Protein AF-0000000083210933 (afdb_homodimer)

Organism: NCBI:txid56615

Solvent-accessible surface area (backbone atoms only — not comparable to full-atom values): 30899 Å² total; per-residue (Å²): 128,78,81,66,87,69,84,54,68,65,52,54,78,32,38,37,33,26,36,27,16,44,47,43,47,22,28,32,34,46,30,53,40,20,54,50,38,15,20,36,36,29,27,33,65,50,57,68,48,28,53,55,32,47,55,56,32,58,74,29,59,73,52,90,81,48,50,74,50,65,46,69,34,50,38,58,35,64,65,28,18,42,51,48,49,52,61,67,4,48,90,56,79,61,43,62,62,41,31,38,35,33,45,42,56,77,55,55,82,40,50,30,50,70,72,68,54,47,74,65,32,51,52,46,37,40,37,45,36,36,38,26,43,50,28,42,50,43,46,48,46,39,45,24,53,68,72,64,43,70,30,37,41,34,41,52,45,25,37,41,42,50,45,64,52,50,29,32,31,55,47,18,10,38,20,12,16,44,47,29,32,41,50,13,47,35,62,43,25,57,61,49,53,34,46,44,28,31,36,20,45,70,58,48,67,29,72,59,45,58,54,28,63,74,56,50,40,69,68,36,52,60,71,56,49,87,63,82,55,38,45,23,55,58,48,29,52,50,50,52,51,29,44,42,72,64,30,44,75,33,55,75,46,72,68,30,46,27,36,46,42,30,41,36,41,68,56,76,85,71,41,91,65,60,44,57,52,30,41,65,44,27,77,57,52,40,57,51,52,43,53,53,51,52,48,54,47,55,69,39,32,71,61,42,42,66,68,46,53,70,44,68,86,107,126,76,82,66,86,68,84,54,67,63,52,53,77,31,38,36,34,25,36,26,16,44,47,44,48,22,28,31,33,47,30,55,40,19,54,53,38,15,20,36,36,28,26,32,65,51,56,69,49,27,53,54,32,46,57,57,30,58,74,29,59,73,51,90,83,49,50,74,48,65,45,68,32,50,36,59,35,63,66,29,18,42,50,48,49,51,60,67,4,50,88,57,81,61,44,64,61,40,31,39,34,33,44,44,55,77,55,52,82,38,50,30,49,70,71,68,55,48,72,64,33,52,52,45,36,41,37,46,35,38,38,25,42,50,28,44,48,43,46,47,48,37,46,25,53,67,71,64,44,69,30,36,42,34,41,53,44,26,38,41,40,50,42,64,51,50,30,33,30,53,48,18,11,37,21,11,16,44,47,29,32,40,49,14,47,34,62,43,24,57,60,49,53,35,46,44,29,32,35,20,45,71,59,47,68,30,72,61,46,59,56,27,63,76,56,51,41,66,69,35,53,60,71,56,50,88,64,82,56,38,45,25,55,57,48,28,50,47,51,52,52,30,46,42,71,64,30,43,73,33,55,74,46,69,69,29,46,28,36,47,42,30,42,35,40,70,54,76,85,72,42,91,65,59,43,58,52,30,41,66,45,27,77,57,52,38,59,52,51,44,52,53,50,52,47,54,48,54,70,40,32,70,60,43,42,66,69,47,54,69,45,69,88,106

Foldseek 3Di:
DPPPDPPFDQQAAFEEEEEVLLWFLNLLLLLVSQLSHHAYEYEEADPVSQVVSQVNSVVSHPDPVHHYYYYHFQLLDLVRLLVSQQVSCVVVVRQGGQEYEYPWAACFPQFDAPVPGDPVSLVVRCSGAPSSLVSNCVNRLVRCQVVLRQHEYEHEAALLLQPDAGRCVSNSVRSVVRVVVQVVCCVVCVVRNYHGAYEHEYDEPIPRNVSRVVPHDPLRCVLCDPPDHHYSNLSSVQVSVQSSQSARYGYRDLSSLLRCLVVVPPGDDRDPPVSVVSVVCNVPVVVVSVVVSVVSVVVCVVVCCVPPVVPPVD/DPPPPPPFDQQAAFEEEEEVLLWFLNLLLLLVSQLSHHAYEYEEADVVSQVVSQVNSVVSHPDPVHHYYYYHFQLLDLVRLLVSQQVSCVVVVRQGGQEYEYPWAACFPQFDAPVPGDPVSLVVRCSGAPSSLVSNCVNRLVRCQVVLRQHEYEHEAALLLQPDAGRCVSNSVRSVVRVVVQVVCCVVCVVRNYHGAYEHEYDEPIPRNVSCVVPHDPLRCVLCDPPDHHYSNLSSVQVSVQSSQSARYGYRDLSSLLRCLVVVPPGDDRDPPVSVVSVVCNVPVVVVSVVVSVVSVVVCVVVCCVPPVVPPVD

Nearest PDB structures (foldseek):
  4cqm-assembly1_I  TM=8.565E-01  e=9.123E-19  Homo sapiens
  4cql-assembly4_I  TM=8.644E-01  e=2.838E-18  Homo sapiens
  4cqm-assembly2_A  TM=8.574E-01  e=3.826E-18  Homo sapiens
  4cqm-assembly3_M  TM=8.627E-01  e=1.424E-17  Homo sapiens
  6zzo-assembly1_B  TM=8.832E-01  e=7.543E-15  Psychrobacter arcticus

Secondary structure (DSSP, 8-state):
-----------TT-EEEEET-SSHHHHHHHHHHHHTT-EEEEEES-HHHHHHHHHHHHTT---TT--EEEEE--TTSHHHHHHHHHHHHGGGTTPPPSEEEE-----TT--S-GGG--HHHHHHHIIIIIIHHHHHHHHHHHHHHHHT---EEEEE--GGGT---TT-HHHHHHHHHHHHHHHHHHHHGGGTT-EEEEEE---B-SHHHHHHHTT--HHHHHHHTT---B-HHHHHHHHHHHHHTT-SEEE-SHHHHHHHHHB-TTSPPS-TTHHHHHHHHHHHHHHHHHHHHHHHHHHTHHHHHHHTGGGTT-/-----------TT-EEEEET-SSHHHHHHHHHHHHTT-EEEEEES-HHHHHHHHHHHHTT---TT--EEEEE--TTSHHHHHHHHHHHHGGGTTPPPSEEEE-----TT--S-GGG--HHHHHHHIIIIIIHHHHHHHHHHHHHHHHT---EEEEE--GGGT---TT-HHHHHHHHHHHHHHHHHHHHGGGTT-EEEEEE---B-SHHHHHHHTT--HHHHHHHTT---B-HHHHHHHHHHHHHTT-SEEE-SHHHHHHHHHB-TTSPPS-TTHHHHHHHHHHHHHHHHHHHHHHHHHHTHHHHHHHTGGGTT-

Radius of gyration: 24.07 Å; Cα contacts (8 Å, |Δi|>4): 1339; chains: 2; bounding box: 52×72×56 Å

InterPro domains:
  IPR002347 Short-chain dehydrogenase/reductase SDR [PF00106] (16-213)
  IPR002347 Short-chain dehydrogenase/reductase SDR [PR00081] (15-32)
  IPR002347 Short-chain dehydrogenase/reductase SDR [PR00081] (145-161)
  IPR002347 Short-chain dehydrogenase/reductase SDR [PR00081] (171-190)
  IPR036291 NAD(P)-binding domain superfamily [SSF51735] (7-264)
  IPR045022 3-ketodihydrosphingosine reductase KDSR-like [cd08939] (13-256)

pLDDT: mean 94.54, std 10.4, range [21.06, 98.94]

Structure (mmCIF, N/CA/C/O backbone):
data_AF-0000000083210933-model_v1
#
loop_
_entity.id
_entity.type
_entity.pdbx_description
1 polymer '3-dehydrosphinganine reductase'
#
loop_
_atom_site.group_PDB
_atom_site.id
_atom_site.type_symbol
_atom_site.label_atom_id
_atom_site.label_alt_id
_atom_site.label_comp_id
_atom_site.label_asym_id
_atom_site.label_entity_id
_atom_site.label_seq_id
_atom_site.pdbx_PDB_ins_code
_atom_site.Cartn_x
_atom_site.Cartn_y
_atom_site.Cartn_z
_atom_site.occupancy
_atom_site.B_iso_or_equiv
_atom_site.auth_seq_id
_atom_site.auth_comp_id
_atom_site.auth_asym_id
_atom_site.auth_atom_id
_atom_site.pdbx_PDB_model_num
ATOM 1 N N . MET A 1 1 ? -10.773 -32.812 13.289 1 21.36 1 MET A N 1
ATOM 2 C CA . MET A 1 1 ? -10.359 -33.438 12.031 1 21.36 1 MET A CA 1
ATOM 3 C C . MET A 1 1 ? -9.148 -32.719 11.445 1 21.36 1 MET A C 1
ATOM 5 O O . MET A 1 1 ? -9.141 -31.484 11.336 1 21.36 1 MET A O 1
ATOM 9 N N . LEU A 1 2 ? -7.961 -33.281 11.648 1 27.23 2 LEU A N 1
ATOM 10 C CA . LEU A 1 2 ? -6.652 -32.938 11.102 1 27.23 2 LEU A CA 1
ATOM 11 C C . LEU A 1 2 ? -6.773 -32.469 9.656 1 27.23 2 LEU A C 1
ATOM 13 O O . LEU A 1 2 ? -7.246 -33.219 8.789 1 27.23 2 LEU A O 1
ATOM 17 N N . GLN A 1 3 ? -7.297 -31.297 9.508 1 34.22 3 GLN A N 1
ATOM 18 C CA . GLN A 1 3 ? -7.312 -30.875 8.109 1 34.22 3 GLN A CA 1
ATOM 19 C C . GLN A 1 3 ? -6.195 -31.562 7.32 1 34.22 3 GLN A C 1
ATOM 21 O O . GLN A 1 3 ? -5.016 -31.406 7.652 1 34.22 3 GLN A O 1
ATOM 26 N N . PHE A 1 4 ? -6.324 -32.812 6.914 1 36.03 4 PHE A N 1
ATOM 27 C CA . PHE A 1 4 ? -5.641 -33.625 5.918 1 36.03 4 PHE A CA 1
ATOM 28 C C . PHE A 1 4 ? -4.734 -32.781 5.039 1 36.03 4 PHE A C 1
ATOM 30 O O . PHE A 1 4 ? -4.91 -31.547 4.969 1 36.03 4 PHE A O 1
ATOM 37 N N . ARG A 1 5 ? -3.746 -33.438 4.141 1 42.38 5 ARG A N 1
ATOM 38 C CA . ARG A 1 5 ? -2.625 -33.094 3.277 1 42.38 5 ARG A CA 1
ATOM 39 C C . ARG A 1 5 ? -2.986 -31.922 2.361 1 42.38 5 ARG A C 1
ATOM 41 O O . ARG A 1 5 ? -3.691 -32.125 1.366 1 42.38 5 ARG A O 1
ATOM 48 N N . LYS A 1 6 ? -3.24 -30.781 2.766 1 46.16 6 LYS A N 1
ATOM 49 C CA . LYS A 1 6 ? -3.309 -29.609 1.909 1 46.16 6 LYS A CA 1
ATOM 50 C C . LYS A 1 6 ? -2.359 -29.734 0.721 1 46.16 6 LYS A C 1
ATOM 52 O O . LYS A 1 6 ? -1.208 -30.141 0.88 1 46.16 6 LYS A O 1
ATOM 57 N N . ASN A 1 7 ? -2.943 -30.047 -0.507 1 54.41 7 ASN A N 1
ATOM 58 C CA . ASN A 1 7 ? -2.326 -30.172 -1.823 1 54.41 7 ASN A CA 1
ATOM 59 C C . ASN A 1 7 ? -1.118 -29.25 -1.963 1 54.41 7 ASN A C 1
ATOM 61 O O . ASN A 1 7 ? -1.264 -28.031 -1.968 1 54.41 7 ASN A O 1
ATOM 65 N N . ARG A 1 8 ? 0.081 -29.812 -1.47 1 74.81 8 ARG A N 1
ATOM 66 C CA . ARG A 1 8 ? 1.397 -29.172 -1.548 1 74.81 8 ARG A CA 1
ATOM 67 C C . ARG A 1 8 ? 1.722 -28.766 -2.98 1 74.81 8 ARG A C 1
ATOM 69 O O . ARG A 1 8 ? 1.337 -29.453 -3.932 1 74.81 8 ARG A O 1
ATOM 76 N N . PHE A 1 9 ? 2.051 -27.609 -3.188 1 91.81 9 PHE A N 1
ATOM 77 C CA . PHE A 1 9 ? 2.506 -27.109 -4.48 1 91.81 9 PHE A CA 1
ATOM 78 C C . PHE A 1 9 ? 3.449 -28.109 -5.141 1 91.81 9 PHE A C 1
ATOM 80 O O . PHE A 1 9 ? 4.484 -28.469 -4.574 1 91.81 9 PHE A O 1
ATOM 87 N N . ASN A 1 10 ? 3.031 -28.766 -6.191 1 93.88 10 ASN A N 1
ATOM 88 C CA . ASN A 1 10 ? 3.834 -29.594 -7.082 1 93.88 10 ASN A CA 1
ATOM 89 C C . ASN A 1 10 ? 3.689 -29.141 -8.539 1 93.88 10 ASN A C 1
ATOM 91 O O . ASN A 1 10 ? 2.666 -29.406 -9.172 1 93.88 10 ASN A O 1
ATOM 95 N N . PRO A 1 11 ? 4.746 -28.562 -9.07 1 96.06 11 PRO A N 1
ATOM 96 C CA . PRO A 1 11 ? 4.625 -27.953 -10.398 1 96.06 11 PRO A CA 1
ATOM 97 C C . PRO A 1 11 ? 4.68 -29 -11.523 1 96.06 11 PRO A C 1
ATOM 99 O O . PRO A 1 11 ? 4.395 -28.672 -12.68 1 96.06 11 PRO A O 1
ATOM 102 N N . LYS A 1 12 ? 5.062 -30.234 -11.211 1 97.31 12 LYS A N 1
ATOM 103 C CA . LYS A 1 12 ? 5.18 -31.219 -12.266 1 97.31 12 LYS A CA 1
ATOM 104 C C . LYS A 1 12 ? 3.859 -31.391 -13.016 1 97.31 12 LYS A C 1
ATOM 106 O O . LYS A 1 12 ? 2.826 -31.672 -12.406 1 97.31 12 LYS A O 1
ATOM 111 N N . GLY A 1 13 ? 3.93 -31.156 -14.289 1 97.94 13 GLY A N 1
ATOM 112 C CA . GLY A 1 13 ? 2.768 -31.328 -15.141 1 97.94 13 GLY A CA 1
ATOM 113 C C . GLY A 1 13 ? 1.777 -30.188 -15.031 1 97.94 13 GLY A C 1
ATOM 114 O O . GLY A 1 13 ? 0.743 -30.188 -15.703 1 97.94 13 GLY A O 1
ATOM 115 N N . GLN A 1 14 ? 2.033 -29.234 -14.227 1 98.12 14 GLN A N 1
ATOM 116 C CA . GLN A 1 14 ? 1.153 -28.094 -14.055 1 98.12 14 GLN A CA 1
ATOM 117 C C . GLN A 1 14 ? 1.628 -26.906 -14.891 1 98.12 14 GLN A C 1
ATOM 119 O O . GLN A 1 14 ? 2.812 -26.812 -15.219 1 98.12 14 GLN A O 1
ATOM 124 N N . HIS A 1 15 ? 0.703 -26.062 -15.297 1 98.75 15 HIS A N 1
ATOM 125 C CA . HIS A 1 15 ? 1.005 -24.875 -16.078 1 98.75 15 HIS A CA 1
ATOM 126 C C . HIS A 1 15 ? 1.318 -23.688 -15.188 1 98.75 15 HIS A C 1
ATOM 128 O O . HIS A 1 15 ? 0.454 -23.219 -14.438 1 98.75 15 HIS A O 1
ATOM 134 N N . CYS A 1 16 ? 2.566 -23.203 -15.258 1 98.94 16 CYS A N 1
ATOM 135 C CA . CYS A 1 16 ? 3.037 -22.062 -14.492 1 98.94 16 CYS A CA 1
ATOM 136 C C . CYS A 1 16 ? 3.232 -20.844 -15.391 1 98.94 16 CYS A C 1
ATOM 138 O O . CYS A 1 16 ? 4.004 -20.906 -16.344 1 98.94 16 CYS A O 1
ATOM 140 N N . TYR A 1 17 ? 2.49 -19.797 -15.086 1 98.94 17 TYR A N 1
ATOM 141 C CA . TYR A 1 17 ? 2.547 -18.516 -15.773 1 98.94 17 TYR A CA 1
ATOM 142 C C . TYR A 1 17 ? 3.385 -17.516 -14.992 1 98.94 17 TYR A C 1
ATOM 144 O O . TYR A 1 17 ? 3.16 -17.297 -13.797 1 98.94 17 TYR A O 1
ATOM 152 N N . ILE A 1 18 ? 4.352 -16.875 -15.656 1 98.94 18 ILE A N 1
ATOM 153 C CA . ILE A 1 18 ? 5.246 -15.961 -14.953 1 98.94 18 ILE A CA 1
ATOM 154 C C . ILE A 1 18 ? 5.262 -14.617 -15.664 1 98.94 18 ILE A C 1
ATOM 156 O O . ILE A 1 18 ? 5.938 -14.453 -16.688 1 98.94 18 ILE A O 1
ATOM 160 N N . GLY A 1 19 ? 4.48 -13.648 -15.109 1 98.88 19 GLY A N 1
ATOM 161 C CA . GLY A 1 19 ? 4.711 -12.281 -15.531 1 98.88 19 GLY A CA 1
ATOM 162 C C . GLY A 1 19 ? 6.059 -11.742 -15.102 1 98.88 19 GLY A C 1
ATOM 163 O O . GLY A 1 19 ? 6.457 -11.906 -13.945 1 98.88 19 GLY A O 1
ATOM 164 N N . GLY A 1 20 ? 6.719 -11.055 -15.984 1 98.25 20 GLY A N 1
ATOM 165 C CA . GLY A 1 20 ? 8.078 -10.633 -15.695 1 98.25 20 GLY A CA 1
ATOM 166 C C . GLY A 1 20 ? 9.078 -11.773 -15.742 1 98.25 20 GLY A C 1
ATOM 167 O O . GLY A 1 20 ? 9.953 -11.883 -14.883 1 98.25 20 GLY A O 1
ATOM 168 N N . GLY A 1 21 ? 8.945 -12.641 -16.703 1 98.44 21 GLY A N 1
ATOM 169 C CA . GLY A 1 21 ? 9.727 -13.867 -16.734 1 98.44 21 GLY A CA 1
ATOM 170 C C . GLY A 1 21 ? 10.961 -13.773 -17.594 1 98.44 21 GLY A C 1
ATOM 171 O O . GLY A 1 21 ? 11.688 -14.75 -17.766 1 98.44 21 GLY A O 1
ATOM 172 N N . SER A 1 22 ? 11.305 -12.555 -18.141 1 98.06 22 SER A N 1
ATOM 173 C CA . SER A 1 22 ? 12.359 -12.445 -19.141 1 98.06 22 SER A CA 1
ATOM 174 C C . SER A 1 22 ? 13.727 -12.242 -18.484 1 98.06 22 SER A C 1
ATOM 176 O O . SER A 1 22 ? 14.758 -12.391 -19.141 1 98.06 22 SER A O 1
ATOM 178 N N . GLN A 1 23 ? 13.781 -11.883 -17.203 1 97.12 23 GLN A N 1
ATOM 179 C CA . GLN A 1 23 ? 15.047 -11.664 -16.5 1 97.12 23 GLN A CA 1
ATOM 180 C C . GLN A 1 23 ? 14.867 -11.773 -14.992 1 97.12 23 GLN A C 1
ATOM 182 O O . GLN A 1 23 ? 13.75 -11.93 -14.508 1 97.12 23 GLN A O 1
ATOM 187 N N . GLY A 1 24 ? 15.969 -11.812 -14.305 1 97.69 24 GLY A N 1
ATOM 188 C CA . GLY A 1 24 ? 15.961 -11.727 -12.852 1 97.69 24 GLY A CA 1
ATOM 189 C C . GLY A 1 24 ? 15.234 -12.875 -12.188 1 97.69 24 GLY A C 1
ATOM 190 O O . GLY A 1 24 ? 15.461 -14.039 -12.531 1 97.69 24 GLY A O 1
ATOM 191 N N . LEU A 1 25 ? 14.453 -12.547 -11.18 1 98.44 25 LEU A N 1
ATOM 192 C CA . LEU A 1 25 ? 13.719 -13.523 -10.391 1 98.44 25 LEU A CA 1
ATOM 193 C C . LEU A 1 25 ? 12.797 -14.359 -11.273 1 98.44 25 LEU A C 1
ATOM 195 O O . LEU A 1 25 ? 12.742 -15.586 -11.141 1 98.44 25 LEU A O 1
ATOM 199 N N . GLY A 1 26 ? 12.062 -13.695 -12.195 1 98.81 26 GLY A N 1
ATOM 200 C CA . GLY A 1 26 ? 11.125 -14.406 -13.047 1 98.81 26 GLY A CA 1
ATOM 201 C C . GLY A 1 26 ? 11.789 -15.445 -13.938 1 98.81 26 GLY A C 1
ATOM 202 O O . GLY A 1 26 ? 11.273 -16.547 -14.086 1 98.81 26 GLY A O 1
ATOM 203 N N . LEU A 1 27 ? 12.891 -15.07 -14.5 1 98.88 27 LEU A N 1
ATOM 204 C CA . LEU A 1 27 ? 13.617 -16 -15.352 1 98.88 27 LEU A CA 1
ATOM 205 C C . LEU A 1 27 ? 14.148 -17.188 -14.539 1 98.88 27 LEU A C 1
ATOM 207 O O . LEU A 1 27 ? 14.023 -18.344 -14.953 1 98.88 27 LEU A O 1
ATOM 211 N N . ALA A 1 28 ? 14.742 -16.859 -13.391 1 98.88 28 ALA A N 1
ATOM 212 C CA . ALA A 1 28 ? 15.258 -17.922 -12.523 1 98.88 28 ALA A CA 1
ATOM 213 C C . ALA A 1 28 ? 14.141 -18.875 -12.094 1 98.88 28 ALA A C 1
ATOM 215 O O . ALA A 1 28 ? 14.336 -20.078 -12.023 1 98.88 28 ALA A O 1
ATOM 216 N N . LEU A 1 29 ? 13.016 -18.312 -11.812 1 98.94 29 LEU A N 1
ATOM 217 C CA . LEU A 1 29 ? 11.852 -19.094 -11.43 1 98.94 29 LEU A CA 1
ATOM 218 C C . LEU A 1 29 ? 11.406 -20 -12.578 1 98.94 29 LEU A C 1
ATOM 220 O O . LEU A 1 29 ? 11.086 -21.172 -12.367 1 98.94 29 LEU A O 1
ATOM 224 N N . GLY A 1 30 ? 11.336 -19.406 -13.789 1 98.94 30 GLY A N 1
ATOM 225 C CA . GLY A 1 30 ? 10.992 -20.203 -14.953 1 98.94 30 GLY A CA 1
ATOM 226 C C . GLY A 1 30 ? 11.898 -21.406 -15.141 1 98.94 30 GLY A C 1
ATOM 227 O O . GLY A 1 30 ? 11.43 -22.516 -15.398 1 98.94 30 GLY A O 1
ATOM 228 N N . CYS A 1 31 ? 13.195 -21.172 -15 1 98.94 31 CYS A N 1
ATOM 229 C CA . CYS A 1 31 ? 14.172 -22.25 -15.117 1 98.94 31 CYS A CA 1
ATOM 230 C C . CYS A 1 31 ? 13.938 -23.312 -14.047 1 98.94 31 CYS A C 1
ATOM 232 O O . CYS A 1 31 ? 13.93 -24.516 -14.344 1 98.94 31 CYS A O 1
ATOM 234 N N . LEU A 1 32 ? 13.742 -22.875 -12.844 1 98.88 32 LEU A N 1
ATOM 235 C CA . LEU A 1 32 ? 13.547 -23.797 -11.727 1 98.88 32 LEU A CA 1
ATOM 236 C C . LEU A 1 32 ? 12.289 -24.641 -11.93 1 98.88 32 LEU A C 1
ATOM 238 O O . LEU A 1 32 ? 12.305 -25.844 -11.727 1 98.88 32 LEU A O 1
ATOM 242 N N . LEU A 1 33 ? 11.195 -24.016 -12.359 1 98.88 33 LEU A N 1
ATOM 243 C CA . LEU A 1 33 ? 9.93 -24.719 -12.547 1 98.88 33 LEU A CA 1
ATOM 244 C C . LEU A 1 33 ? 10.008 -25.688 -13.719 1 98.88 33 LEU A C 1
ATOM 246 O O . LEU A 1 33 ? 9.453 -26.781 -13.664 1 98.88 33 LEU A O 1
ATOM 250 N N . ALA A 1 34 ? 10.68 -25.281 -14.789 1 98.88 34 ALA A N 1
ATOM 251 C CA . ALA A 1 34 ? 10.914 -26.188 -15.914 1 98.88 34 ALA A CA 1
ATOM 252 C C . ALA A 1 34 ? 11.656 -27.438 -15.469 1 98.88 34 ALA A C 1
ATOM 254 O O . ALA A 1 34 ? 11.273 -28.562 -15.828 1 98.88 34 ALA A O 1
ATOM 255 N N . ALA A 1 35 ? 12.664 -27.219 -14.688 1 98.81 35 ALA A N 1
ATOM 256 C CA . ALA A 1 35 ? 13.477 -28.328 -14.195 1 98.81 35 ALA A CA 1
ATOM 257 C C . A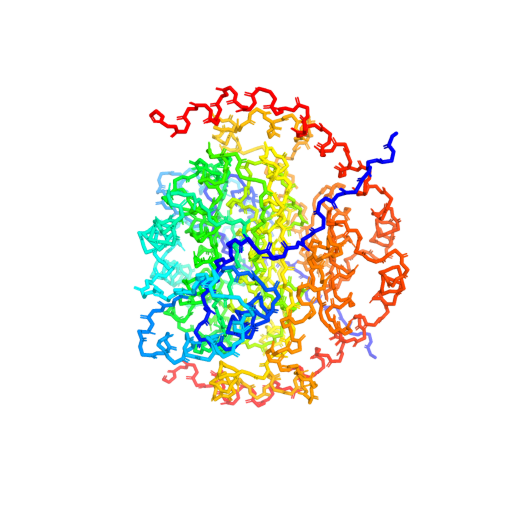LA A 1 35 ? 12.656 -29.266 -13.312 1 98.81 35 ALA A C 1
ATOM 259 O O . ALA A 1 35 ? 13 -30.438 -13.164 1 98.81 35 ALA A O 1
ATOM 260 N N . ARG A 1 36 ? 11.617 -28.75 -12.789 1 98.31 36 ARG A N 1
ATOM 261 C CA . ARG A 1 36 ? 10.766 -29.531 -11.898 1 98.31 36 ARG A CA 1
ATOM 262 C C . ARG A 1 36 ? 9.578 -30.109 -12.656 1 98.31 36 ARG A C 1
ATOM 264 O O . ARG A 1 36 ? 8.641 -30.641 -12.047 1 98.31 36 ARG A O 1
ATOM 271 N N . GLY A 1 37 ? 9.516 -29.938 -13.938 1 98.62 37 GLY A N 1
ATOM 272 C CA . GLY A 1 37 ? 8.578 -30.656 -14.781 1 98.62 37 GLY A CA 1
ATOM 273 C C . GLY A 1 37 ? 7.352 -29.844 -15.141 1 98.62 37 GLY A C 1
ATOM 274 O O . GLY A 1 37 ? 6.402 -30.375 -15.727 1 98.62 37 GLY A O 1
ATOM 275 N N . ALA A 1 38 ? 7.355 -28.594 -14.883 1 98.81 38 ALA A N 1
ATOM 276 C CA . ALA A 1 38 ? 6.199 -27.734 -15.156 1 98.81 38 ALA A CA 1
ATOM 277 C C . ALA A 1 38 ? 6.145 -27.344 -16.641 1 98.81 38 ALA A C 1
ATOM 279 O O . ALA A 1 38 ? 7.168 -27.359 -17.328 1 98.81 38 ALA A O 1
ATOM 280 N N . HIS A 1 39 ? 4.898 -27.094 -17.156 1 98.88 39 HIS A N 1
ATOM 281 C CA . HIS A 1 39 ? 4.746 -26.219 -18.297 1 98.88 39 HIS A CA 1
ATOM 282 C C . HIS A 1 39 ? 4.984 -24.766 -17.922 1 98.88 39 HIS A C 1
ATOM 284 O O . HIS A 1 39 ? 4.52 -24.312 -16.859 1 98.88 39 HIS A O 1
ATOM 290 N N . VAL A 1 40 ? 5.746 -24.016 -18.734 1 98.94 40 VAL A N 1
ATOM 291 C CA . VAL A 1 40 ? 6.129 -22.672 -18.312 1 98.94 40 VAL A CA 1
ATOM 292 C C . VAL A 1 40 ? 5.781 -21.672 -19.422 1 98.94 40 VAL A C 1
ATOM 294 O O . VAL A 1 40 ? 6.164 -21.859 -20.578 1 98.94 40 VAL A O 1
ATOM 297 N N . THR A 1 41 ? 5.008 -20.656 -19.109 1 98.94 41 THR A N 1
ATOM 298 C CA . THR A 1 41 ? 4.805 -19.484 -19.969 1 98.94 41 THR A CA 1
ATOM 299 C C . THR A 1 41 ? 5.355 -18.234 -19.297 1 98.94 41 THR A C 1
ATOM 301 O O . THR A 1 41 ? 4.988 -17.906 -18.172 1 98.94 41 THR A O 1
ATOM 304 N N . ILE A 1 42 ? 6.234 -17.547 -20 1 98.94 42 ILE A N 1
ATOM 305 C CA . ILE A 1 42 ? 6.77 -16.297 -19.484 1 98.94 42 ILE A CA 1
ATOM 306 C C . ILE A 1 42 ? 6.227 -15.125 -20.297 1 98.94 42 ILE A C 1
ATOM 308 O O . ILE A 1 42 ? 6.027 -15.25 -21.516 1 98.94 42 ILE A O 1
ATOM 312 N N . VAL A 1 43 ? 5.973 -14.023 -19.609 1 98.88 43 VAL A N 1
ATOM 313 C CA . VAL A 1 43 ? 5.406 -12.844 -20.25 1 98.88 43 VAL A CA 1
ATOM 314 C C . VAL A 1 43 ? 6.23 -11.609 -19.891 1 98.88 43 VAL A C 1
ATOM 316 O O . VAL A 1 43 ? 6.629 -11.438 -18.734 1 98.88 43 VAL A O 1
ATOM 319 N N . SER A 1 44 ? 6.559 -10.805 -20.766 1 98.19 44 SER A N 1
ATOM 320 C CA . SER A 1 44 ? 7.164 -9.492 -20.625 1 98.19 44 SER A CA 1
ATOM 321 C C . SER A 1 44 ? 6.941 -8.633 -21.859 1 98.19 44 SER A C 1
ATOM 323 O O . SER A 1 44 ? 6.242 -9.039 -22.781 1 98.19 44 SER A O 1
ATOM 325 N N . ARG A 1 45 ?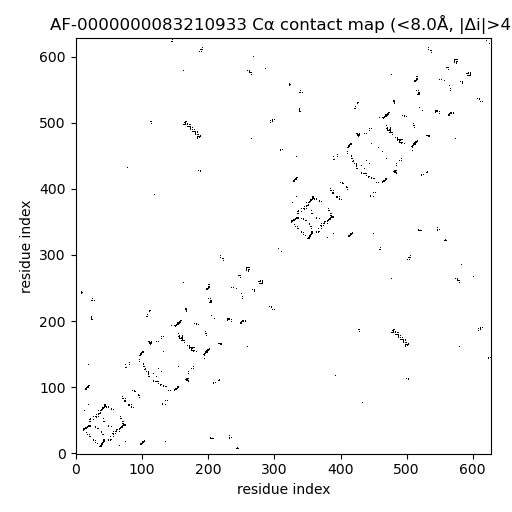 7.523 -7.516 -21.938 1 95.94 45 ARG A N 1
ATOM 326 C CA . ARG A 1 45 ? 7.238 -6.582 -23.016 1 95.94 45 ARG A CA 1
ATOM 327 C C . ARG A 1 45 ? 8.18 -6.812 -24.203 1 95.94 45 ARG A C 1
ATOM 329 O O . ARG A 1 45 ? 7.785 -6.637 -25.359 1 95.94 45 ARG A O 1
ATOM 336 N N . ASN A 1 46 ? 9.398 -7.191 -23.891 1 96.56 46 ASN A N 1
ATOM 337 C CA . ASN A 1 46 ? 10.461 -7.199 -24.891 1 96.56 46 ASN A CA 1
ATOM 338 C C . ASN A 1 46 ? 10.633 -8.578 -25.516 1 96.56 46 ASN A C 1
ATOM 340 O O . ASN A 1 46 ? 11.164 -9.492 -24.875 1 96.56 46 ASN A O 1
ATOM 344 N N . GLN A 1 47 ? 10.367 -8.641 -26.812 1 97.88 47 GLN A N 1
ATOM 345 C CA . GLN A 1 47 ? 10.391 -9.922 -27.5 1 97.88 47 GLN A CA 1
ATOM 346 C C . GLN A 1 47 ? 11.805 -10.508 -27.516 1 97.88 47 GLN A C 1
ATOM 348 O O . GLN A 1 47 ? 11.984 -11.711 -27.312 1 97.88 47 GLN A O 1
ATOM 353 N N . LYS A 1 48 ? 12.758 -9.656 -27.75 1 98.12 48 LYS A N 1
ATOM 354 C CA . LYS A 1 48 ? 14.133 -10.133 -27.812 1 98.12 48 LYS A CA 1
ATOM 355 C C . LYS A 1 48 ? 14.57 -10.766 -26.5 1 98.12 48 LYS A C 1
ATOM 357 O O . LYS A 1 48 ? 15.148 -11.852 -26.469 1 98.12 48 LYS A O 1
ATOM 362 N N . LYS A 1 49 ? 14.328 -10.125 -25.391 1 97.81 49 LYS A N 1
ATOM 363 C CA . LYS A 1 49 ? 14.648 -10.648 -24.078 1 97.81 49 LYS A CA 1
ATOM 364 C C . LYS A 1 49 ? 13.875 -11.938 -23.797 1 97.81 49 LYS A C 1
ATOM 366 O O . LYS A 1 49 ? 14.398 -12.859 -23.156 1 97.81 49 LYS A O 1
ATOM 371 N N . LEU A 1 50 ? 12.695 -11.938 -24.281 1 98.62 50 LEU A N 1
ATOM 372 C CA . LEU A 1 50 ? 11.859 -13.117 -24.109 1 98.62 50 LEU A CA 1
ATOM 373 C C . LEU A 1 50 ? 12.43 -14.312 -24.859 1 98.62 50 LEU A C 1
ATOM 375 O O . LEU A 1 50 ? 12.422 -15.438 -24.344 1 98.62 50 LEU A O 1
ATOM 379 N N . ASP A 1 51 ? 12.852 -14.062 -26.062 1 98.5 51 ASP A N 1
ATOM 380 C CA . ASP A 1 51 ? 13.438 -15.133 -26.859 1 98.5 51 ASP A CA 1
ATOM 381 C C . ASP A 1 51 ? 14.672 -15.719 -26.172 1 98.5 51 ASP A C 1
ATOM 383 O O . ASP A 1 51 ? 14.828 -16.938 -26.094 1 98.5 51 ASP A O 1
ATOM 387 N N . GLU A 1 52 ? 15.492 -14.844 -25.656 1 98.69 52 GLU A N 1
ATOM 388 C CA . GLU A 1 52 ? 16.688 -15.273 -24.938 1 98.69 52 GLU A CA 1
ATOM 389 C C . GLU A 1 52 ? 16.312 -16.047 -23.672 1 98.69 52 GLU A C 1
ATOM 391 O O . GLU A 1 52 ? 16.938 -17.062 -23.359 1 98.69 52 GLU A O 1
ATOM 396 N N . ALA A 1 53 ? 15.367 -15.586 -22.969 1 98.81 53 ALA A N 1
ATOM 397 C CA . ALA A 1 53 ? 14.906 -16.234 -21.75 1 98.81 53 ALA A CA 1
ATOM 398 C C . ALA A 1 53 ? 14.344 -17.625 -22.047 1 98.81 53 ALA A C 1
ATOM 400 O O . ALA A 1 53 ? 14.617 -18.578 -21.312 1 98.81 53 ALA A O 1
ATOM 401 N N . LEU A 1 54 ? 13.531 -17.688 -23.078 1 98.81 54 LEU A N 1
ATOM 402 C CA . LEU A 1 54 ? 12.93 -18.969 -23.438 1 98.81 54 LEU A CA 1
ATOM 403 C C . LEU A 1 54 ? 14 -19.984 -23.812 1 98.81 54 LEU A C 1
ATOM 405 O O . LEU A 1 54 ? 13.875 -21.172 -23.5 1 98.81 54 LEU A O 1
ATOM 409 N N . GLU A 1 55 ? 15 -19.531 -24.562 1 98.81 55 GLU A N 1
ATOM 410 C CA . GLU A 1 55 ? 16.125 -20.406 -24.891 1 98.81 55 GLU A CA 1
ATOM 411 C C . GLU A 1 55 ? 16.781 -20.969 -23.641 1 98.81 55 GLU A C 1
ATOM 413 O O . GLU A 1 55 ? 17.109 -22.156 -23.594 1 98.81 55 GLU A O 1
ATOM 418 N N . LYS A 1 56 ? 16.969 -20.109 -22.688 1 98.81 56 LYS A N 1
ATOM 419 C CA . LYS A 1 56 ? 17.547 -20.562 -21.438 1 98.81 56 LYS A CA 1
ATOM 420 C C . LYS A 1 56 ? 16.641 -21.562 -20.734 1 98.81 56 LYS A C 1
ATOM 422 O O . LYS A 1 56 ? 17.094 -22.609 -20.266 1 98.81 56 LYS A O 1
ATOM 427 N N . ILE A 1 57 ? 15.375 -21.328 -20.641 1 98.94 57 ILE A N 1
ATOM 428 C CA . ILE A 1 57 ? 14.406 -22.203 -19.969 1 98.94 57 ILE A CA 1
ATOM 429 C C . ILE A 1 57 ? 14.375 -23.562 -20.656 1 98.94 57 ILE A C 1
ATOM 431 O O . ILE A 1 57 ? 14.273 -24.594 -20 1 98.94 57 ILE A O 1
ATOM 435 N N . GLU A 1 58 ? 14.531 -23.609 -21.969 1 98.81 58 GLU A N 1
ATOM 436 C CA . GLU A 1 58 ? 14.516 -24.828 -22.766 1 98.81 58 GLU A CA 1
ATOM 437 C C . GLU A 1 58 ? 15.617 -25.781 -22.312 1 98.81 58 GLU A C 1
ATOM 439 O O . GLU A 1 58 ? 15.453 -27 -22.375 1 98.81 58 GLU A O 1
ATOM 444 N N . THR A 1 59 ? 16.688 -25.219 -21.828 1 98.75 59 THR A N 1
ATOM 445 C CA . THR A 1 59 ? 17.812 -26.047 -21.422 1 98.75 59 THR A CA 1
ATOM 446 C C . THR A 1 59 ? 17.469 -26.812 -20.141 1 98.75 59 THR A C 1
ATOM 448 O O . THR A 1 59 ? 18.188 -27.75 -19.781 1 98.75 59 THR A O 1
ATOM 451 N N . PHE A 1 60 ? 16.375 -26.5 -19.484 1 98.81 60 PHE A N 1
ATOM 452 C CA . PHE A 1 60 ? 16 -27.156 -18.234 1 98.81 60 PHE A CA 1
ATOM 453 C C . PHE A 1 60 ? 14.859 -28.141 -18.453 1 98.81 60 PHE A C 1
ATOM 455 O O . PHE A 1 60 ? 14.32 -28.688 -17.484 1 98.81 60 PHE A O 1
ATOM 462 N N . ARG A 1 61 ? 14.43 -28.359 -19.688 1 98.56 61 ARG A N 1
ATOM 463 C CA . ARG A 1 61 ? 13.367 -29.297 -20.016 1 98.56 61 ARG A CA 1
ATOM 464 C C . ARG A 1 61 ? 13.711 -30.703 -19.516 1 98.56 61 ARG A C 1
ATOM 466 O O . ARG A 1 61 ? 14.828 -31.188 -19.719 1 98.56 61 ARG A O 1
ATOM 473 N N . THR A 1 62 ? 12.734 -31.328 -18.906 1 98.38 62 THR A N 1
ATOM 474 C CA . THR A 1 62 ? 12.969 -32.656 -18.375 1 98.38 62 THR A CA 1
ATOM 475 C C . THR A 1 62 ? 12.133 -33.688 -19.125 1 98.38 62 THR A C 1
ATOM 477 O O . THR A 1 62 ? 12.367 -34.906 -19 1 98.38 62 THR A O 1
ATOM 480 N N . SER A 1 63 ? 11.141 -33.188 -19.844 1 97.94 63 SER A N 1
ATOM 481 C CA . SER A 1 63 ? 10.273 -34.062 -20.641 1 97.94 63 SER A CA 1
ATOM 482 C C . SER A 1 63 ? 9.844 -33.375 -21.938 1 97.94 63 SER A C 1
ATOM 484 O O . SER A 1 63 ? 9.578 -32.156 -21.953 1 97.94 63 SER A O 1
ATOM 486 N N . PRO A 1 64 ? 9.695 -34.125 -23.047 1 97.19 64 PRO A N 1
ATOM 487 C CA . PRO A 1 64 ? 9.266 -33.531 -24.312 1 97.19 64 PRO A CA 1
ATOM 488 C C . PRO A 1 64 ? 7.824 -33.031 -24.266 1 97.19 64 PRO A C 1
ATOM 490 O O . PRO A 1 64 ? 7.426 -32.219 -25.109 1 97.19 64 PRO A O 1
ATOM 493 N N . SER A 1 65 ? 7.129 -33.531 -23.312 1 97.44 65 SER A N 1
ATOM 494 C CA . SER A 1 65 ? 5.723 -33.156 -23.219 1 97.44 65 SER A CA 1
ATOM 495 C C . SER A 1 65 ? 5.547 -31.766 -22.609 1 97.44 65 SER A C 1
ATOM 497 O O . SER A 1 65 ? 4.473 -31.172 -22.703 1 97.44 65 SER A O 1
ATOM 499 N N . GLN A 1 66 ? 6.598 -31.266 -21.938 1 98.56 66 GLN A N 1
ATOM 500 C CA . GLN A 1 66 ? 6.516 -29.938 -21.344 1 98.56 66 GLN A CA 1
ATOM 501 C C . GLN A 1 66 ? 6.297 -28.875 -22.422 1 98.56 66 GLN A C 1
ATOM 503 O O . GLN A 1 66 ? 6.898 -28.938 -23.5 1 98.56 66 GLN A O 1
ATOM 508 N N . LYS A 1 67 ? 5.418 -27.922 -22.141 1 98.75 67 LYS A N 1
ATOM 509 C CA . LYS A 1 67 ? 5.168 -26.797 -23.031 1 98.75 67 LYS A CA 1
ATOM 510 C C . LYS A 1 67 ? 5.789 -25.516 -22.469 1 98.75 67 LYS A C 1
ATOM 512 O O . LYS A 1 67 ? 5.535 -25.141 -21.328 1 98.75 67 LYS A O 1
ATOM 517 N N . PHE A 1 68 ? 6.656 -24.922 -23.266 1 98.81 68 PHE A N 1
ATOM 518 C CA . PHE A 1 68 ? 7.254 -23.641 -22.922 1 98.81 68 PHE A CA 1
ATOM 519 C C . PHE A 1 68 ? 6.855 -22.578 -23.938 1 98.81 68 PHE A C 1
ATOM 521 O O . PHE A 1 68 ? 6.801 -22.844 -25.141 1 98.81 68 PHE A O 1
ATOM 528 N N . ALA A 1 69 ? 6.453 -21.422 -23.469 1 98.69 69 ALA A N 1
ATOM 529 C CA . ALA A 1 69 ? 6.07 -20.328 -24.359 1 98.69 69 ALA A CA 1
ATOM 530 C C . ALA A 1 69 ? 6.5 -18.984 -23.781 1 98.69 69 ALA A C 1
ATOM 532 O O . ALA A 1 69 ? 6.625 -18.828 -22.562 1 98.69 69 ALA A O 1
ATOM 533 N N . SER A 1 70 ? 6.828 -18.094 -24.609 1 98.69 70 SER A N 1
ATOM 534 C CA . SER A 1 70 ? 7.043 -16.688 -24.25 1 98.69 70 SER A CA 1
ATOM 535 C C . SER A 1 70 ? 6.059 -15.789 -24.984 1 98.69 70 SER A C 1
ATOM 537 O O . SER A 1 70 ? 5.727 -16.031 -26.141 1 98.69 70 SER A O 1
ATOM 539 N N . LEU A 1 71 ? 5.473 -14.844 -24.281 1 98.81 71 LEU A N 1
ATOM 540 C CA . LEU A 1 71 ? 4.457 -13.938 -24.812 1 98.81 71 LEU A CA 1
ATOM 541 C C . LEU A 1 71 ? 4.844 -12.484 -24.578 1 98.81 71 LEU A C 1
ATOM 543 O O . LEU A 1 71 ? 5.148 -12.102 -23.438 1 98.81 71 LEU A O 1
ATOM 547 N N . ALA A 1 72 ? 4.832 -11.664 -25.641 1 98.81 72 ALA A N 1
ATOM 548 C CA . ALA A 1 72 ? 5.176 -10.25 -25.531 1 98.81 72 ALA A CA 1
ATOM 549 C C . ALA A 1 72 ? 3.924 -9.391 -25.344 1 98.81 72 ALA A C 1
ATOM 551 O O . ALA A 1 72 ? 3.256 -9.031 -26.312 1 98.81 72 ALA A O 1
ATOM 552 N N . TYR A 1 73 ? 3.57 -9.047 -24.094 1 98.75 73 TYR A N 1
ATOM 553 C CA . TYR A 1 73 ? 2.439 -8.203 -23.734 1 98.75 73 TYR A CA 1
ATOM 554 C C . TYR A 1 73 ? 2.832 -7.195 -22.656 1 98.75 73 TYR A C 1
ATOM 556 O O . TYR A 1 73 ? 3.705 -7.473 -21.828 1 98.75 73 TYR A O 1
ATOM 564 N N . ASP A 1 74 ? 2.256 -6.035 -22.688 1 98.5 74 ASP A N 1
ATOM 565 C CA . ASP A 1 74 ? 2.389 -5.055 -21.609 1 98.5 74 ASP A CA 1
ATOM 566 C C . ASP A 1 74 ? 1.408 -5.344 -20.484 1 98.5 74 ASP A C 1
ATOM 568 O O . ASP A 1 74 ? 0.21 -5.078 -20.609 1 98.5 74 ASP A O 1
ATOM 572 N N . LEU A 1 75 ? 1.932 -5.789 -19.391 1 98.62 75 LEU A N 1
ATOM 573 C CA . LEU A 1 75 ? 1.079 -6.223 -18.297 1 98.62 75 LEU A CA 1
ATOM 574 C C . LEU A 1 75 ? 0.646 -5.031 -17.438 1 98.62 75 LEU A C 1
ATOM 576 O O . LEU A 1 75 ? -0.121 -5.191 -16.484 1 98.62 75 LEU A O 1
ATOM 580 N N . SER A 1 76 ? 1.115 -3.787 -17.719 1 98.25 76 SER A N 1
ATOM 581 C CA . SER A 1 76 ? 0.675 -2.604 -16.984 1 98.25 76 SER A CA 1
ATOM 582 C C . SER A 1 76 ? -0.671 -2.105 -17.5 1 98.25 76 SER A C 1
ATOM 584 O O . SER A 1 76 ? -1.209 -1.118 -16.984 1 98.25 76 SER A O 1
ATOM 586 N N . SER A 1 77 ? -1.202 -2.768 -18.5 1 98.19 77 SER A N 1
ATOM 587 C CA . SER A 1 77 ? -2.531 -2.445 -19 1 98.19 77 SER A CA 1
ATOM 588 C C . SER A 1 77 ? -3.496 -3.609 -18.797 1 98.19 77 SER A C 1
ATOM 590 O O . SER A 1 77 ? -3.092 -4.773 -18.844 1 98.19 77 SER A O 1
ATOM 592 N N . VAL A 1 78 ? -4.758 -3.271 -18.656 1 97.88 78 VAL A N 1
ATOM 593 C CA . VAL A 1 78 ? -5.801 -4.273 -18.469 1 97.88 78 VAL A CA 1
ATOM 594 C C . VAL A 1 78 ? -5.852 -5.195 -19.688 1 97.88 78 VAL A C 1
ATOM 596 O O . VAL A 1 78 ? -5.852 -6.418 -19.547 1 97.88 78 VAL A O 1
ATOM 599 N N . ASP A 1 79 ? -5.852 -4.609 -20.828 1 98.38 79 ASP A N 1
ATOM 600 C CA . ASP A 1 79 ? -5.941 -5.355 -22.078 1 98.38 79 ASP A CA 1
ATOM 601 C C . ASP A 1 79 ? -4.742 -6.289 -22.25 1 98.38 79 ASP A C 1
ATOM 603 O O . ASP A 1 79 ? -4.902 -7.449 -22.641 1 98.38 79 ASP A O 1
ATOM 607 N N . GLY A 1 80 ? -3.564 -5.762 -21.984 1 98.75 80 GLY A N 1
ATOM 608 C CA . GLY A 1 80 ? -2.367 -6.578 -22.078 1 98.75 80 GLY A CA 1
ATOM 609 C C . GLY A 1 80 ? -2.393 -7.797 -21.172 1 98.75 80 GLY A C 1
ATOM 610 O O . GLY A 1 80 ? -2.041 -8.898 -21.609 1 98.75 80 GLY A O 1
ATOM 611 N N . ALA A 1 81 ? -2.824 -7.676 -19.969 1 98.81 81 ALA A N 1
ATOM 612 C CA . ALA A 1 81 ? -2.869 -8.773 -19.016 1 98.81 81 ALA A CA 1
ATOM 613 C C . ALA A 1 81 ? -3.916 -9.812 -19.406 1 98.81 81 ALA A C 1
ATOM 615 O O . ALA A 1 81 ? -3.684 -11.016 -19.297 1 98.81 81 ALA A O 1
ATOM 616 N N . GLU A 1 82 ? -5.078 -9.336 -19.875 1 98.56 82 GLU A N 1
ATOM 617 C CA . GLU A 1 82 ? -6.145 -10.234 -20.312 1 98.56 82 GLU A CA 1
ATOM 618 C C . GLU A 1 82 ? -5.715 -11.047 -21.531 1 98.56 82 GLU A C 1
ATOM 620 O O . GLU A 1 82 ? -5.902 -12.266 -21.562 1 98.56 82 GLU A O 1
ATOM 625 N N . LYS A 1 83 ? -5.168 -10.383 -22.484 1 98.81 83 LYS A N 1
ATOM 626 C CA . LYS A 1 83 ? -4.746 -11.047 -23.703 1 98.81 83 LYS A CA 1
ATOM 627 C C . LYS A 1 83 ? -3.609 -12.031 -23.438 1 98.81 83 LYS A C 1
ATOM 629 O O . LYS A 1 83 ? -3.547 -13.102 -24.047 1 98.81 83 LYS A O 1
ATOM 634 N N . ALA A 1 84 ? -2.703 -11.633 -22.562 1 98.88 84 ALA A N 1
ATOM 635 C CA . ALA A 1 84 ? -1.61 -12.531 -22.188 1 98.88 84 ALA A CA 1
ATOM 636 C C . ALA A 1 84 ? -2.143 -13.82 -21.578 1 98.88 84 ALA A C 1
ATOM 638 O O . ALA A 1 84 ? -1.662 -14.914 -21.891 1 98.88 84 ALA A O 1
ATOM 639 N N . MET A 1 85 ? -3.119 -13.711 -20.719 1 98.88 85 MET A N 1
ATOM 640 C CA . MET A 1 85 ? -3.695 -14.867 -20.031 1 98.88 85 MET A CA 1
ATOM 641 C C . MET A 1 85 ? -4.426 -15.773 -21.016 1 98.88 85 MET A C 1
ATOM 643 O O . MET A 1 85 ? -4.301 -17 -20.953 1 98.88 85 MET A O 1
ATOM 647 N N . ASP A 1 86 ? -5.152 -15.148 -21.922 1 98.69 86 ASP A N 1
ATOM 648 C CA . ASP A 1 86 ? -5.844 -15.906 -22.953 1 98.69 86 ASP A CA 1
ATOM 649 C C . ASP A 1 86 ? -4.852 -16.656 -23.844 1 98.69 86 ASP A C 1
ATOM 651 O O . ASP A 1 86 ? -5.043 -17.844 -24.125 1 98.69 86 ASP A O 1
ATOM 655 N N . ALA A 1 87 ? -3.857 -15.953 -24.25 1 98.88 87 ALA A N 1
ATOM 656 C CA . ALA A 1 87 ? -2.84 -16.562 -25.109 1 98.88 87 ALA A CA 1
ATOM 657 C C . ALA A 1 87 ? -2.15 -17.719 -24.391 1 98.88 87 ALA A C 1
ATOM 659 O O . ALA A 1 87 ? -1.846 -18.75 -25 1 98.88 87 ALA A O 1
ATOM 660 N N . ALA A 1 88 ? -1.867 -17.547 -23.109 1 98.88 88 ALA A N 1
ATOM 661 C CA . ALA A 1 88 ? -1.215 -18.594 -22.312 1 98.88 88 ALA A CA 1
ATOM 662 C C . ALA A 1 88 ? -2.104 -19.828 -22.203 1 98.88 88 ALA A C 1
ATOM 664 O O . ALA A 1 88 ? -1.605 -20.953 -22.109 1 98.88 88 ALA A O 1
ATOM 665 N N . ALA A 1 89 ? -3.389 -19.641 -22.219 1 98.69 89 ALA A N 1
ATOM 666 C CA . ALA A 1 89 ? -4.355 -20.719 -22 1 98.69 89 ALA A CA 1
ATOM 667 C C . ALA A 1 89 ? -4.609 -21.5 -23.281 1 98.69 89 ALA A C 1
ATOM 669 O O . ALA A 1 89 ? -5.078 -22.641 -23.25 1 98.69 89 ALA A O 1
ATOM 670 N N . GLU A 1 90 ? -4.352 -20.906 -24.391 1 98.38 90 GLU A N 1
ATOM 671 C CA . GLU A 1 90 ? -4.723 -21.438 -25.703 1 98.38 90 GLU A CA 1
ATOM 672 C C . GLU A 1 90 ? -4.152 -22.828 -25.906 1 98.38 90 GLU A C 1
ATOM 674 O O . GLU A 1 90 ? -4.879 -23.766 -26.266 1 98.38 90 GLU A O 1
ATOM 679 N N . PRO A 1 91 ? -2.846 -23.062 -25.625 1 97.94 91 PRO A N 1
ATOM 680 C CA . PRO A 1 91 ? -2.287 -24.391 -25.844 1 97.94 91 PRO A CA 1
ATOM 681 C C . PRO A 1 91 ? -2.861 -25.438 -24.891 1 97.94 91 PRO A C 1
ATOM 683 O O . PRO A 1 91 ? -2.625 -26.641 -25.078 1 97.94 91 PRO A O 1
ATOM 686 N N . PHE A 1 92 ? -3.576 -25.031 -23.938 1 98.19 92 PHE A N 1
ATOM 687 C CA . PHE A 1 92 ? -4.121 -25.922 -22.938 1 98.19 92 PHE A CA 1
ATOM 688 C C . PHE A 1 92 ? -5.641 -25.984 -23.031 1 98.19 92 PHE A C 1
ATOM 690 O O . PHE A 1 92 ? -6.324 -26.156 -22.016 1 98.19 92 PHE A O 1
ATOM 697 N N . GLY A 1 93 ? -6.168 -25.703 -24.219 1 98 93 GLY A N 1
ATOM 698 C CA . GLY A 1 93 ? -7.598 -25.797 -24.469 1 98 93 GLY A CA 1
ATOM 699 C C . GLY A 1 93 ? -8.391 -24.703 -23.781 1 98 93 GLY A C 1
ATOM 700 O O . GLY A 1 93 ? -9.531 -24.906 -23.359 1 98 93 GLY A O 1
ATOM 701 N N . GLY A 1 94 ? -7.762 -23.609 -23.484 1 98.12 94 GLY A N 1
ATOM 702 C CA . GLY A 1 94 ? -8.438 -22.469 -22.875 1 98.12 94 GLY A CA 1
ATOM 703 C C . GLY A 1 94 ? -8.383 -22.5 -21.359 1 98.12 94 GLY A C 1
ATOM 704 O O . GLY A 1 94 ? -8.867 -21.578 -20.703 1 98.12 94 GLY A O 1
ATOM 705 N N . LYS A 1 95 ? -7.734 -23.531 -20.828 1 98.44 95 LYS A N 1
ATOM 706 C CA . LYS A 1 95 ? -7.633 -23.609 -19.375 1 98.44 95 LYS A CA 1
ATOM 707 C C . LYS A 1 95 ? -6.609 -22.609 -18.828 1 98.44 95 LYS A C 1
ATO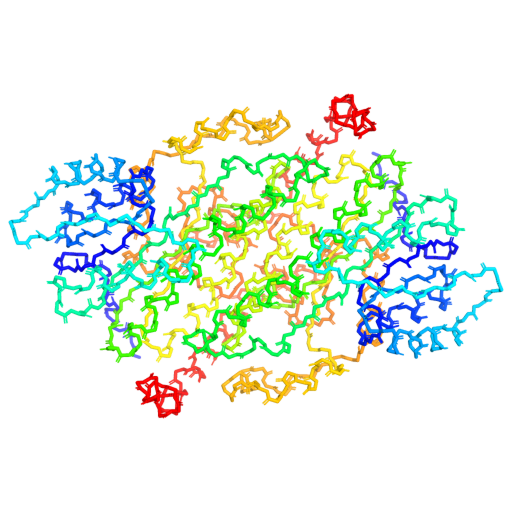M 709 O O . LYS A 1 95 ? -5.48 -22.547 -19.312 1 98.44 95 LYS A O 1
ATOM 714 N N . VAL A 1 96 ? -7.016 -21.875 -17.859 1 98.56 96 VAL A N 1
ATOM 715 C CA . VAL A 1 96 ? -6.137 -20.891 -17.234 1 98.56 96 VAL A CA 1
ATOM 716 C C . VAL A 1 96 ? -4.988 -21.609 -16.531 1 98.56 96 VAL A C 1
ATOM 718 O O . VAL A 1 96 ? -5.141 -22.75 -16.094 1 98.56 96 VAL A O 1
ATOM 721 N N . PRO A 1 97 ? -3.838 -20.938 -16.406 1 98.88 97 PRO A N 1
ATOM 722 C CA . PRO A 1 97 ? -2.699 -21.547 -15.711 1 98.88 97 PRO A CA 1
ATOM 723 C C . PRO A 1 97 ? -3.035 -21.969 -14.281 1 98.88 97 PRO A C 1
ATOM 725 O O . PRO A 1 97 ? -3.832 -21.297 -13.609 1 98.88 97 PRO A O 1
ATOM 728 N N . ASP A 1 98 ? -2.367 -23.062 -13.82 1 98.62 98 ASP A N 1
ATOM 729 C CA . ASP A 1 98 ? -2.572 -23.562 -12.469 1 98.62 98 ASP A CA 1
ATOM 730 C C . ASP A 1 98 ? -1.959 -22.625 -11.43 1 98.62 98 ASP A C 1
ATOM 732 O O . ASP A 1 98 ? -2.518 -22.453 -10.352 1 98.62 98 ASP A O 1
ATOM 736 N N . HIS A 1 99 ? -0.801 -22.125 -11.711 1 98.81 99 HIS A N 1
ATOM 737 C CA . HIS A 1 99 ? -0.065 -21.219 -10.836 1 98.81 99 HIS A CA 1
ATOM 738 C C . HIS A 1 99 ? 0.4 -19.969 -11.586 1 98.81 99 HIS A C 1
ATOM 740 O O . HIS A 1 99 ? 1.015 -20.078 -12.648 1 98.81 99 HIS A O 1
ATOM 746 N N . VAL A 1 100 ? 0.054 -18.828 -11.078 1 98.94 100 VAL A N 1
ATOM 747 C CA . VAL A 1 100 ? 0.368 -17.547 -11.719 1 98.94 100 VAL A CA 1
ATOM 748 C C . VAL A 1 100 ? 1.287 -16.734 -10.82 1 98.94 100 VAL A C 1
ATOM 750 O O . VAL A 1 100 ? 0.945 -16.438 -9.672 1 98.94 100 VAL A O 1
ATOM 753 N N . PHE A 1 101 ? 2.467 -16.422 -11.375 1 98.94 101 PHE A N 1
ATOM 754 C CA . PHE A 1 101 ? 3.467 -15.641 -10.664 1 98.94 101 PHE A CA 1
ATOM 755 C C . PHE A 1 101 ? 3.576 -14.234 -11.25 1 98.94 101 PHE A C 1
ATOM 757 O O . PHE A 1 101 ? 3.805 -14.078 -12.453 1 98.94 101 PHE A O 1
ATOM 764 N N . SER A 1 102 ? 3.346 -13.242 -10.445 1 98.81 102 SER A N 1
ATOM 765 C CA . SER A 1 102 ? 3.619 -11.859 -10.836 1 98.81 102 SER A CA 1
ATOM 766 C C . SER A 1 102 ? 4.996 -11.414 -10.359 1 98.81 102 SER A C 1
ATOM 768 O O . SER A 1 102 ? 5.148 -10.953 -9.219 1 98.81 102 SER A O 1
ATOM 770 N N . CYS A 1 103 ? 5.973 -11.477 -11.234 1 98.62 103 CYS A N 1
ATOM 771 C CA . CYS A 1 103 ? 7.352 -11.125 -10.906 1 98.62 103 CYS A CA 1
ATOM 772 C C . CYS A 1 103 ? 7.77 -9.836 -11.609 1 98.62 103 CYS A C 1
ATOM 774 O O . CYS A 1 103 ? 8.961 -9.57 -11.766 1 98.62 103 CYS A O 1
ATOM 776 N N . THR A 1 104 ? 6.754 -9.117 -12.086 1 96.31 104 THR A N 1
ATOM 777 C CA . THR A 1 104 ? 7.016 -7.824 -12.703 1 96.31 104 THR A CA 1
ATOM 778 C C . THR A 1 104 ? 7.391 -6.789 -11.648 1 96.31 104 THR A C 1
ATOM 780 O O . THR A 1 104 ? 7.043 -6.938 -10.469 1 96.31 104 THR A O 1
ATOM 783 N N . GLY A 1 105 ? 8.109 -5.809 -12.125 1 94.81 105 GLY A N 1
ATOM 784 C CA . GLY A 1 105 ? 8.359 -4.676 -11.242 1 94.81 105 GLY A CA 1
ATOM 785 C C . GLY A 1 105 ? 9.828 -4.441 -10.977 1 94.81 105 GLY A C 1
ATOM 786 O O . GLY A 1 105 ? 10.688 -5.129 -11.539 1 94.81 105 GLY A O 1
ATOM 787 N N . GLY A 1 106 ? 10.141 -3.438 -10.133 1 95.25 106 GLY A N 1
ATOM 788 C CA . GLY A 1 106 ? 11.469 -2.992 -9.758 1 95.25 106 GLY A CA 1
ATOM 789 C C . GLY A 1 106 ? 11.523 -1.524 -9.383 1 95.25 106 GLY A C 1
ATOM 790 O O . GLY A 1 106 ? 10.516 -0.823 -9.445 1 95.25 106 GLY A O 1
ATOM 791 N N . ALA A 1 107 ? 12.68 -1.166 -8.984 1 96.56 107 ALA A N 1
ATOM 792 C CA . ALA A 1 107 ? 12.828 0.191 -8.461 1 96.56 107 ALA A CA 1
ATOM 793 C C . ALA A 1 107 ? 13.609 1.07 -9.43 1 96.56 107 ALA A C 1
ATOM 795 O O . ALA A 1 107 ? 13.758 2.273 -9.211 1 96.56 107 ALA A O 1
ATOM 796 N N . ALA A 1 108 ? 14.07 0.483 -10.508 1 94.25 108 ALA A N 1
ATOM 797 C CA . ALA A 1 108 ? 14.875 1.243 -11.461 1 94.25 108 ALA A CA 1
ATOM 798 C C . ALA A 1 108 ? 14.086 2.422 -12.031 1 94.25 108 ALA A C 1
ATOM 800 O O . ALA A 1 108 ? 12.938 2.264 -12.453 1 94.25 108 ALA A O 1
ATOM 801 N N . GLY A 1 109 ? 14.719 3.551 -11.977 1 94.06 109 GLY A N 1
ATOM 802 C CA . GLY A 1 109 ? 14.141 4.738 -12.586 1 94.06 109 GLY A CA 1
ATOM 803 C C . GLY A 1 109 ? 13.188 5.48 -11.664 1 94.06 109 GLY A C 1
ATOM 804 O O . GLY A 1 109 ? 12.656 6.535 -12.023 1 94.06 109 GLY A O 1
ATOM 805 N N . ILE A 1 110 ? 12.945 4.973 -10.445 1 96 110 ILE A N 1
ATOM 806 C CA . ILE A 1 110 ? 11.961 5.637 -9.594 1 96 110 ILE A CA 1
ATOM 807 C C . ILE A 1 110 ? 12.578 5.91 -8.219 1 96 110 ILE A C 1
ATOM 809 O O . ILE A 1 110 ? 11.852 6.113 -7.242 1 96 110 ILE A O 1
ATOM 813 N N . LEU A 1 111 ? 13.852 5.832 -8.086 1 96.62 111 LEU A N 1
ATOM 814 C CA . LEU A 1 111 ? 14.555 6.094 -6.828 1 96.62 111 LEU A CA 1
ATOM 815 C C . LEU A 1 111 ? 14.898 7.57 -6.699 1 96.62 111 LEU A C 1
ATOM 817 O O . LEU A 1 111 ? 15.125 8.25 -7.703 1 96.62 111 LEU A O 1
ATOM 821 N N . GLY A 1 112 ? 14.961 8.078 -5.496 1 96.31 112 GLY A N 1
ATOM 822 C CA . GLY A 1 112 ? 15.258 9.461 -5.168 1 96.31 112 GLY A CA 1
ATOM 823 C C . GLY A 1 112 ? 14.523 9.953 -3.938 1 96.31 112 GLY A C 1
ATOM 824 O O . GLY A 1 112 ? 13.625 9.281 -3.428 1 96.31 112 GLY A O 1
ATOM 825 N N . TYR A 1 113 ? 14.953 11.117 -3.434 1 97.06 113 TYR A N 1
ATOM 826 C CA . TYR A 1 113 ? 14.203 11.734 -2.342 1 97.06 113 TYR A CA 1
ATOM 827 C C . TYR A 1 113 ? 12.812 12.148 -2.805 1 97.06 113 TYR A C 1
ATOM 829 O O . TYR A 1 113 ? 12.641 12.609 -3.936 1 97.06 113 TYR A O 1
ATOM 837 N N . PHE A 1 114 ? 11.859 12.07 -1.934 1 98.06 114 PHE A N 1
ATOM 838 C CA . PHE A 1 114 ? 10.461 12.289 -2.279 1 98.06 114 PHE A CA 1
ATOM 839 C C . PHE A 1 114 ? 10.266 13.672 -2.893 1 98.06 114 PHE A C 1
ATOM 841 O O . PHE A 1 114 ? 9.555 13.812 -3.891 1 98.06 114 PHE A O 1
ATOM 848 N N . ILE A 1 115 ? 10.898 14.664 -2.393 1 96.88 115 ILE A N 1
ATOM 849 C CA . ILE A 1 115 ? 10.68 16.047 -2.812 1 96.88 115 ILE A CA 1
ATOM 850 C C . ILE A 1 115 ? 11.305 16.266 -4.188 1 96.88 115 ILE A C 1
ATOM 852 O O . ILE A 1 115 ? 11.062 17.297 -4.828 1 96.88 115 ILE A O 1
ATOM 856 N N . GLU A 1 116 ? 12.078 15.266 -4.707 1 95.19 116 GLU A N 1
ATOM 857 C CA . GLU A 1 116 ? 12.734 15.398 -6.004 1 95.19 116 GLU A CA 1
ATOM 858 C C . GLU A 1 116 ? 12.07 14.516 -7.051 1 95.19 116 GLU A C 1
ATOM 860 O O . GLU A 1 116 ? 12.312 14.672 -8.25 1 95.19 116 GLU A O 1
ATOM 865 N N . LEU A 1 117 ? 11.336 13.57 -6.613 1 96.56 117 LEU A N 1
ATOM 866 C CA . LEU A 1 117 ? 10.695 12.672 -7.574 1 96.56 117 LEU A CA 1
ATOM 867 C C . LEU A 1 117 ? 9.734 13.445 -8.469 1 96.56 117 LEU A C 1
ATOM 869 O O . LEU A 1 117 ? 8.945 14.266 -7.988 1 96.56 117 LEU A O 1
ATOM 873 N N . THR A 1 118 ? 9.844 13.227 -9.773 1 97.06 118 THR A N 1
ATOM 874 C CA . THR A 1 118 ? 8.914 13.836 -10.719 1 97.06 118 THR A CA 1
ATOM 875 C C . THR A 1 118 ? 7.566 13.109 -10.695 1 97.06 118 THR A C 1
ATOM 877 O O . THR A 1 118 ? 7.488 11.945 -10.305 1 97.06 118 THR A O 1
ATOM 880 N N . PRO A 1 119 ? 6.504 13.805 -11.109 1 98.25 119 PRO A N 1
ATOM 881 C CA . PRO A 1 119 ? 5.215 13.117 -11.227 1 98.25 119 PRO A CA 1
ATOM 882 C C . PRO A 1 119 ? 5.297 11.859 -12.094 1 98.25 119 PRO A C 1
ATOM 884 O O . PRO A 1 119 ? 4.66 10.852 -11.789 1 98.25 119 PRO A O 1
ATOM 887 N N . ASP A 1 120 ? 6.062 11.914 -13.117 1 98.06 120 ASP A N 1
ATOM 888 C CA . ASP A 1 120 ? 6.195 10.766 -14.016 1 98.06 120 ASP A CA 1
ATOM 889 C C . ASP A 1 120 ? 6.844 9.586 -13.297 1 98.06 120 ASP A C 1
ATOM 891 O O . ASP A 1 120 ? 6.438 8.438 -13.484 1 98.06 120 ASP A O 1
ATOM 895 N N . GLN A 1 121 ? 7.859 9.789 -12.516 1 97.88 121 GLN A N 1
ATOM 896 C CA . GLN A 1 121 ? 8.5 8.734 -11.742 1 97.88 121 GLN A CA 1
ATOM 897 C C . GLN A 1 121 ? 7.527 8.102 -10.75 1 97.88 121 GLN A C 1
ATOM 899 O O . GLN A 1 121 ? 7.5 6.883 -10.586 1 97.88 121 GLN A O 1
ATOM 904 N N . LEU A 1 122 ? 6.789 8.969 -10.102 1 98.62 122 LEU A N 1
ATOM 905 C CA . LEU A 1 122 ? 5.797 8.477 -9.148 1 98.62 122 LEU A CA 1
ATOM 906 C C . LEU A 1 122 ? 4.742 7.625 -9.852 1 98.62 122 LEU A C 1
ATOM 908 O O . LEU A 1 122 ? 4.383 6.555 -9.359 1 98.62 122 LEU A O 1
ATOM 912 N N . LYS A 1 123 ? 4.27 8.07 -10.961 1 98.5 123 LYS A N 1
ATOM 913 C CA . LYS A 1 123 ? 3.283 7.316 -11.727 1 98.5 123 LYS A CA 1
ATOM 914 C C . LYS A 1 123 ? 3.877 6.012 -12.258 1 98.5 123 LYS A C 1
ATOM 916 O O . LYS A 1 123 ? 3.205 4.977 -12.273 1 98.5 123 LYS A O 1
ATOM 921 N N . GLN A 1 124 ? 5.082 6.078 -12.688 1 97.94 124 GLN A N 1
ATOM 922 C CA . GLN A 1 124 ? 5.766 4.895 -13.195 1 97.94 124 GLN A CA 1
ATOM 923 C C . GLN A 1 124 ? 5.863 3.814 -12.117 1 97.94 124 GLN A C 1
ATOM 925 O O . GLN A 1 124 ? 5.738 2.625 -12.414 1 97.94 124 GLN A O 1
ATOM 930 N N . SER A 1 125 ? 6.125 4.203 -10.938 1 98.38 125 SER A N 1
ATOM 931 C CA . SER A 1 125 ? 6.211 3.248 -9.844 1 98.38 125 SER A CA 1
ATOM 932 C C . SER A 1 125 ? 4.93 2.432 -9.711 1 98.38 125 SER A C 1
ATOM 934 O O . SER A 1 125 ? 4.98 1.217 -9.508 1 98.38 125 SER A O 1
ATOM 936 N N . VAL A 1 126 ? 3.795 3.094 -9.828 1 98.75 126 VAL A N 1
ATOM 937 C CA . VAL A 1 126 ? 2.5 2.434 -9.719 1 98.75 126 VAL A CA 1
ATOM 938 C C . VAL A 1 126 ? 2.264 1.548 -10.938 1 98.75 126 VAL A C 1
ATOM 940 O O . VAL A 1 126 ? 1.816 0.406 -10.805 1 98.75 126 VAL A O 1
ATOM 943 N N . ASP A 1 127 ? 2.6 2.029 -12.086 1 98.19 127 ASP A N 1
ATOM 944 C CA . ASP A 1 127 ? 2.35 1.322 -13.336 1 98.19 127 ASP A CA 1
ATOM 945 C C . ASP A 1 127 ? 3.141 0.018 -13.398 1 98.19 127 ASP A C 1
ATOM 947 O O . ASP A 1 127 ? 2.582 -1.04 -13.695 1 98.19 127 ASP A O 1
ATOM 951 N N . VAL A 1 128 ? 4.371 0.06 -13.039 1 97.12 128 VAL A N 1
ATOM 952 C CA . VAL A 1 128 ? 5.258 -1.065 -13.32 1 97.12 128 VAL A CA 1
ATOM 953 C C . VAL A 1 128 ? 5.184 -2.072 -12.172 1 97.12 128 VAL A C 1
ATOM 955 O O . VAL A 1 128 ? 5.473 -3.256 -12.359 1 97.12 128 VAL A O 1
ATOM 958 N N . ASN A 1 129 ? 4.828 -1.582 -11.031 1 98.56 129 ASN A N 1
ATOM 959 C CA . ASN A 1 129 ? 4.832 -2.484 -9.883 1 98.56 129 ASN A CA 1
ATOM 960 C C . ASN A 1 129 ? 3.416 -2.881 -9.477 1 98.56 129 ASN A C 1
ATOM 962 O O . ASN A 1 129 ? 3.105 -4.07 -9.375 1 98.56 129 ASN A O 1
ATOM 966 N N . TYR A 1 130 ? 2.555 -1.94 -9.273 1 98.88 130 TYR A N 1
ATOM 967 C CA . TYR A 1 130 ? 1.241 -2.207 -8.695 1 98.88 130 TYR A CA 1
ATOM 968 C C . TYR A 1 130 ? 0.271 -2.707 -9.758 1 98.88 130 TYR A C 1
ATOM 970 O O . TYR A 1 130 ? -0.342 -3.766 -9.602 1 98.88 130 TYR A O 1
ATOM 978 N N . TRP A 1 131 ? 0.106 -1.938 -10.844 1 98.88 131 TRP A N 1
ATOM 979 C CA . TRP A 1 131 ? -0.891 -2.291 -11.852 1 98.88 131 TRP A CA 1
ATOM 980 C C . TRP A 1 131 ? -0.542 -3.617 -12.523 1 98.88 131 TRP A C 1
ATOM 982 O O . TRP A 1 131 ? -1.429 -4.414 -12.828 1 98.88 131 TRP A O 1
ATOM 992 N N . THR A 1 132 ? 0.72 -3.885 -12.734 1 98.81 132 THR A N 1
ATOM 993 C CA . THR A 1 132 ? 1.089 -5.176 -13.305 1 98.81 132 THR A CA 1
ATOM 994 C C . THR A 1 132 ? 0.637 -6.316 -12.398 1 98.81 132 THR A C 1
ATOM 996 O O . THR A 1 132 ? 0.144 -7.34 -12.875 1 98.81 132 THR A O 1
ATOM 999 N N . ALA A 1 133 ? 0.779 -6.152 -11.109 1 98.88 133 ALA A N 1
ATOM 1000 C CA . ALA A 1 133 ? 0.34 -7.164 -10.156 1 98.88 133 ALA A CA 1
ATOM 1001 C C . ALA A 1 133 ? -1.182 -7.289 -10.148 1 98.88 133 ALA A C 1
ATOM 1003 O O . ALA A 1 133 ? -1.72 -8.398 -10.195 1 98.88 133 ALA A O 1
ATOM 1004 N N . VAL A 1 134 ? -1.862 -6.164 -10.133 1 98.94 134 VAL A N 1
ATOM 1005 C CA . VAL A 1 134 ? -3.318 -6.141 -10.039 1 98.94 134 VAL A CA 1
ATOM 1006 C C . VAL A 1 134 ? -3.93 -6.785 -11.281 1 98.94 134 VAL A C 1
ATOM 1008 O O . VAL A 1 134 ? -4.809 -7.645 -11.172 1 98.94 134 VAL A O 1
ATOM 1011 N N . TRP A 1 135 ? -3.488 -6.363 -12.43 1 98.88 135 TRP A N 1
ATOM 1012 C CA . TRP A 1 135 ? -4.086 -6.836 -13.68 1 98.88 135 TRP A CA 1
ATOM 1013 C C . TRP A 1 135 ? -3.795 -8.312 -13.898 1 98.88 135 TRP A C 1
ATOM 1015 O O . TRP A 1 135 ? -4.66 -9.062 -14.359 1 98.88 135 TRP A O 1
ATOM 1025 N N . THR A 1 136 ? -2.578 -8.742 -13.547 1 98.88 136 THR A N 1
ATOM 1026 C CA . THR A 1 136 ? -2.252 -10.156 -13.656 1 98.88 136 THR A CA 1
ATOM 1027 C C . THR A 1 136 ? -3.119 -10.984 -12.711 1 98.88 136 THR A C 1
ATOM 1029 O O . THR A 1 136 ? -3.688 -12 -13.109 1 98.88 136 THR A O 1
ATOM 1032 N N . ALA A 1 137 ? -3.223 -10.547 -11.5 1 98.88 137 ALA A N 1
ATOM 1033 C CA . ALA A 1 137 ? -4.035 -11.25 -10.516 1 98.88 137 ALA A CA 1
ATOM 1034 C C . ALA A 1 137 ? -5.5 -11.297 -10.945 1 98.88 137 ALA A C 1
ATOM 1036 O O . ALA A 1 137 ? -6.16 -12.336 -10.805 1 98.88 137 ALA A O 1
ATOM 1037 N N . ARG A 1 138 ? -6.008 -10.195 -11.422 1 98.44 138 ARG A N 1
ATOM 1038 C CA . ARG A 1 138 ? -7.406 -10.117 -11.828 1 98.44 138 ARG A CA 1
ATOM 1039 C C . ARG A 1 138 ? -7.691 -11.055 -13 1 98.44 138 ARG A C 1
ATOM 1041 O O . ARG A 1 138 ? -8.688 -11.781 -12.984 1 98.44 138 ARG A O 1
ATOM 1048 N N . ALA A 1 139 ? -6.836 -10.992 -14.016 1 98.56 139 ALA A N 1
ATOM 1049 C CA . ALA A 1 139 ? -7 -11.852 -15.188 1 98.56 139 ALA A CA 1
ATOM 1050 C C . ALA A 1 139 ? -6.992 -13.328 -14.789 1 98.56 139 ALA A C 1
ATOM 1052 O O . ALA A 1 139 ? -7.816 -14.109 -15.266 1 98.56 139 ALA A O 1
ATOM 1053 N N . ALA A 1 140 ? -6.105 -13.68 -13.922 1 98.75 140 ALA A N 1
ATOM 1054 C CA . ALA A 1 140 ? -5.973 -15.062 -13.477 1 98.75 140 ALA A CA 1
ATOM 1055 C C . ALA A 1 140 ? -7.16 -15.469 -12.602 1 98.75 140 ALA A C 1
ATOM 1057 O O . ALA A 1 140 ? -7.805 -16.484 -12.859 1 98.75 140 ALA A O 1
ATOM 1058 N N . ALA A 1 141 ? -7.488 -14.664 -11.625 1 98.25 141 ALA A N 1
ATOM 1059 C CA . ALA A 1 141 ? -8.469 -15.008 -10.602 1 98.25 141 ALA A CA 1
ATOM 1060 C C . ALA A 1 141 ? -9.859 -15.164 -11.203 1 98.25 141 ALA A C 1
ATOM 1062 O O . ALA A 1 141 ? -10.609 -16.062 -10.828 1 98.25 141 ALA A O 1
ATOM 1063 N N . ARG A 1 142 ? -10.203 -14.273 -12.086 1 96.56 142 ARG A N 1
ATOM 1064 C CA . ARG A 1 142 ? -11.508 -14.352 -12.727 1 96.56 142 ARG A CA 1
ATOM 1065 C C . ARG A 1 142 ? -11.672 -15.672 -13.469 1 96.56 142 ARG A C 1
ATOM 1067 O O . ARG A 1 142 ? -12.711 -16.328 -13.352 1 96.56 142 ARG A O 1
ATOM 1074 N N . ARG A 1 143 ? -10.711 -16.078 -14.172 1 97 143 ARG A N 1
ATOM 1075 C CA . ARG A 1 143 ? -10.75 -17.297 -14.953 1 97 143 ARG A CA 1
ATOM 1076 C C . ARG A 1 143 ? -10.688 -18.531 -14.047 1 97 143 ARG A C 1
ATOM 1078 O O . ARG A 1 143 ? -11.398 -19.516 -14.273 1 97 143 ARG A O 1
ATOM 1085 N N . MET A 1 144 ? -9.789 -18.469 -13.023 1 97.75 144 MET A N 1
ATOM 1086 C CA . MET A 1 144 ? -9.695 -19.578 -12.078 1 97.75 144 MET A CA 1
ATOM 1087 C C . MET A 1 144 ? -11.039 -19.828 -11.391 1 97.75 144 MET A C 1
ATOM 1089 O O . MET A 1 144 ? -11.477 -20.969 -11.258 1 97.75 144 MET A O 1
ATOM 1093 N N . ALA A 1 145 ? -11.602 -18.719 -10.938 1 96.38 145 ALA A N 1
ATOM 1094 C CA . ALA A 1 145 ? -12.891 -18.812 -10.25 1 96.38 145 ALA A CA 1
ATOM 1095 C C . ALA A 1 145 ? -13.961 -19.375 -11.18 1 96.38 145 ALA A C 1
ATOM 1097 O O . ALA A 1 145 ? -14.742 -20.25 -10.781 1 96.38 145 ALA A O 1
ATOM 1098 N N . LYS A 1 146 ? -14 -18.906 -12.383 1 94.38 146 LYS A N 1
ATOM 1099 C CA . LYS A 1 146 ? -15 -19.328 -13.367 1 94.38 146 LYS A CA 1
ATOM 1100 C C . LYS A 1 146 ? -14.82 -20.797 -13.742 1 94.38 146 LYS A C 1
ATOM 1102 O O . LYS A 1 146 ? -15.797 -21.531 -13.867 1 94.38 146 LYS A O 1
ATOM 1107 N N . GLN A 1 147 ? -13.578 -21.203 -13.914 1 95.69 147 GLN A N 1
ATOM 1108 C CA . GLN A 1 147 ? -13.273 -22.531 -14.414 1 95.69 147 GLN A CA 1
ATOM 1109 C C . GLN A 1 147 ? -13.164 -23.531 -13.266 1 95.69 147 GLN A C 1
ATOM 1111 O O . GLN A 1 147 ? -13.109 -24.75 -13.492 1 95.69 147 GLN A O 1
ATOM 1116 N N . GLY A 1 148 ? -13.141 -23.016 -12.023 1 95.25 148 GLY A N 1
ATOM 1117 C CA . GLY A 1 148 ? -13.008 -23.891 -10.867 1 95.25 148 GLY A CA 1
ATOM 1118 C C . GLY A 1 148 ? -11.602 -24.422 -10.688 1 95.25 148 GLY A C 1
ATOM 1119 O O . GLY A 1 148 ? -11.414 -25.547 -10.219 1 95.25 148 GLY A O 1
ATOM 1120 N N . VAL A 1 149 ? -10.633 -23.703 -11.172 1 95.75 149 VAL A N 1
ATOM 1121 C CA . VAL A 1 149 ? -9.234 -24.094 -11.008 1 95.75 149 VAL A CA 1
ATOM 1122 C C . VAL A 1 149 ? -8.766 -23.75 -9.594 1 95.75 149 VAL A C 1
ATOM 1124 O O . VAL A 1 149 ? -8.836 -22.594 -9.18 1 95.75 149 VAL A O 1
ATOM 1127 N N . ARG A 1 150 ? -8.297 -24.766 -8.906 1 94.19 150 ARG A N 1
ATOM 1128 C CA . ARG A 1 150 ? -7.785 -24.609 -7.547 1 94.19 150 ARG A CA 1
ATOM 1129 C C . ARG A 1 150 ? -6.27 -24.438 -7.547 1 94.19 150 ARG A C 1
ATOM 1131 O O . ARG A 1 150 ? -5.547 -25.297 -7.047 1 94.19 150 ARG A O 1
ATOM 1138 N N . GLY A 1 151 ? -5.77 -23.312 -7.988 1 96.06 151 GLY A N 1
ATOM 1139 C CA . GLY A 1 151 ? -4.348 -23.031 -8.094 1 96.06 151 GLY A CA 1
ATOM 1140 C C . GLY A 1 151 ? -3.883 -21.938 -7.164 1 96.06 151 GLY A C 1
ATOM 1141 O O . GLY A 1 151 ? -4.34 -21.844 -6.023 1 96.06 151 GLY A O 1
ATOM 1142 N N . SER A 1 152 ? -2.812 -21.25 -7.625 1 98.38 152 SER A N 1
ATOM 1143 C CA . SER A 1 152 ? -2.271 -20.203 -6.754 1 98.38 152 SER A CA 1
ATOM 1144 C C . SER A 1 152 ? -1.876 -18.969 -7.555 1 98.38 152 SER A C 1
ATOM 1146 O O . SER A 1 152 ? -1.603 -19.062 -8.75 1 98.38 152 SER A O 1
ATOM 1148 N N . ILE A 1 153 ? -2.027 -17.906 -6.953 1 98.81 153 ILE A N 1
ATOM 1149 C CA . ILE A 1 153 ? -1.521 -16.625 -7.414 1 98.81 153 ILE A CA 1
ATOM 1150 C C . ILE A 1 153 ? -0.429 -16.125 -6.469 1 98.81 153 ILE A C 1
ATOM 1152 O O . ILE A 1 153 ? -0.644 -16.031 -5.258 1 98.81 153 ILE A O 1
ATOM 1156 N N . VAL A 1 154 ? 0.753 -15.891 -6.977 1 98.88 154 VAL A N 1
ATOM 1157 C CA . VAL A 1 154 ? 1.916 -15.461 -6.203 1 98.88 154 VAL A CA 1
ATOM 1158 C C . VAL A 1 154 ? 2.312 -14.047 -6.609 1 98.88 154 VAL A C 1
ATOM 1160 O O . VAL A 1 154 ? 2.678 -13.805 -7.762 1 98.88 154 VAL A O 1
ATOM 1163 N N . LEU A 1 155 ? 2.188 -13.117 -5.711 1 98.94 155 LEU A N 1
ATOM 1164 C CA . LEU A 1 155 ? 2.605 -11.734 -5.945 1 98.94 155 LEU A CA 1
ATOM 1165 C C . LEU A 1 155 ? 4.008 -11.492 -5.395 1 98.94 155 LEU A C 1
ATOM 1167 O O . LEU A 1 155 ? 4.488 -12.25 -4.551 1 98.94 155 LEU A O 1
ATOM 1171 N N . THR A 1 156 ? 4.645 -10.477 -5.918 1 98.81 156 THR A N 1
ATOM 1172 C CA . THR A 1 156 ? 5.992 -10.148 -5.465 1 98.81 156 THR A CA 1
ATOM 1173 C C . THR A 1 156 ? 6.043 -8.719 -4.93 1 98.81 156 THR A C 1
ATOM 1175 O O . THR A 1 156 ? 5.891 -7.758 -5.688 1 98.81 156 THR A O 1
ATOM 1178 N N . SER A 1 157 ? 6.18 -8.617 -3.684 1 98.69 157 SER A N 1
ATOM 1179 C CA . SER A 1 157 ? 6.445 -7.34 -3.025 1 98.69 157 SER A CA 1
ATOM 1180 C C . SER A 1 157 ? 7.941 -7.133 -2.805 1 98.69 157 SER A C 1
ATOM 1182 O O . SER A 1 157 ? 8.742 -7.293 -3.73 1 98.69 157 SER A O 1
ATOM 1184 N N . SER A 1 158 ? 8.375 -6.738 -1.679 1 98.06 158 SER A N 1
ATOM 1185 C CA . SER A 1 158 ? 9.734 -6.477 -1.208 1 98.06 158 SER A CA 1
ATOM 1186 C C . SER A 1 158 ? 9.789 -6.449 0.316 1 98.06 158 SER A C 1
ATOM 1188 O O . SER A 1 158 ? 8.766 -6.293 0.979 1 98.06 158 SER A O 1
ATOM 1190 N N . VAL A 1 159 ? 10.961 -6.672 0.836 1 97.12 159 VAL A N 1
ATOM 1191 C CA . VAL A 1 159 ? 11.094 -6.426 2.268 1 97.12 159 VAL A CA 1
ATOM 1192 C C . VAL A 1 159 ? 10.656 -4.996 2.588 1 97.12 159 VAL A C 1
ATOM 1194 O O . VAL A 1 159 ? 10.227 -4.707 3.705 1 97.12 159 VAL A O 1
ATOM 1197 N N . LEU A 1 160 ? 10.703 -4.125 1.598 1 97.62 160 LEU A N 1
ATOM 1198 C CA . LEU A 1 160 ? 10.266 -2.744 1.785 1 97.62 160 LEU A CA 1
ATOM 1199 C C . LEU A 1 160 ? 8.742 -2.658 1.852 1 97.62 160 LEU A C 1
ATOM 1201 O O . LEU A 1 160 ? 8.188 -1.576 2.045 1 97.62 160 LEU A O 1
ATOM 1205 N N . GLY A 1 161 ? 8.109 -3.756 1.729 1 98.31 161 GLY A N 1
ATOM 1206 C CA . GLY A 1 161 ? 6.703 -3.855 2.086 1 98.31 161 GLY A CA 1
ATOM 1207 C C . GLY A 1 161 ? 6.469 -3.893 3.586 1 98.31 161 GLY A C 1
ATOM 1208 O O . GLY A 1 161 ? 5.324 -3.873 4.043 1 98.31 161 GLY A O 1
ATOM 1209 N N . PHE A 1 162 ? 7.637 -3.891 4.375 1 97.75 162 PHE A N 1
ATOM 1210 C CA . PHE A 1 162 ? 7.539 -3.969 5.828 1 97.75 162 PHE A CA 1
ATOM 1211 C C . PHE A 1 162 ? 8.125 -2.721 6.48 1 97.75 162 PHE A C 1
ATOM 1213 O O . PHE A 1 162 ? 7.777 -2.385 7.613 1 97.75 162 PHE A O 1
ATOM 1220 N N . PHE A 1 163 ? 9.062 -2.074 5.812 1 96.62 163 PHE A N 1
ATOM 1221 C CA . PHE A 1 163 ? 9.719 -0.908 6.391 1 96.62 163 PHE A CA 1
ATOM 1222 C C . PHE A 1 163 ? 10.203 0.038 5.297 1 96.62 163 PHE A C 1
ATOM 1224 O O . PHE A 1 163 ? 10.094 -0.272 4.105 1 96.62 163 PHE A O 1
ATOM 1231 N N . ALA A 1 164 ? 10.703 1.169 5.742 1 96.94 164 ALA A N 1
ATOM 1232 C CA . ALA A 1 164 ? 11.062 2.215 4.789 1 96.94 164 ALA A CA 1
ATOM 1233 C C . ALA A 1 164 ? 12.562 2.523 4.859 1 96.94 164 ALA A C 1
ATOM 1235 O O . ALA A 1 164 ? 13.188 2.346 5.906 1 96.94 164 ALA A O 1
ATOM 1236 N N . VAL A 1 165 ? 13.086 2.916 3.777 1 96.31 165 VAL A N 1
ATOM 1237 C CA . VAL A 1 165 ? 14.438 3.439 3.609 1 96.31 165 VAL A CA 1
ATOM 1238 C C . VAL A 1 165 ? 14.391 4.727 2.791 1 96.31 165 VAL A C 1
ATOM 1240 O O . VAL A 1 165 ? 13.68 4.809 1.788 1 96.31 165 VAL A O 1
ATOM 1243 N N . PRO A 1 166 ? 15.148 5.781 3.24 1 97.25 166 PRO A N 1
ATOM 1244 C CA . PRO A 1 166 ? 15.164 6.996 2.42 1 97.25 166 PRO A CA 1
ATOM 1245 C C . PRO A 1 166 ? 15.555 6.727 0.97 1 97.25 166 PRO A C 1
ATOM 1247 O O . PRO A 1 166 ? 16.453 5.922 0.711 1 97.25 166 PRO A O 1
ATOM 1250 N N . GLY A 1 167 ? 14.898 7.383 0.068 1 97.19 167 GLY A N 1
ATOM 1251 C CA . GLY A 1 167 ? 15.188 7.207 -1.346 1 97.19 167 GLY A CA 1
ATOM 1252 C C . GLY A 1 167 ? 14.273 6.207 -2.025 1 97.19 167 GLY A C 1
ATOM 1253 O O . GLY A 1 167 ? 14.242 6.121 -3.254 1 97.19 167 GLY A O 1
ATOM 1254 N N . TYR A 1 168 ? 13.414 5.508 -1.246 1 97.94 168 TYR A N 1
ATOM 1255 C CA . TYR A 1 168 ? 12.562 4.453 -1.78 1 97.94 168 TYR A CA 1
ATOM 1256 C C . TYR A 1 168 ? 11.094 4.77 -1.543 1 97.94 168 TYR A C 1
ATOM 1258 O O . TYR A 1 168 ? 10.242 3.871 -1.566 1 97.94 168 TYR A O 1
ATOM 1266 N N . SER A 1 169 ? 10.766 6.023 -1.326 1 98.31 169 SER A N 1
ATOM 1267 C CA . SER A 1 169 ? 9.422 6.371 -0.868 1 98.31 169 SER A CA 1
ATOM 1268 C C . SER A 1 169 ? 8.359 5.871 -1.84 1 98.31 169 SER A C 1
ATOM 1270 O O . SER A 1 169 ? 7.387 5.234 -1.43 1 98.31 169 SER A O 1
ATOM 1272 N N . ALA A 1 170 ? 8.531 6.125 -3.191 1 98.19 170 ALA A N 1
ATOM 1273 C CA . ALA A 1 170 ? 7.57 5.684 -4.195 1 98.19 170 ALA A CA 1
ATOM 1274 C C . ALA A 1 170 ? 7.48 4.16 -4.238 1 98.19 170 ALA A C 1
ATOM 1276 O O . ALA A 1 170 ? 6.383 3.598 -4.27 1 98.19 170 ALA A O 1
ATOM 1277 N N . TYR A 1 171 ? 8.625 3.508 -4.195 1 98.38 171 TYR A N 1
ATOM 1278 C CA . TYR A 1 171 ? 8.727 2.053 -4.258 1 98.38 171 TYR A CA 1
ATOM 1279 C C . TYR A 1 171 ? 8.125 1.415 -3.008 1 98.38 171 TYR A C 1
ATOM 1281 O O . TYR A 1 171 ? 7.348 0.463 -3.104 1 98.38 171 TYR A O 1
ATOM 1289 N N . THR A 1 172 ? 8.461 1.937 -1.836 1 98.75 172 THR A N 1
ATOM 1290 C CA . THR A 1 172 ? 7.965 1.427 -0.563 1 98.75 172 THR A CA 1
ATOM 1291 C C . THR A 1 172 ? 6.441 1.501 -0.507 1 98.75 172 THR A C 1
ATOM 1293 O O . THR A 1 172 ? 5.785 0.546 -0.09 1 98.75 172 THR A O 1
ATOM 1296 N N . ALA A 1 173 ? 5.863 2.604 -0.942 1 98.88 173 ALA A N 1
ATOM 1297 C CA . ALA A 1 173 ? 4.41 2.764 -0.93 1 98.88 173 ALA A CA 1
ATOM 1298 C C . ALA A 1 173 ? 3.732 1.679 -1.763 1 98.88 173 ALA A C 1
ATOM 1300 O O . ALA A 1 173 ? 2.805 1.016 -1.293 1 98.88 173 ALA A O 1
ATOM 1301 N N . VAL A 1 174 ? 4.195 1.42 -2.928 1 98.75 174 VAL A N 1
ATOM 1302 C CA . VAL A 1 174 ? 3.529 0.497 -3.84 1 98.75 174 VAL A CA 1
ATOM 1303 C C . VAL A 1 174 ? 3.768 -0.941 -3.385 1 98.75 174 VAL A C 1
ATOM 1305 O O . VAL A 1 174 ? 2.9 -1.803 -3.555 1 98.75 174 VAL A O 1
ATOM 1308 N N . LYS A 1 175 ? 4.938 -1.222 -2.824 1 98.88 175 LYS A N 1
ATOM 1309 C CA . LYS A 1 175 ? 5.195 -2.572 -2.336 1 98.88 175 LYS A CA 1
ATOM 1310 C C . LYS A 1 175 ? 4.379 -2.869 -1.079 1 98.88 175 LYS A C 1
ATOM 1312 O O . LYS A 1 175 ? 4.008 -4.016 -0.831 1 98.88 175 LYS A O 1
ATOM 1317 N N . HIS A 1 176 ? 4.051 -1.834 -0.302 1 98.88 176 HIS A N 1
ATOM 1318 C CA . HIS A 1 176 ? 3.045 -1.996 0.741 1 98.88 176 HIS A CA 1
ATOM 1319 C C . HIS A 1 176 ? 1.673 -2.283 0.141 1 98.88 176 HIS A C 1
ATOM 1321 O O . HIS A 1 176 ? 0.907 -3.08 0.687 1 98.88 176 HIS A O 1
ATOM 1327 N N . ALA A 1 177 ? 1.384 -1.592 -0.918 1 98.94 177 ALA A N 1
ATOM 1328 C CA . ALA A 1 177 ? 0.104 -1.828 -1.581 1 98.94 177 ALA A CA 1
ATOM 1329 C C . ALA A 1 177 ? -0.034 -3.287 -2.004 1 98.94 177 ALA A C 1
ATOM 1331 O O . ALA A 1 177 ? -1.094 -3.893 -1.832 1 98.94 177 ALA A O 1
ATOM 1332 N N . ILE A 1 178 ? 1.015 -3.842 -2.559 1 98.94 178 ILE A N 1
ATOM 1333 C CA . ILE A 1 178 ? 1 -5.227 -3.016 1 98.94 178 ILE A CA 1
ATOM 1334 C C . ILE A 1 178 ? 0.808 -6.16 -1.823 1 98.94 178 ILE A C 1
ATOM 1336 O O . ILE A 1 178 ? 0.096 -7.164 -1.921 1 98.94 178 ILE A O 1
ATOM 1340 N N . ARG A 1 179 ? 1.44 -5.867 -0.745 1 98.69 179 ARG A N 1
ATOM 1341 C CA . ARG A 1 179 ? 1.229 -6.652 0.466 1 98.69 179 ARG A CA 1
ATOM 1342 C C . ARG A 1 179 ? -0.237 -6.637 0.882 1 98.69 179 ARG A C 1
ATOM 1344 O O . ARG A 1 179 ? -0.809 -7.68 1.204 1 98.69 179 ARG A O 1
ATOM 1351 N N . GLY A 1 180 ? -0.813 -5.406 0.951 1 98.69 180 GLY A N 1
ATOM 1352 C CA . GLY A 1 180 ? -2.223 -5.293 1.286 1 98.69 180 GLY A CA 1
ATOM 1353 C C . GLY A 1 180 ? -3.129 -6.035 0.322 1 98.69 180 GLY A C 1
ATOM 1354 O O . GLY A 1 180 ? -4.113 -6.652 0.735 1 98.69 180 GLY A O 1
ATOM 1355 N N . LEU A 1 181 ? -2.787 -5.941 -0.938 1 98.88 181 LEU A N 1
ATOM 1356 C CA . LEU A 1 181 ? -3.533 -6.672 -1.955 1 98.88 181 LEU A CA 1
ATOM 1357 C C . LEU A 1 181 ? -3.467 -8.18 -1.702 1 98.88 181 LEU A C 1
ATOM 1359 O O . LEU A 1 181 ? -4.492 -8.859 -1.748 1 98.88 181 LEU A O 1
ATOM 1363 N N . ALA A 1 182 ? -2.262 -8.672 -1.451 1 98.81 182 ALA A N 1
ATOM 1364 C CA . ALA A 1 182 ? -2.068 -10.102 -1.211 1 98.81 182 ALA A CA 1
ATOM 1365 C C . ALA A 1 182 ? -2.896 -10.57 -0.021 1 98.81 182 ALA A C 1
ATOM 1367 O O . ALA A 1 182 ? -3.533 -11.633 -0.081 1 98.81 182 ALA A O 1
ATOM 1368 N N . GLU A 1 183 ? -2.879 -9.82 1.005 1 98 183 GLU A N 1
ATOM 1369 C CA . GLU A 1 183 ? -3.652 -10.172 2.189 1 98 183 GLU A CA 1
ATOM 1370 C C . GLU A 1 183 ? -5.148 -10.195 1.886 1 98 183 GLU A C 1
ATOM 1372 O O . GLU A 1 183 ? -5.867 -11.078 2.352 1 98 183 GLU A O 1
ATOM 1377 N N . SER A 1 184 ? -5.586 -9.219 1.165 1 98.44 184 SER A N 1
ATOM 1378 C CA . SER A 1 184 ? -6.992 -9.133 0.796 1 98.44 184 SER A CA 1
ATOM 1379 C C . SER A 1 184 ? -7.414 -10.312 -0.072 1 98.44 184 SER A C 1
ATOM 1381 O O . SER A 1 184 ? -8.469 -10.914 0.155 1 98.44 184 SER A O 1
ATOM 1383 N N . LEU A 1 185 ? -6.578 -10.586 -1.036 1 98.75 185 LEU A N 1
ATOM 1384 C CA . LEU A 1 185 ? -6.906 -11.68 -1.942 1 98.75 185 LEU A CA 1
ATOM 1385 C C . LEU A 1 185 ? -6.867 -13.023 -1.216 1 98.75 185 LEU A C 1
ATOM 1387 O O . LEU A 1 185 ? -7.699 -13.891 -1.468 1 98.75 185 LEU A O 1
ATOM 1391 N N . ARG A 1 186 ? -5.875 -13.203 -0.334 1 97.88 186 ARG A N 1
ATOM 1392 C CA . ARG A 1 186 ? -5.746 -14.445 0.422 1 97.88 186 ARG A CA 1
ATOM 1393 C C . ARG A 1 186 ? -7.035 -14.766 1.167 1 97.88 186 ARG A C 1
ATOM 1395 O O . ARG A 1 186 ? -7.523 -15.898 1.113 1 97.88 186 ARG A O 1
ATOM 1402 N N . ILE A 1 187 ? -7.57 -13.734 1.813 1 97.31 187 ILE A N 1
ATOM 1403 C CA . ILE A 1 187 ? -8.742 -13.969 2.648 1 97.31 187 ILE A CA 1
ATOM 1404 C C . ILE A 1 187 ? -9.992 -14.078 1.771 1 97.31 187 ILE A C 1
ATOM 1406 O O . ILE A 1 187 ? -10.828 -14.961 1.98 1 97.31 187 ILE A O 1
ATOM 1410 N N . GLU A 1 188 ? -10.156 -13.273 0.818 1 97.88 188 GLU A N 1
ATOM 1411 C CA . GLU A 1 188 ? -11.32 -13.266 -0.06 1 97.88 188 GLU A CA 1
ATOM 1412 C C . GLU A 1 188 ? -11.367 -14.523 -0.925 1 97.88 188 GLU A C 1
ATOM 1414 O O . GLU A 1 188 ? -12.445 -15.07 -1.179 1 97.88 188 GLU A O 1
ATOM 1419 N N . PHE A 1 189 ? -10.234 -15.078 -1.344 1 98.12 189 PHE A N 1
ATOM 1420 C CA . PHE A 1 189 ? -10.172 -16.172 -2.305 1 98.12 189 PHE A CA 1
ATOM 1421 C C . PHE A 1 189 ? -10.422 -17.516 -1.616 1 98.12 189 PHE A C 1
ATOM 1423 O O . PHE A 1 189 ? -10.492 -18.547 -2.275 1 98.12 189 PHE A O 1
ATOM 1430 N N . LEU A 1 190 ? -10.547 -17.469 -0.301 1 97.44 190 LEU A N 1
ATOM 1431 C CA . LEU A 1 190 ? -11.117 -18.641 0.354 1 97.44 190 LEU A CA 1
ATOM 1432 C C . LEU A 1 190 ? -12.438 -19.047 -0.292 1 97.44 190 LEU A C 1
ATOM 1434 O O . LEU A 1 190 ? -12.82 -20.219 -0.271 1 97.44 190 LEU A O 1
ATOM 1438 N N . LEU A 1 191 ? -13.055 -18.062 -0.922 1 97.38 191 LEU A N 1
ATOM 1439 C CA . LEU A 1 191 ? -14.336 -18.281 -1.596 1 97.38 191 LEU A CA 1
ATOM 1440 C C . LEU A 1 191 ? -14.156 -19.156 -2.832 1 97.38 191 LEU A C 1
ATOM 1442 O O . LEU A 1 191 ? -15.125 -19.734 -3.334 1 97.38 191 LEU A O 1
ATOM 1446 N N . TYR A 1 192 ? -12.945 -19.203 -3.373 1 96.19 192 TYR A N 1
ATOM 1447 C CA . TYR A 1 192 ? -12.711 -19.828 -4.664 1 96.19 192 TYR A CA 1
ATOM 1448 C C . TYR A 1 192 ? -11.711 -20.984 -4.539 1 96.19 192 TYR A C 1
ATOM 1450 O O . TYR A 1 192 ? -11.391 -21.641 -5.527 1 96.19 192 TYR A O 1
ATOM 1458 N N . ASN A 1 193 ? -11.188 -21.203 -3.381 1 95.25 193 ASN A N 1
ATOM 1459 C CA . ASN A 1 193 ? -10.133 -22.188 -3.152 1 95.25 193 ASN A CA 1
ATOM 1460 C C . ASN A 1 193 ? -8.898 -21.891 -3.994 1 95.25 193 ASN A C 1
ATOM 1462 O O . ASN A 1 193 ? -8.336 -22.781 -4.625 1 95.25 193 ASN A O 1
ATOM 1466 N N . ILE A 1 194 ? -8.594 -20.672 -4.199 1 97.5 194 ILE A N 1
ATOM 1467 C CA . ILE A 1 194 ? -7.367 -20.188 -4.82 1 97.5 194 ILE A CA 1
ATOM 1468 C C . ILE A 1 194 ? -6.375 -19.766 -3.744 1 97.5 194 ILE A C 1
ATOM 1470 O O . ILE A 1 194 ? -6.703 -18.953 -2.881 1 97.5 194 ILE A O 1
ATOM 1474 N N . ASN A 1 195 ? -5.188 -20.359 -3.727 1 97.81 195 ASN A N 1
ATOM 1475 C CA . ASN A 1 195 ? -4.152 -19.969 -2.777 1 97.81 195 ASN A CA 1
ATOM 1476 C C . ASN A 1 195 ? -3.449 -18.688 -3.215 1 97.81 195 ASN A C 1
ATOM 1478 O O . ASN A 1 195 ? -3.209 -18.469 -4.406 1 97.81 195 ASN A O 1
ATOM 1482 N N . VAL A 1 196 ? -3.162 -17.812 -2.242 1 98.56 196 VAL A N 1
ATOM 1483 C CA . VAL A 1 196 ? -2.434 -16.578 -2.52 1 98.56 196 VAL A CA 1
ATOM 1484 C C . VAL A 1 196 ? -1.162 -16.516 -1.674 1 98.56 196 VAL A C 1
ATOM 1486 O O . VAL A 1 196 ? -1.201 -16.781 -0.468 1 98.56 196 VAL A O 1
ATOM 1489 N N . HIS A 1 197 ? -0.038 -16.297 -2.322 1 98.5 197 HIS A N 1
ATOM 1490 C CA . HIS A 1 197 ? 1.248 -16.078 -1.672 1 98.5 197 HIS A CA 1
ATOM 1491 C C . HIS A 1 197 ? 1.835 -14.719 -2.057 1 98.5 197 HIS A C 1
ATOM 1493 O O . HIS A 1 197 ? 1.489 -14.164 -3.102 1 98.5 197 HIS A O 1
ATOM 1499 N N . CYS A 1 198 ? 2.631 -14.234 -1.223 1 98.75 198 CYS A N 1
ATOM 1500 C CA . CYS A 1 198 ? 3.363 -13.008 -1.514 1 98.75 198 CYS A CA 1
ATOM 1501 C C . CYS A 1 198 ? 4.828 -13.141 -1.123 1 98.75 198 CYS A C 1
ATOM 1503 O O . CYS A 1 198 ? 5.145 -13.539 0 1 98.75 198 CYS A O 1
ATOM 1505 N N . TYR A 1 199 ? 5.676 -12.906 -2.053 1 98.81 199 TYR A N 1
ATOM 1506 C CA . TYR A 1 199 ? 7.113 -12.992 -1.828 1 98.81 199 TYR A CA 1
ATOM 1507 C C . TYR A 1 199 ? 7.695 -11.625 -1.489 1 98.81 199 TYR A C 1
ATOM 1509 O O . TYR A 1 199 ? 7.371 -10.625 -2.139 1 98.81 199 TYR A O 1
ATOM 1517 N N . PHE A 1 200 ? 8.539 -11.547 -0.427 1 98.44 200 PHE A N 1
ATOM 1518 C CA . PHE A 1 200 ? 9.164 -10.312 0.034 1 98.44 200 PHE A CA 1
ATOM 1519 C C . PHE A 1 200 ? 10.68 -10.43 0.002 1 98.44 200 PHE A C 1
ATOM 1521 O O . PHE A 1 200 ? 11.328 -10.492 1.051 1 98.44 200 PHE A O 1
ATOM 1528 N N . PRO A 1 201 ? 11.219 -10.359 -1.171 1 97.38 201 PRO A N 1
ATOM 1529 C CA . PRO A 1 201 ? 12.68 -10.461 -1.257 1 97.38 201 PRO A CA 1
ATOM 1530 C C . PRO A 1 201 ? 13.383 -9.188 -0.785 1 97.38 201 PRO A C 1
ATOM 1532 O O . PRO A 1 201 ? 12.797 -8.102 -0.81 1 97.38 201 PRO A O 1
ATOM 1535 N N . ALA A 1 202 ? 14.594 -9.43 -0.337 1 94.94 202 ALA A N 1
ATOM 1536 C CA . ALA A 1 202 ? 15.516 -8.312 -0.151 1 94.94 202 ALA A CA 1
ATOM 1537 C C . ALA A 1 202 ? 16.297 -8.031 -1.431 1 94.94 202 ALA A C 1
ATOM 1539 O O . ALA A 1 202 ? 15.734 -8.039 -2.527 1 94.94 202 ALA A O 1
ATOM 1540 N N . THR A 1 203 ? 17.547 -7.684 -1.314 1 94.06 203 THR A N 1
ATOM 1541 C CA . THR A 1 203 ? 18.359 -7.363 -2.49 1 94.06 203 THR A CA 1
ATOM 1542 C C . THR A 1 203 ? 18.547 -8.602 -3.365 1 94.06 203 THR A C 1
ATOM 1544 O O . THR A 1 203 ? 18.938 -9.656 -2.875 1 94.06 203 THR A O 1
ATOM 1547 N N . ILE A 1 204 ? 18.109 -8.508 -4.578 1 95.62 204 ILE A N 1
ATOM 1548 C CA . ILE A 1 204 ? 18.391 -9.523 -5.586 1 95.62 204 ILE A CA 1
ATOM 1549 C C . ILE A 1 204 ? 19.453 -9.008 -6.559 1 95.62 204 ILE A C 1
ATOM 1551 O O . ILE A 1 204 ? 19.297 -7.934 -7.148 1 95.62 204 ILE A O 1
ATOM 1555 N N . TYR A 1 205 ? 20.562 -9.742 -6.734 1 94.81 205 TYR A N 1
ATOM 1556 C CA . TYR A 1 205 ? 21.594 -9.367 -7.707 1 94.81 205 TYR A CA 1
ATOM 1557 C C . TYR A 1 205 ? 21.125 -9.664 -9.125 1 94.81 205 TYR A C 1
ATOM 1559 O O . TYR A 1 205 ? 21.469 -10.703 -9.695 1 94.81 205 TYR A O 1
ATOM 1567 N N . SER A 1 206 ? 20.391 -8.734 -9.703 1 94.69 206 SER A N 1
ATOM 1568 C CA . SER A 1 206 ? 19.75 -8.836 -11.008 1 94.69 206 SER A CA 1
ATOM 1569 C C . SER A 1 206 ? 20.094 -7.637 -11.883 1 94.69 206 SER A C 1
ATOM 1571 O O . SER A 1 206 ? 20.656 -6.652 -11.406 1 94.69 206 SER A O 1
ATOM 1573 N N . PRO A 1 207 ? 19.812 -7.758 -13.203 1 91.44 207 PRO A N 1
ATOM 1574 C CA . PRO A 1 207 ? 20 -6.582 -14.062 1 91.44 207 PRO A CA 1
ATOM 1575 C C . PRO A 1 207 ? 19.266 -5.355 -13.547 1 91.44 207 PRO A C 1
ATOM 1577 O O . PRO A 1 207 ? 19.75 -4.23 -13.672 1 91.44 207 PRO A O 1
ATOM 1580 N N . GLY A 1 208 ? 18.125 -5.59 -12.953 1 90.81 208 GLY A N 1
ATOM 1581 C CA . GLY A 1 208 ? 17.391 -4.488 -12.352 1 90.81 208 GLY A CA 1
ATOM 1582 C C . GLY A 1 208 ? 18.156 -3.809 -11.227 1 90.81 208 GLY A C 1
ATOM 1583 O O . GLY A 1 208 ? 18.156 -2.58 -11.133 1 90.81 208 GLY A O 1
ATOM 1584 N N . PHE A 1 209 ? 18.812 -4.574 -10.461 1 92.38 209 PHE A N 1
ATOM 1585 C CA . PHE A 1 209 ? 19.609 -4.062 -9.359 1 92.38 209 PHE A CA 1
ATOM 1586 C C . PHE A 1 209 ? 20.75 -3.189 -9.883 1 92.38 209 PHE A C 1
ATOM 1588 O O . PHE A 1 209 ? 21.031 -2.127 -9.32 1 92.38 209 PHE A O 1
ATOM 1595 N N . GLU A 1 210 ? 21.328 -3.633 -10.93 1 92.69 210 GLU A N 1
ATOM 1596 C CA . GLU A 1 210 ? 22.422 -2.865 -11.531 1 92.69 210 GLU A CA 1
ATOM 1597 C C . GLU A 1 210 ? 21.938 -1.499 -12.008 1 92.69 210 GLU A C 1
ATOM 1599 O O . GLU A 1 210 ? 22.609 -0.491 -11.82 1 92.69 210 GLU A O 1
ATOM 1604 N N . GLU A 1 211 ? 20.812 -1.502 -12.625 1 93.25 211 GLU A N 1
ATOM 1605 C CA . GLU A 1 211 ? 20.234 -0.249 -13.109 1 93.25 211 GLU A CA 1
ATOM 1606 C C . GLU A 1 211 ? 19.906 0.684 -11.945 1 93.25 211 GLU A C 1
ATOM 1608 O O . GLU A 1 211 ? 20.094 1.898 -12.047 1 93.25 211 GLU A O 1
ATOM 1613 N N . GLU A 1 212 ? 19.391 0.148 -10.852 1 92.31 212 GLU A N 1
ATOM 1614 C CA . GLU A 1 212 ? 19.016 0.905 -9.656 1 92.31 212 GLU A CA 1
ATOM 1615 C C . GLU A 1 212 ? 20.234 1.616 -9.062 1 92.31 212 GLU A C 1
ATOM 1617 O O . GLU A 1 212 ? 20.125 2.754 -8.602 1 92.31 212 GLU A O 1
ATOM 1622 N N . GLN A 1 213 ? 21.359 0.945 -9.094 1 91.25 213 GLN A N 1
ATOM 1623 C CA . GLN A 1 213 ? 22.562 1.468 -8.461 1 91.25 213 GLN A CA 1
ATOM 1624 C C . GLN A 1 213 ? 23 2.775 -9.117 1 91.25 213 GLN A C 1
ATOM 1626 O O . GLN A 1 213 ? 23.656 3.602 -8.477 1 91.25 213 GLN A O 1
ATOM 1631 N N . LYS A 1 214 ? 22.578 2.982 -10.312 1 90.81 214 LYS A N 1
ATOM 1632 C CA . LYS A 1 214 ? 23 4.152 -11.062 1 90.81 214 LYS A CA 1
ATOM 1633 C C . LYS A 1 214 ? 22.344 5.422 -10.539 1 90.81 214 LYS A C 1
ATOM 1635 O O . LYS A 1 214 ? 22.906 6.516 -10.664 1 90.81 214 LYS A O 1
ATOM 1640 N N . SER A 1 215 ? 21.219 5.316 -9.953 1 89.88 215 SER A N 1
ATOM 1641 C CA . SER A 1 215 ? 20.453 6.5 -9.57 1 89.88 215 SER A CA 1
ATOM 1642 C C . SER A 1 215 ? 20.188 6.527 -8.062 1 89.88 215 SER A C 1
ATOM 1644 O O . SER A 1 215 ? 19.625 7.484 -7.543 1 89.88 215 SER A O 1
ATOM 1646 N N . LYS A 1 216 ? 20.703 5.582 -7.375 1 93.25 216 LYS A N 1
ATOM 1647 C CA . LYS A 1 216 ? 20.438 5.48 -5.941 1 93.25 216 LYS A CA 1
ATOM 1648 C C . LYS A 1 216 ? 21.141 6.602 -5.176 1 93.25 216 LYS A C 1
ATOM 1650 O O . LYS A 1 216 ? 22.344 6.82 -5.34 1 93.25 216 LYS A O 1
ATOM 1655 N N . PRO A 1 217 ? 20.344 7.336 -4.297 1 93.94 217 PRO A N 1
ATOM 1656 C CA . PRO A 1 217 ? 20.984 8.383 -3.496 1 93.94 217 PRO A CA 1
ATOM 1657 C C . PRO A 1 217 ? 22.078 7.836 -2.584 1 93.94 217 PRO A C 1
ATOM 1659 O O . PRO A 1 217 ? 21.984 6.699 -2.115 1 93.94 217 PRO A O 1
ATOM 1662 N N . GLU A 1 218 ? 23.047 8.633 -2.299 1 93.38 218 GLU A N 1
ATOM 1663 C CA . GLU A 1 218 ? 24.172 8.234 -1.455 1 93.38 218 GLU A CA 1
ATOM 1664 C C . GLU A 1 218 ? 23.688 7.793 -0.076 1 93.38 218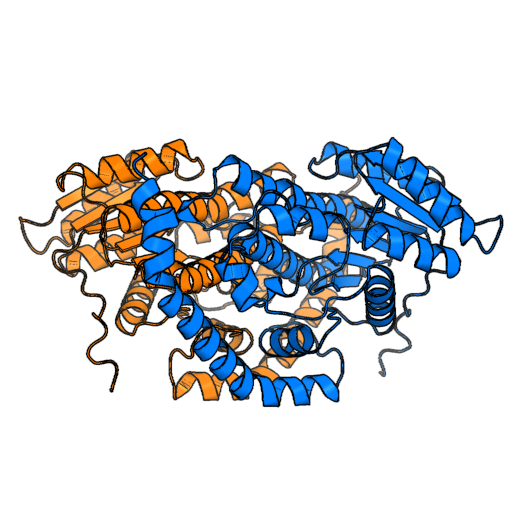 GLU A C 1
ATOM 1666 O O . GLU A 1 218 ? 24.172 6.785 0.457 1 93.38 218 GLU A O 1
ATOM 1671 N N . LEU A 1 219 ? 22.797 8.547 0.502 1 95.5 219 LEU A N 1
ATOM 1672 C CA . LEU A 1 219 ? 22.266 8.219 1.818 1 95.5 219 LEU A CA 1
ATOM 1673 C C . LEU A 1 219 ? 21.625 6.828 1.813 1 95.5 219 LEU A C 1
ATOM 1675 O O . LEU A 1 219 ? 21.766 6.078 2.783 1 95.5 219 LEU A O 1
ATOM 1679 N N . THR A 1 220 ? 20.906 6.484 0.763 1 95.12 220 THR A N 1
ATOM 1680 C CA . THR A 1 220 ? 20.281 5.172 0.621 1 95.12 220 THR A CA 1
ATOM 1681 C C . THR A 1 220 ? 21.344 4.07 0.648 1 95.12 220 THR A C 1
ATOM 1683 O O . THR A 1 220 ? 21.172 3.053 1.322 1 95.12 220 THR A O 1
ATOM 1686 N N . LYS A 1 221 ? 22.422 4.285 -0.108 1 93 221 LYS A N 1
ATOM 1687 C CA . LYS A 1 221 ? 23.5 3.316 -0.15 1 93 221 LYS A CA 1
ATOM 1688 C C . LYS A 1 221 ? 24.125 3.121 1.232 1 93 221 LYS A C 1
ATOM 1690 O O . LYS A 1 221 ? 24.469 2.002 1.608 1 93 221 LYS A O 1
ATOM 1695 N N . ILE A 1 222 ? 24.234 4.188 1.973 1 92.25 222 ILE A N 1
ATOM 1696 C CA . ILE A 1 222 ? 24.812 4.145 3.312 1 92.25 222 ILE A CA 1
ATOM 1697 C C . ILE A 1 222 ? 23.922 3.312 4.23 1 92.25 222 ILE A C 1
ATOM 1699 O O . ILE A 1 222 ? 24.406 2.445 4.961 1 92.25 222 ILE A O 1
ATOM 1703 N N . ILE A 1 223 ? 22.672 3.52 4.199 1 92.38 223 ILE A N 1
ATOM 1704 C CA . ILE A 1 223 ? 21.719 2.863 5.094 1 92.38 223 ILE A CA 1
ATOM 1705 C C . ILE A 1 223 ? 21.594 1.387 4.723 1 92.38 223 ILE A C 1
ATOM 1707 O O . ILE A 1 223 ? 21.516 0.523 5.598 1 92.38 223 ILE A O 1
ATOM 1711 N N . GLU A 1 224 ? 21.5 1.089 3.428 1 87.5 224 GLU A N 1
ATOM 1712 C CA . GLU A 1 224 ? 21.438 -0.298 2.979 1 87.5 224 GLU A CA 1
ATOM 1713 C C . GLU A 1 224 ? 22.719 -1.053 3.314 1 87.5 224 GLU A C 1
ATOM 1715 O O . GLU A 1 224 ? 22.688 -2.262 3.559 1 87.5 224 GLU A O 1
ATOM 1720 N N . GLY A 1 225 ? 23.75 -0.284 3.473 1 78.56 225 GLY A N 1
ATOM 1721 C CA . GLY A 1 225 ? 25.047 -0.899 3.762 1 78.56 225 GLY A CA 1
ATOM 1722 C C . GLY A 1 225 ? 25.453 -1.935 2.734 1 78.56 225 GLY A C 1
ATOM 1723 O O . GLY A 1 225 ? 24.969 -1.919 1.601 1 78.56 225 GLY A O 1
ATOM 1724 N N . ALA A 1 226 ? 26.516 -2.771 3.205 1 60.28 226 ALA A N 1
ATOM 1725 C CA . ALA A 1 226 ? 27.031 -3.875 2.398 1 60.28 226 ALA A CA 1
ATOM 1726 C C . ALA A 1 226 ? 26.109 -5.09 2.479 1 60.28 226 ALA A C 1
ATOM 1728 O O . ALA A 1 226 ? 26.531 -6.164 2.92 1 60.28 226 ALA A O 1
ATOM 1729 N N . ASP A 1 227 ? 24.812 -4.812 2.66 1 62.75 227 ASP A N 1
ATOM 1730 C CA . ASP A 1 227 ? 23.906 -5.949 2.783 1 62.75 227 ASP A CA 1
ATOM 1731 C C . ASP A 1 227 ? 24.125 -6.957 1.657 1 62.75 227 ASP A C 1
ATOM 1733 O O . ASP A 1 227 ? 24.266 -6.574 0.492 1 62.75 227 ASP A O 1
ATOM 1737 N N . GLU A 1 228 ? 24.469 -8.133 2.018 1 77.38 228 GLU A N 1
ATOM 1738 C CA . GLU A 1 228 ? 24.672 -9.219 1.066 1 77.38 228 GLU A CA 1
ATOM 1739 C C . GLU A 1 228 ? 23.359 -9.664 0.432 1 77.38 228 GLU A C 1
ATOM 1741 O O . GLU A 1 228 ? 22.438 -10.062 1.135 1 77.38 228 GLU A O 1
ATOM 1746 N N . GLY A 1 229 ? 23.078 -9.359 -0.822 1 90.56 229 GLY A N 1
ATOM 1747 C CA . GLY A 1 229 ? 21.938 -9.773 -1.627 1 90.56 229 GLY A CA 1
ATOM 1748 C C . GLY A 1 229 ? 22 -11.234 -2.037 1 90.56 229 GLY A C 1
ATOM 1749 O O . GLY A 1 229 ? 22.859 -11.984 -1.561 1 90.56 229 GLY A O 1
ATOM 1750 N N . LEU A 1 230 ? 20.953 -11.727 -2.588 1 96.19 230 LEU A N 1
ATOM 1751 C CA . LEU A 1 230 ? 20.828 -13.078 -3.131 1 96.19 230 LEU A CA 1
ATOM 1752 C C . LEU A 1 230 ? 20.781 -13.047 -4.656 1 96.19 230 LEU A C 1
ATOM 1754 O O . LEU A 1 230 ? 20.344 -12.055 -5.246 1 96.19 230 LEU A O 1
ATOM 1758 N N . THR A 1 231 ? 21.281 -14.148 -5.246 1 97.25 231 THR A N 1
ATOM 1759 C CA . THR A 1 231 ? 21.094 -14.281 -6.688 1 97.25 231 THR A CA 1
ATOM 1760 C C . THR A 1 231 ? 19.641 -14.586 -7.02 1 97.25 231 THR A C 1
ATOM 1762 O O . THR A 1 231 ? 18.891 -15.062 -6.168 1 97.25 231 THR A O 1
ATOM 1765 N N . PRO A 1 232 ? 19.25 -14.336 -8.258 1 98.19 232 PRO A N 1
ATOM 1766 C CA . PRO A 1 232 ? 17.891 -14.695 -8.68 1 98.19 232 PRO A CA 1
ATOM 1767 C C . PRO A 1 232 ? 17.578 -16.172 -8.445 1 98.19 232 PRO A C 1
ATOM 1769 O O . PRO A 1 232 ? 16.469 -16.5 -8.016 1 98.19 232 PRO A O 1
ATOM 1772 N N . GLU A 1 233 ? 18.5 -17.047 -8.656 1 98.5 233 GLU A N 1
ATOM 1773 C CA . GLU A 1 233 ? 18.312 -18.484 -8.484 1 98.5 233 GLU A CA 1
ATOM 1774 C C . GLU A 1 233 ? 18.062 -18.844 -7.023 1 98.5 233 GLU A C 1
ATOM 1776 O O . GLU A 1 233 ? 17.203 -19.656 -6.715 1 98.5 233 GLU A O 1
ATOM 1781 N N . GLN A 1 234 ? 18.828 -18.219 -6.148 1 98.06 234 GLN A N 1
ATOM 1782 C CA . GLN A 1 234 ? 18.625 -18.438 -4.723 1 98.06 234 GLN A CA 1
ATOM 1783 C C . GLN A 1 234 ? 17.25 -17.969 -4.277 1 98.06 234 GLN A C 1
ATOM 1785 O O . GLN A 1 234 ? 16.578 -18.625 -3.482 1 98.06 234 GLN A O 1
ATOM 1790 N N . CYS A 1 235 ? 16.828 -16.844 -4.781 1 98.31 235 CYS A N 1
ATOM 1791 C CA . CYS A 1 235 ? 15.516 -16.297 -4.457 1 98.31 235 CYS A CA 1
ATOM 1792 C C . CYS A 1 235 ? 14.406 -17.203 -4.973 1 98.31 235 CYS A C 1
ATOM 1794 O O . CYS A 1 235 ? 13.438 -17.469 -4.266 1 98.31 235 CYS A O 1
ATOM 1796 N N . ALA A 1 236 ? 14.562 -17.672 -6.227 1 98.69 236 ALA A N 1
ATOM 1797 C CA . ALA A 1 236 ? 13.562 -18.547 -6.812 1 98.69 236 ALA A CA 1
ATOM 1798 C C . ALA A 1 236 ? 13.398 -19.828 -5.98 1 98.69 236 ALA A C 1
ATOM 1800 O O . ALA A 1 236 ? 12.273 -20.281 -5.75 1 98.69 236 ALA A O 1
ATOM 1801 N N . LEU A 1 237 ? 14.5 -20.359 -5.551 1 98.44 237 LEU A N 1
ATOM 1802 C CA . LEU A 1 237 ? 14.469 -21.578 -4.738 1 98.44 237 LEU A CA 1
ATOM 1803 C C . LEU A 1 237 ? 13.727 -21.328 -3.428 1 98.44 237 LEU A C 1
ATOM 1805 O O . LEU A 1 237 ? 12.898 -22.141 -3.02 1 98.44 237 LEU A O 1
ATOM 1809 N N . ARG A 1 238 ? 14.031 -20.266 -2.785 1 97.62 238 ARG A N 1
ATOM 1810 C CA . ARG A 1 238 ? 13.391 -19.938 -1.514 1 97.62 238 ARG A CA 1
ATOM 1811 C C . ARG A 1 238 ? 11.898 -19.672 -1.701 1 97.62 238 ARG A C 1
ATOM 1813 O O . ARG A 1 238 ? 11.086 -20.047 -0.849 1 97.62 238 ARG A O 1
ATOM 1820 N N . LEU A 1 239 ? 11.602 -19 -2.768 1 98.44 239 LEU A N 1
ATOM 1821 C CA . LEU A 1 239 ? 10.203 -18.75 -3.094 1 98.44 239 LEU A CA 1
ATOM 1822 C C . LEU A 1 239 ? 9.438 -20.062 -3.246 1 98.44 239 LEU A C 1
ATOM 1824 O O . LEU A 1 239 ? 8.398 -20.25 -2.607 1 98.44 239 LEU A O 1
ATOM 1828 N N . VAL A 1 240 ? 9.93 -20.969 -4.066 1 98.38 240 VAL A N 1
ATOM 1829 C CA . VAL A 1 240 ? 9.25 -22.234 -4.352 1 98.38 240 VAL A CA 1
ATOM 1830 C C . VAL A 1 240 ? 9.148 -23.062 -3.072 1 98.38 240 VAL A C 1
ATOM 1832 O O . VAL A 1 240 ? 8.109 -23.672 -2.795 1 98.38 240 VAL A O 1
ATOM 1835 N N . ARG A 1 241 ? 10.203 -23.078 -2.256 1 97.19 241 ARG A N 1
ATOM 1836 C CA . ARG A 1 241 ? 10.164 -23.797 -0.987 1 97.19 241 ARG A CA 1
ATOM 1837 C C . ARG A 1 241 ? 9.086 -23.234 -0.072 1 97.19 241 ARG A C 1
ATOM 1839 O O . ARG A 1 241 ? 8.391 -24 0.608 1 97.19 241 ARG A O 1
ATOM 1846 N N . GLY A 1 242 ? 8.992 -21.891 -0.026 1 97 242 GLY A N 1
ATOM 1847 C CA . GLY A 1 242 ? 7.938 -21.281 0.759 1 97 242 GLY A CA 1
ATOM 1848 C C . GLY A 1 242 ? 6.547 -21.688 0.314 1 97 242 GLY A C 1
ATOM 1849 O O . GLY A 1 242 ? 5.68 -21.969 1.146 1 97 242 GLY A O 1
ATOM 1850 N N . ILE A 1 243 ? 6.359 -21.703 -0.99 1 97.75 243 ILE A N 1
ATOM 1851 C CA . ILE A 1 243 ? 5.07 -22.094 -1.543 1 97.75 243 ILE A CA 1
ATOM 1852 C C . ILE A 1 243 ? 4.77 -23.547 -1.17 1 97.75 243 ILE A C 1
ATOM 1854 O O . ILE A 1 243 ? 3.654 -23.875 -0.76 1 97.75 243 ILE A O 1
ATOM 1858 N N . GLU A 1 244 ? 5.758 -24.391 -1.295 1 96.62 244 GLU A N 1
ATOM 1859 C CA . GLU A 1 244 ? 5.613 -25.812 -0.988 1 96.62 244 GLU A CA 1
ATOM 1860 C C . GLU A 1 244 ? 5.227 -26.016 0.473 1 96.62 244 GLU A C 1
ATOM 1862 O O . GLU A 1 244 ? 4.5 -26.969 0.798 1 96.62 244 GLU A O 1
ATOM 1867 N N . LYS A 1 245 ? 5.656 -25.156 1.302 1 94.94 245 LYS A N 1
ATOM 1868 C CA . LYS A 1 245 ? 5.363 -25.25 2.729 1 94.94 245 LYS A CA 1
ATOM 1869 C C . LYS A 1 245 ? 4.047 -24.562 3.07 1 94.94 245 LYS A C 1
ATOM 1871 O O . LYS A 1 245 ? 3.627 -24.547 4.23 1 94.94 245 LYS A O 1
ATOM 1876 N N . GLY A 1 246 ? 3.451 -23.906 2.117 1 94.69 246 GLY A N 1
ATOM 1877 C CA . GLY A 1 246 ? 2.158 -23.281 2.307 1 94.69 246 GLY A CA 1
ATOM 1878 C C . GLY A 1 246 ? 2.258 -21.906 2.939 1 94.69 246 GLY A C 1
ATOM 1879 O O . GLY A 1 246 ? 1.268 -21.375 3.447 1 94.69 246 GLY A O 1
ATOM 1880 N N . HIS A 1 247 ? 3.432 -21.297 2.922 1 96.19 247 HIS A N 1
ATOM 1881 C CA . HIS A 1 247 ? 3.607 -19.969 3.512 1 96.19 247 HIS A CA 1
ATOM 1882 C C . HIS A 1 247 ? 2.867 -18.906 2.711 1 96.19 247 HIS A C 1
ATOM 1884 O O . HIS A 1 247 ? 2.879 -18.938 1.478 1 96.19 247 HIS A O 1
ATOM 1890 N N . VAL A 1 248 ? 2.197 -18.016 3.441 1 96.25 248 VAL A N 1
ATOM 1891 C CA . VAL A 1 248 ? 1.474 -16.938 2.795 1 96.25 248 VAL A CA 1
ATOM 1892 C C . VAL A 1 248 ? 2.432 -15.781 2.496 1 96.25 248 VAL A C 1
ATOM 1894 O O . VAL A 1 248 ? 2.492 -15.297 1.365 1 96.25 248 VAL A O 1
ATOM 1897 N N . MET A 1 249 ? 3.117 -15.328 3.496 1 97.81 249 MET A N 1
ATOM 1898 C CA . MET A 1 249 ? 4.176 -14.336 3.324 1 97.81 249 MET A CA 1
ATOM 1899 C C . MET A 1 249 ? 5.547 -15 3.338 1 97.81 249 MET A C 1
ATOM 1901 O O . MET A 1 249 ? 5.969 -15.547 4.359 1 97.81 249 MET A O 1
ATOM 1905 N N . ILE A 1 250 ? 6.277 -14.867 2.246 1 98.12 250 ILE A N 1
ATOM 1906 C CA . ILE A 1 250 ? 7.539 -15.57 2.074 1 98.12 250 ILE A CA 1
ATOM 1907 C C . ILE A 1 250 ? 8.695 -14.57 2.088 1 98.12 250 ILE A C 1
ATOM 1909 O O . ILE A 1 250 ? 8.695 -13.602 1.327 1 98.12 250 ILE A O 1
ATOM 1913 N N . THR A 1 251 ? 9.586 -14.734 2.955 1 96.81 251 THR A N 1
ATOM 1914 C CA . THR A 1 251 ? 10.82 -13.953 3.012 1 96.81 251 THR A CA 1
ATOM 1915 C C . THR A 1 251 ? 12.039 -14.852 2.848 1 96.81 251 THR A C 1
ATOM 1917 O O . THR A 1 251 ? 11.945 -16.078 2.992 1 96.81 251 THR A O 1
ATOM 1920 N N . SER A 1 252 ? 13.234 -14.219 2.547 1 92.62 252 SER A N 1
ATOM 1921 C CA . SER A 1 252 ? 14.383 -15.039 2.172 1 92.62 252 SER A CA 1
ATOM 1922 C C . SER A 1 252 ? 15.578 -14.766 3.078 1 92.62 252 SER A C 1
ATOM 1924 O O . SER A 1 252 ? 16.609 -15.445 2.992 1 92.62 252 SER A O 1
ATOM 1926 N N . ASP A 1 253 ? 15.508 -13.758 3.902 1 90.75 253 ASP A N 1
ATOM 1927 C CA . ASP A 1 253 ? 16.672 -13.367 4.688 1 90.75 253 ASP A CA 1
ATOM 1928 C C . ASP A 1 253 ? 16.281 -12.969 6.105 1 90.75 253 ASP A C 1
ATOM 1930 O O . ASP A 1 253 ? 15.094 -12.742 6.383 1 90.75 253 ASP A O 1
ATOM 1934 N N . PRO A 1 254 ? 17.281 -12.836 6.98 1 91.12 254 PRO A N 1
ATOM 1935 C CA . PRO A 1 254 ? 16.984 -12.562 8.391 1 91.12 254 PRO A CA 1
ATOM 1936 C C . PRO A 1 254 ? 16.266 -11.234 8.594 1 91.12 254 PRO A C 1
ATOM 1938 O O . PRO A 1 254 ? 15.391 -11.133 9.461 1 91.12 254 PRO A O 1
ATOM 1941 N N . ILE A 1 255 ? 16.641 -10.266 7.836 1 91.44 255 ILE A N 1
ATOM 1942 C CA . ILE A 1 255 ? 15.992 -8.977 7.957 1 91.44 255 ILE A CA 1
ATOM 1943 C C . ILE A 1 255 ? 14.516 -9.109 7.586 1 91.44 255 ILE A C 1
ATOM 1945 O O . ILE A 1 255 ? 13.648 -8.539 8.258 1 91.44 255 ILE A O 1
ATOM 1949 N N . GLY A 1 256 ? 14.266 -9.805 6.473 1 94.69 256 GLY A N 1
ATOM 1950 C CA . GLY A 1 256 ? 12.891 -10.078 6.078 1 94.69 256 GLY A CA 1
ATOM 1951 C C . GLY A 1 256 ? 12.109 -10.844 7.125 1 94.69 256 GLY A C 1
ATOM 1952 O O . GLY A 1 256 ? 10.945 -10.539 7.395 1 94.69 256 GLY A O 1
ATOM 1953 N N . HIS A 1 257 ? 12.758 -11.859 7.742 1 95.5 257 HIS A N 1
ATOM 1954 C CA . HIS A 1 257 ? 12.094 -12.633 8.789 1 95.5 257 HIS A CA 1
ATOM 1955 C C . HIS A 1 257 ? 11.758 -11.75 9.984 1 95.5 257 HIS A C 1
ATOM 1957 O O . HIS A 1 257 ? 10.672 -11.875 10.562 1 95.5 257 HIS A O 1
ATOM 1963 N N . LEU A 1 258 ? 12.695 -10.914 10.305 1 95 258 LEU A N 1
ATOM 1964 C CA . LEU A 1 258 ? 12.523 -10.039 11.461 1 95 258 LEU A CA 1
ATOM 1965 C C . LEU A 1 258 ? 11.344 -9.086 11.258 1 95 258 LEU A C 1
ATOM 1967 O O . LEU A 1 258 ? 10.461 -9 12.109 1 95 258 LEU A O 1
ATOM 1971 N N . PHE A 1 259 ? 11.336 -8.422 10.164 1 96.12 259 PHE A N 1
ATOM 1972 C CA . PHE A 1 259 ? 10.312 -7.414 9.945 1 96.12 259 PHE A CA 1
ATOM 1973 C C . PHE A 1 259 ? 8.969 -8.062 9.617 1 96.12 259 PHE A C 1
ATOM 1975 O O . PHE A 1 259 ? 7.918 -7.535 9.977 1 96.12 259 PHE A O 1
ATOM 1982 N N . ARG A 1 260 ? 9.008 -9.18 8.852 1 96.62 260 ARG A N 1
ATOM 1983 C CA . ARG A 1 260 ? 7.762 -9.906 8.625 1 96.62 260 ARG A CA 1
ATOM 1984 C C . ARG A 1 260 ? 7.066 -10.234 9.938 1 96.62 260 ARG A C 1
ATOM 1986 O O . ARG A 1 260 ? 5.844 -10.117 10.047 1 96.62 260 ARG A O 1
ATOM 1993 N N . ASN A 1 261 ? 7.844 -10.617 10.969 1 95.44 261 ASN A N 1
ATOM 1994 C CA . ASN A 1 261 ? 7.258 -11.031 12.242 1 95.44 261 ASN A CA 1
ATOM 1995 C C . ASN A 1 261 ? 6.855 -9.828 13.086 1 95.44 261 ASN A C 1
ATOM 1997 O O . ASN A 1 261 ? 6.066 -9.961 14.023 1 95.44 261 ASN A O 1
ATOM 2001 N N . SER A 1 262 ? 7.402 -8.672 12.828 1 95.19 262 SER A N 1
ATOM 2002 C CA . SER A 1 262 ? 6.98 -7.453 13.508 1 95.19 262 SER A CA 1
ATOM 2003 C C . SER A 1 262 ? 5.777 -6.824 12.812 1 95.19 262 SER A C 1
ATOM 2005 O O . SER A 1 262 ? 5.184 -5.875 13.328 1 95.19 262 SER A O 1
ATOM 2007 N N . MET A 1 263 ? 5.422 -7.371 11.633 1 96.69 263 MET A N 1
ATOM 2008 C CA . MET A 1 263 ? 4.32 -6.852 10.82 1 96.69 263 MET A CA 1
ATOM 2009 C C . MET A 1 263 ? 3.398 -7.98 10.375 1 96.69 263 MET A C 1
ATOM 2011 O O . MET A 1 263 ? 2.934 -7.992 9.234 1 96.69 263 MET A O 1
ATOM 2015 N N . ARG A 1 264 ? 3.172 -8.898 11.133 1 94.12 264 ARG A N 1
ATOM 2016 C CA . ARG A 1 264 ? 2.441 -10.094 10.75 1 94.12 264 ARG A CA 1
ATOM 2017 C C . ARG A 1 264 ? 0.964 -9.789 10.523 1 94.12 264 ARG A C 1
ATOM 2019 O O . ARG A 1 264 ? 0.355 -10.297 9.578 1 94.12 264 ARG A O 1
ATOM 2026 N N . GLY A 1 265 ? 0.392 -8.953 11.43 1 93.31 265 GLY A N 1
ATOM 2027 C CA . GLY A 1 265 ? -1.032 -8.68 11.328 1 93.31 265 GLY A CA 1
ATOM 2028 C C . GLY A 1 265 ? -1.881 -9.938 11.32 1 93.31 265 GLY A C 1
ATOM 2029 O O . GLY A 1 265 ? -1.712 -10.812 12.172 1 93.31 265 GLY A O 1
ATOM 2030 N N . MET A 1 266 ? -2.729 -10.07 10.352 1 93.31 266 MET A N 1
ATOM 2031 C CA . MET A 1 266 ? -3.676 -11.18 10.32 1 93.31 266 MET A CA 1
ATOM 2032 C C . MET A 1 266 ? -3.082 -12.383 9.602 1 93.31 266 MET A C 1
ATOM 2034 O O . MET A 1 266 ? -3.705 -13.445 9.539 1 93.31 266 MET A O 1
ATOM 2038 N N . SER A 1 267 ? -1.907 -12.188 9.039 1 93 267 SER A N 1
ATOM 2039 C CA . SER A 1 267 ? -1.299 -13.281 8.297 1 93 267 SER A CA 1
ATOM 2040 C C . SER A 1 267 ? -0.927 -14.438 9.227 1 93 267 SER A C 1
ATOM 2042 O O . SER A 1 267 ? -0.467 -14.211 10.352 1 93 267 SER A O 1
ATOM 2044 N N . PRO A 1 268 ? -1.058 -15.672 8.734 1 92.12 268 PRO A N 1
ATOM 2045 C CA . PRO A 1 268 ? -0.694 -16.812 9.57 1 92.12 268 PRO A CA 1
ATOM 2046 C C . PRO A 1 268 ? 0.811 -16.922 9.797 1 92.12 268 PRO A C 1
ATOM 2048 O O . PRO A 1 268 ? 1.601 -16.406 9.008 1 92.12 268 PRO A O 1
ATOM 2051 N N . VAL A 1 269 ? 1.116 -17.641 10.883 1 89.62 269 VAL A N 1
ATOM 2052 C CA . VAL A 1 269 ? 2.512 -17.969 11.156 1 89.62 269 VAL A CA 1
ATOM 2053 C C . VAL A 1 269 ? 3.027 -18.953 10.109 1 89.62 269 VAL A C 1
ATOM 2055 O O . VAL A 1 269 ? 2.311 -19.875 9.711 1 89.62 269 VAL A O 1
ATOM 2058 N N . SER A 1 270 ? 4.227 -18.688 9.672 1 88.69 270 SER A N 1
ATOM 2059 C CA . SER A 1 270 ? 4.824 -19.562 8.664 1 88.69 270 SER A CA 1
ATOM 2060 C C . SER A 1 270 ? 5.566 -20.719 9.312 1 88.69 270 SER A C 1
ATOM 2062 O O . SER A 1 270 ? 5.387 -21.875 8.922 1 88.69 270 SER A O 1
ATOM 2064 N N . ASN A 1 271 ? 6.434 -20.406 10.18 1 90 271 ASN A N 1
ATOM 2065 C CA . ASN A 1 271 ? 7.23 -21.391 10.922 1 90 271 ASN A CA 1
ATOM 2066 C C . ASN A 1 271 ? 6.98 -21.281 12.422 1 90 271 ASN A C 1
ATOM 2068 O O . ASN A 1 271 ? 7.379 -20.312 13.062 1 90 271 ASN A O 1
ATOM 2072 N N . TYR A 1 272 ? 6.48 -22.344 13.055 1 90.56 272 TYR A N 1
ATOM 2073 C CA . TYR A 1 272 ? 6.012 -22.312 14.438 1 90.56 272 TYR A CA 1
ATOM 2074 C C . TYR A 1 272 ? 7.184 -22.281 15.406 1 90.56 272 TYR A C 1
ATOM 2076 O O . TYR A 1 272 ? 7.008 -22 16.594 1 90.56 272 TYR A O 1
ATOM 2084 N N . ILE A 1 273 ? 8.336 -22.453 14.945 1 90.56 273 ILE A N 1
ATOM 2085 C CA . ILE A 1 273 ? 9.508 -22.406 15.805 1 90.56 273 ILE A CA 1
ATOM 2086 C C . ILE A 1 273 ? 10.266 -21.094 15.586 1 90.56 273 ILE A C 1
ATOM 2088 O O . ILE A 1 273 ? 10.484 -20.328 16.531 1 90.56 273 ILE A O 1
ATOM 2092 N N . LEU A 1 274 ? 10.555 -20.766 14.328 1 91.06 274 LEU A N 1
ATOM 2093 C CA . LEU A 1 274 ? 11.414 -19.625 14.023 1 91.06 274 LEU A CA 1
ATOM 2094 C C . LEU A 1 274 ? 10.648 -18.312 14.18 1 91.06 274 LEU A C 1
ATOM 2096 O O . LEU A 1 274 ? 11.211 -17.312 14.617 1 91.06 274 LEU A O 1
ATOM 2100 N N . ASP A 1 275 ? 9.398 -18.328 13.781 1 93 275 ASP A N 1
ATOM 2101 C CA . ASP A 1 275 ? 8.641 -17.078 13.781 1 93 275 ASP A CA 1
ATOM 2102 C C . ASP A 1 275 ? 8.508 -16.516 15.203 1 93 275 ASP A C 1
ATOM 2104 O O . ASP A 1 275 ? 8.711 -15.328 15.43 1 93 275 ASP A O 1
ATOM 2108 N N . PRO A 1 276 ? 8.25 -17.422 16.219 1 90.19 276 PRO A N 1
ATOM 2109 C CA . PRO A 1 276 ? 8.211 -16.891 17.594 1 90.19 276 PRO A CA 1
ATOM 2110 C C . PRO A 1 276 ? 9.547 -16.328 18.047 1 90.19 276 PRO A C 1
ATOM 2112 O O . PRO A 1 276 ? 9.586 -15.352 18.797 1 90.19 276 PRO A O 1
ATOM 2115 N N . ILE A 1 277 ? 10.609 -16.859 17.641 1 93.69 277 ILE A N 1
ATOM 2116 C CA . ILE A 1 277 ? 11.93 -16.359 18 1 93.69 277 ILE A CA 1
ATOM 2117 C C . ILE A 1 277 ? 12.133 -14.969 17.406 1 93.69 277 ILE A C 1
ATOM 2119 O O . ILE A 1 277 ? 12.539 -14.039 18.109 1 93.69 277 ILE A O 1
ATOM 2123 N N . PHE A 1 278 ? 11.836 -14.852 16.125 1 94.06 278 PHE A N 1
ATOM 2124 C CA . PHE A 1 278 ? 11.961 -13.547 15.484 1 94.06 278 PHE A CA 1
ATOM 2125 C C . PHE A 1 278 ? 11.016 -12.539 16.109 1 94.06 278 PHE A C 1
ATOM 2127 O O . PHE A 1 278 ? 11.352 -11.359 16.25 1 94.06 278 PHE A O 1
ATOM 2134 N N . ALA A 1 279 ? 9.844 -13.016 16.438 1 91.44 279 ALA A N 1
ATOM 2135 C CA . ALA A 1 279 ? 8.852 -12.141 17.078 1 91.44 279 ALA A CA 1
ATOM 2136 C C . ALA A 1 279 ? 9.352 -11.633 18.422 1 91.44 279 ALA A C 1
ATOM 2138 O O . ALA A 1 279 ? 9.055 -10.5 18.812 1 91.44 279 ALA A O 1
ATOM 2139 N N . ALA A 1 280 ? 10.094 -12.414 19.125 1 92.06 280 ALA A N 1
ATOM 2140 C CA . ALA A 1 280 ? 10.625 -12.047 20.438 1 92.06 280 ALA A CA 1
ATOM 2141 C C . ALA A 1 280 ? 11.805 -11.078 20.297 1 92.06 280 ALA A C 1
ATOM 2143 O O . ALA A 1 280 ? 11.992 -10.195 21.125 1 92.06 280 ALA A O 1
ATOM 2144 N N . VAL A 1 281 ? 12.547 -11.188 19.234 1 95.12 281 VAL A N 1
ATOM 2145 C CA . VAL A 1 281 ? 13.766 -10.406 19.031 1 95.12 281 VAL A CA 1
ATOM 2146 C C . VAL A 1 281 ? 13.406 -9.047 18.422 1 95.12 281 VAL A C 1
ATOM 2148 O O . VAL A 1 281 ? 14.07 -8.047 18.703 1 95.12 281 VAL A O 1
ATOM 2151 N N . ALA A 1 282 ? 12.328 -9.008 17.672 1 93.94 282 ALA A N 1
ATOM 2152 C CA . ALA A 1 282 ? 11.977 -7.852 16.844 1 93.94 282 ALA A CA 1
ATOM 2153 C C . ALA A 1 282 ? 11.789 -6.605 17.703 1 93.94 282 ALA A C 1
ATOM 2155 O O . ALA A 1 282 ? 12.32 -5.539 17.391 1 93.94 282 ALA A O 1
ATOM 2156 N N . PRO A 1 283 ? 11.133 -6.703 18.875 1 91.12 283 PRO A N 1
ATOM 2157 C CA . PRO A 1 283 ? 10.898 -5.5 19.672 1 91.12 283 PRO A CA 1
ATOM 2158 C C . PRO A 1 283 ? 12.18 -4.891 20.219 1 91.12 283 PRO A C 1
ATOM 2160 O O . PRO A 1 283 ? 12.195 -3.725 20.625 1 91.12 283 PRO A O 1
ATOM 2163 N N . ILE A 1 284 ? 13.242 -5.574 20.234 1 94 284 ILE A N 1
ATOM 2164 C CA . ILE A 1 284 ? 14.523 -5.082 20.719 1 94 284 ILE A CA 1
ATOM 2165 C C . ILE A 1 284 ? 15.375 -4.617 19.531 1 94 284 ILE A C 1
ATOM 2167 O O . ILE A 1 284 ? 15.906 -3.502 19.547 1 94 284 ILE A O 1
ATOM 2171 N N . ALA A 1 285 ? 15.453 -5.434 18.516 1 95.88 285 ALA A N 1
ATOM 2172 C CA . ALA A 1 285 ? 16.344 -5.195 17.391 1 95.88 285 ALA A CA 1
ATOM 2173 C C . ALA A 1 285 ? 15.867 -4.023 16.531 1 95.88 285 ALA A C 1
ATOM 2175 O O . ALA A 1 285 ? 16.672 -3.217 16.062 1 95.88 285 ALA A O 1
ATOM 2176 N N . ILE A 1 286 ? 14.586 -3.922 16.344 1 95.25 286 ILE A N 1
ATOM 2177 C CA . ILE A 1 286 ? 14.047 -2.961 15.383 1 95.25 286 ILE A CA 1
ATOM 2178 C C . ILE A 1 286 ? 14.203 -1.545 15.93 1 95.25 286 ILE A C 1
ATOM 2180 O O . ILE A 1 286 ? 14.633 -0.638 15.219 1 95.25 286 ILE A O 1
ATOM 2184 N N . PRO A 1 287 ? 13.945 -1.313 17.25 1 94.25 287 PRO A N 1
ATOM 2185 C CA . PRO A 1 287 ? 14.211 0.029 17.766 1 94.25 287 PRO A CA 1
ATOM 2186 C C . PRO A 1 287 ? 15.68 0.418 17.672 1 94.25 287 PRO A C 1
ATOM 2188 O O . PRO A 1 287 ? 16 1.583 17.422 1 94.25 287 PRO A O 1
ATOM 2191 N N . ILE A 1 288 ? 16.562 -0.459 17.859 1 95.62 288 ILE A N 1
ATOM 2192 C CA . ILE A 1 288 ? 17.984 -0.19 17.719 1 95.62 288 ILE A CA 1
ATOM 2193 C C . ILE A 1 288 ? 18.297 0.172 16.281 1 95.62 288 ILE A C 1
ATOM 2195 O O . ILE A 1 288 ? 18.984 1.167 16.016 1 95.62 288 ILE A O 1
ATOM 2199 N N . TRP A 1 289 ? 17.781 -0.654 15.375 1 93.69 289 TRP A N 1
ATOM 2200 C CA . TRP A 1 289 ? 17.969 -0.38 13.961 1 93.69 289 TRP A CA 1
ATOM 2201 C C . TRP A 1 289 ? 17.422 0.996 13.594 1 93.69 289 TRP A C 1
ATOM 2203 O O . TRP A 1 289 ? 18.031 1.735 12.828 1 93.69 289 TRP A O 1
ATOM 2213 N N . ARG A 1 290 ? 16.281 1.334 14.062 1 94.44 290 ARG A N 1
ATOM 2214 C CA . ARG A 1 290 ? 15.648 2.621 13.797 1 94.44 290 ARG A CA 1
ATOM 2215 C C . ARG A 1 290 ? 16.531 3.773 14.281 1 94.44 290 ARG A C 1
ATOM 2217 O O . ARG A 1 290 ? 16.734 4.75 13.555 1 94.44 290 ARG A O 1
ATOM 2224 N N . LYS A 1 291 ? 17.062 3.666 15.5 1 95.69 291 LYS A N 1
ATOM 2225 C CA . LYS A 1 291 ? 17.906 4.715 16.062 1 95.69 291 LYS A CA 1
ATOM 2226 C C . LYS A 1 291 ? 19.172 4.918 15.219 1 95.69 291 LYS A C 1
ATOM 2228 O O . LYS A 1 291 ? 19.578 6.055 14.984 1 95.69 291 LYS A O 1
ATOM 2233 N N . ILE A 1 292 ? 19.734 3.814 14.836 1 95.06 292 ILE A N 1
ATOM 2234 C CA . ILE A 1 292 ? 20.938 3.875 14.016 1 95.06 292 ILE A CA 1
ATOM 2235 C C . ILE A 1 292 ? 20.609 4.551 12.68 1 95.06 292 ILE A C 1
ATOM 2237 O O . ILE A 1 292 ? 21.359 5.43 12.227 1 95.06 292 ILE A O 1
ATOM 2241 N N . THR A 1 293 ? 19.531 4.113 12.07 1 95.12 293 THR A N 1
ATOM 2242 C CA . THR A 1 293 ? 19.125 4.664 10.789 1 95.12 293 THR A CA 1
ATOM 2243 C C . THR A 1 293 ? 18.812 6.152 10.906 1 95.12 293 THR A C 1
ATOM 2245 O O . THR A 1 293 ? 19.25 6.949 10.07 1 95.12 293 THR A O 1
ATOM 2248 N N . GLU A 1 294 ? 18.078 6.547 11.93 1 96.38 294 GLU A N 1
ATOM 2249 C CA . GLU A 1 294 ? 17.734 7.949 12.148 1 96.38 294 GLU A CA 1
ATOM 2250 C C . GLU A 1 294 ? 18.984 8.789 12.367 1 96.38 294 GLU A C 1
ATOM 2252 O O . GLU A 1 294 ? 19.078 9.93 11.906 1 96.38 294 GLU A O 1
ATOM 2257 N N . TYR A 1 295 ? 19.922 8.219 13.062 1 96.88 295 TYR A N 1
ATOM 2258 C CA . TYR A 1 295 ? 21.203 8.906 13.266 1 96.88 295 TYR A CA 1
ATOM 2259 C C . TYR A 1 295 ? 21.922 9.125 11.938 1 96.88 295 TYR A C 1
ATOM 2261 O O . TYR A 1 295 ? 22.453 10.203 11.68 1 96.88 295 TYR A O 1
ATOM 2269 N N . GLN A 1 296 ? 21.938 8.086 11.141 1 96.56 296 GLN A N 1
ATOM 2270 C CA . GLN A 1 296 ? 22.594 8.195 9.836 1 96.56 296 GLN A CA 1
ATOM 2271 C C . GLN A 1 296 ? 21.922 9.266 8.977 1 96.56 296 GLN A C 1
ATOM 2273 O O . GLN A 1 296 ? 22.594 10.016 8.273 1 96.56 296 GLN A O 1
ATOM 2278 N N . ILE A 1 297 ? 20.656 9.352 9.039 1 97.38 297 ILE A N 1
ATOM 2279 C CA . ILE A 1 297 ? 19.906 10.328 8.258 1 97.38 297 ILE A CA 1
ATOM 2280 C C . ILE A 1 297 ? 20.219 11.734 8.75 1 97.38 297 ILE A C 1
ATOM 2282 O O . ILE A 1 297 ? 20.547 12.617 7.949 1 97.38 297 ILE A O 1
ATOM 2286 N N . ARG A 1 298 ? 20.203 11.93 10.039 1 97.38 298 ARG A N 1
ATOM 2287 C CA . ARG A 1 298 ? 20.469 13.25 10.602 1 97.38 298 ARG A CA 1
ATOM 2288 C C . ARG A 1 298 ? 21.906 13.68 10.32 1 97.38 298 ARG A C 1
ATOM 2290 O O . ARG A 1 298 ? 22.172 14.859 10.086 1 97.38 298 ARG A O 1
ATOM 2297 N N . SER A 1 299 ? 22.781 12.703 10.352 1 97.31 299 SER A N 1
ATOM 2298 C CA . SER A 1 299 ? 24.188 12.984 10.078 1 97.31 299 SER A CA 1
ATOM 2299 C C . SER A 1 299 ? 24.391 13.414 8.633 1 97.31 299 SER A C 1
ATOM 2301 O O . SER A 1 299 ? 25.406 14.039 8.305 1 97.31 299 SER A O 1
ATOM 2303 N N . HIS A 1 300 ? 23.453 13.109 7.797 1 96.88 300 HIS A N 1
ATOM 2304 C CA . HIS A 1 300 ? 23.594 13.391 6.375 1 96.88 300 HIS A CA 1
ATOM 2305 C C . HIS A 1 300 ? 22.984 14.75 6.02 1 96.88 300 HIS A C 1
ATOM 2307 O O . HIS A 1 300 ? 23.031 15.172 4.863 1 96.88 300 HIS A O 1
ATOM 2313 N N . ILE A 1 301 ? 22.422 15.516 6.93 1 96.56 301 ILE A N 1
ATOM 2314 C CA . ILE A 1 301 ? 21.641 16.734 6.711 1 96.56 301 ILE A CA 1
ATOM 2315 C C . ILE A 1 301 ? 22.531 17.797 6.055 1 96.56 301 ILE A C 1
ATOM 2317 O O . ILE A 1 301 ? 22.141 18.422 5.062 1 96.56 301 ILE A O 1
ATOM 2321 N N . PRO A 1 302 ? 23.797 18 6.504 1 95.81 302 PRO A N 1
ATOM 2322 C CA . PRO A 1 302 ? 24.609 19.047 5.867 1 95.81 302 PRO A CA 1
ATOM 2323 C C . PRO A 1 302 ? 24.891 18.75 4.391 1 95.81 302 PRO A C 1
ATOM 2325 O O . PRO A 1 302 ? 24.781 19.656 3.553 1 95.81 302 PRO A O 1
ATOM 2328 N N . GLN A 1 303 ? 25.188 17.531 4.129 1 94.5 303 GLN A N 1
ATOM 2329 C CA . GLN A 1 303 ? 25.438 17.156 2.742 1 94.5 303 GLN A CA 1
ATOM 2330 C C . GLN A 1 303 ? 24.172 17.266 1.9 1 94.5 303 GLN A C 1
ATOM 2332 O O . GLN A 1 303 ? 24.219 17.719 0.757 1 94.5 303 GLN A O 1
ATOM 2337 N N . HIS A 1 304 ? 23.094 16.828 2.443 1 94.56 304 HIS A N 1
ATOM 2338 C CA . HIS A 1 304 ? 21.812 16.859 1.754 1 94.56 304 HIS A CA 1
ATOM 2339 C C . HIS A 1 304 ? 21.391 18.297 1.451 1 94.56 304 HIS A C 1
ATOM 2341 O O . HIS A 1 304 ? 20.844 18.578 0.382 1 94.56 304 HIS A O 1
ATOM 2347 N N . LYS A 1 305 ? 21.547 19.156 2.396 1 92.19 305 LYS A N 1
ATOM 2348 C CA . LYS A 1 305 ? 21.203 20.562 2.195 1 92.19 305 LYS A CA 1
ATOM 2349 C C . LYS A 1 305 ? 21.922 21.156 0.99 1 92.19 305 LYS A C 1
ATOM 2351 O O . LYS A 1 305 ? 21.312 21.812 0.153 1 92.19 305 LYS A O 1
ATOM 2356 N N . LYS A 1 306 ? 23.172 20.812 0.813 1 89.75 306 LYS A N 1
ATOM 2357 C CA . LYS A 1 306 ? 24 21.328 -0.268 1 89.75 306 LYS A CA 1
ATOM 2358 C C . LYS A 1 306 ? 23.625 20.703 -1.607 1 89.75 306 LYS A C 1
ATOM 2360 O O . LYS A 1 306 ? 23.578 21.391 -2.627 1 89.75 306 LYS A O 1
ATOM 2365 N N . GLU A 1 307 ? 23.219 19.5 -1.541 1 88.12 307 GLU A N 1
ATOM 2366 C CA . GLU A 1 307 ? 23.078 18.734 -2.783 1 88.12 307 GLU A CA 1
ATOM 2367 C C . GLU A 1 307 ? 21.641 18.781 -3.303 1 88.12 307 GLU A C 1
ATOM 2369 O O . GLU A 1 307 ? 21.406 18.656 -4.508 1 88.12 307 GLU A O 1
ATOM 2374 N N . VAL A 1 308 ? 20.719 19 -2.373 1 89.62 308 VAL A N 1
ATOM 2375 C CA . VAL A 1 308 ? 19.328 18.812 -2.789 1 89.62 308 VAL A CA 1
ATOM 2376 C C . VAL A 1 308 ? 18.531 20.094 -2.518 1 89.62 308 VAL A C 1
ATOM 2378 O O . VAL A 1 308 ? 17.969 20.688 -3.438 1 89.62 308 VAL A O 1
ATOM 2381 N N . ILE A 1 309 ? 18.547 20.625 -1.361 1 87.5 309 ILE A N 1
ATOM 2382 C CA . ILE A 1 309 ? 17.672 21.703 -0.948 1 87.5 309 ILE A CA 1
ATOM 2383 C C . ILE A 1 309 ? 18.094 23 -1.632 1 87.5 309 ILE A C 1
ATOM 2385 O O . ILE A 1 309 ? 17.266 23.734 -2.174 1 87.5 309 ILE A O 1
ATOM 2389 N N . ASP A 1 310 ? 19.344 23.234 -1.653 1 86.19 310 ASP A N 1
ATOM 2390 C CA . ASP A 1 310 ? 19.844 24.484 -2.219 1 86.19 310 ASP A CA 1
ATOM 2391 C C . ASP A 1 310 ? 19.672 24.516 -3.734 1 86.19 310 ASP A C 1
ATOM 2393 O O . ASP A 1 310 ? 19.719 25.578 -4.352 1 86.19 310 ASP A O 1
ATOM 2397 N N . ARG A 1 311 ? 19.391 23.312 -4.34 1 80.25 311 ARG A N 1
ATOM 2398 C CA . ARG A 1 311 ? 19.234 23.234 -5.789 1 80.25 311 ARG A CA 1
ATOM 2399 C C . ARG A 1 311 ? 17.766 23.281 -6.188 1 80.25 311 ARG A C 1
ATOM 2401 O O . ARG A 1 311 ? 17.438 23.344 -7.375 1 80.25 311 ARG A O 1
ATOM 2408 N N . LEU A 1 312 ? 16.891 23.047 -5.242 1 77.06 312 LEU A N 1
ATOM 2409 C CA . LEU A 1 312 ? 15.477 22.984 -5.57 1 77.06 312 LEU A CA 1
ATOM 2410 C C . LEU A 1 312 ? 15.039 24.234 -6.32 1 77.06 312 LEU A C 1
ATOM 2412 O O . LEU A 1 312 ? 14.125 24.188 -7.145 1 77.06 312 LEU A O 1
ATOM 2416 N N . ASP A 1 313 ? 15.555 25.516 -6.078 1 62.06 313 ASP A N 1
ATOM 2417 C CA . ASP A 1 313 ? 15.164 26.766 -6.734 1 62.06 313 ASP A CA 1
ATOM 2418 C C . ASP A 1 313 ? 15.766 26.859 -8.133 1 62.06 313 ASP A C 1
ATOM 2420 O O . ASP A 1 313 ? 15.453 27.781 -8.891 1 62.06 313 ASP A O 1
ATOM 2424 N N . SER A 1 314 ? 16.828 25.969 -8.531 1 49.09 314 SER A N 1
ATOM 2425 C CA . SER A 1 314 ? 17.531 26.297 -9.766 1 49.09 314 SER A CA 1
ATOM 2426 C C . SER A 1 314 ? 16.875 25.625 -10.969 1 49.09 314 SER A C 1
ATOM 2428 O O . SER A 1 314 ? 16.359 24.5 -10.867 1 49.09 314 SER A O 1
ATOM 2430 N N . MET B 1 1 ? 21.422 14.07 26.75 1 21.06 1 MET B N 1
ATOM 2431 C CA . MET B 1 1 ? 20.609 15.273 26.688 1 21.06 1 MET B CA 1
ATOM 2432 C C . MET B 1 1 ? 19.172 14.945 26.297 1 21.06 1 MET B C 1
ATOM 2434 O O . MET B 1 1 ? 18.938 14.242 25.312 1 21.06 1 MET B O 1
ATOM 2438 N N . LEU B 1 2 ? 18.281 14.875 27.281 1 26.97 2 LEU B N 1
ATOM 2439 C CA . LEU B 1 2 ? 16.828 14.719 27.219 1 26.97 2 LEU B CA 1
ATOM 2440 C C . LEU B 1 2 ? 16.25 15.5 26.047 1 26.97 2 LEU B C 1
ATOM 2442 O O . LEU B 1 2 ? 16.391 16.719 25.969 1 26.97 2 LEU B O 1
ATOM 2446 N N . GLN B 1 3 ? 16.531 15.008 24.875 1 33.88 3 GLN B N 1
ATOM 2447 C CA . GLN B 1 3 ? 15.891 15.766 23.812 1 33.88 3 GLN B CA 1
ATOM 2448 C C . GLN B 1 3 ? 14.641 16.469 24.312 1 33.88 3 GLN B C 1
ATOM 2450 O O . GLN B 1 3 ? 13.695 15.82 24.766 1 33.88 3 GLN B O 1
ATOM 2455 N N . PHE B 1 4 ? 14.719 17.578 25.078 1 35.56 4 PHE B N 1
ATOM 2456 C CA . PHE B 1 4 ? 13.812 18.641 25.5 1 35.56 4 PHE B CA 1
ATOM 2457 C C . PHE B 1 4 ? 12.516 18.609 24.688 1 35.56 4 PHE B C 1
ATOM 2459 O O . PHE B 1 4 ? 12.453 17.953 23.656 1 35.56 4 PHE B O 1
ATOM 2466 N N . ARG B 1 5 ? 11.469 19.719 24.906 1 41.5 5 ARG B N 1
ATOM 2467 C CA . ARG B 1 5 ? 10.078 19.984 24.562 1 41.5 5 ARG B CA 1
ATOM 2468 C C . ARG B 1 5 ? 9.836 19.812 23.062 1 41.5 5 ARG B C 1
ATOM 2470 O O . ARG B 1 5 ? 10.148 20.719 22.281 1 41.5 5 ARG B O 1
ATOM 2477 N N . LYS B 1 6 ? 9.969 18.766 22.453 1 46.34 6 LYS B N 1
ATOM 2478 C CA . LYS B 1 6 ? 9.469 18.547 21.094 1 46.34 6 LYS B CA 1
ATOM 2479 C C . LYS B 1 6 ? 8.203 19.359 20.844 1 46.34 6 LYS B C 1
ATOM 2481 O O . LYS B 1 6 ? 7.281 19.359 21.656 1 46.34 6 LYS B O 1
ATOM 2486 N N . ASN B 1 7 ? 8.359 20.516 20.125 1 54 7 ASN B N 1
ATOM 2487 C CA . ASN B 1 7 ? 7.336 21.453 19.688 1 54 7 ASN B CA 1
ATOM 2488 C C . ASN B 1 7 ? 6.012 20.75 19.406 1 54 7 ASN B C 1
ATOM 2490 O O . ASN B 1 7 ? 5.914 19.938 18.484 1 54 7 ASN B O 1
ATOM 2494 N N . ARG B 1 8 ? 5.219 20.578 20.562 1 74 8 ARG B N 1
ATOM 2495 C CA . ARG B 1 8 ? 3.879 20 20.578 1 74 8 ARG B CA 1
ATOM 2496 C C . ARG B 1 8 ? 2.961 20.703 19.594 1 74 8 ARG B C 1
ATOM 2498 O O . ARG B 1 8 ? 3.064 21.922 19.406 1 74 8 ARG B O 1
ATOM 2505 N N . PHE B 1 9 ? 2.396 20.047 18.75 1 91.75 9 PHE B N 1
ATOM 2506 C CA . PHE B 1 9 ? 1.393 20.578 17.844 1 91.75 9 PHE B CA 1
ATOM 2507 C C . PHE B 1 9 ? 0.467 21.547 18.562 1 91.75 9 PHE B C 1
ATOM 2509 O O . PHE B 1 9 ? -0.181 21.188 19.547 1 91.75 9 PHE B O 1
ATOM 2516 N N . ASN B 1 10 ? 0.55 22.828 18.266 1 93.62 10 ASN B N 1
ATOM 2517 C CA . ASN B 1 10 ? -0.374 23.875 18.672 1 93.62 10 ASN B CA 1
ATOM 2518 C C . ASN B 1 10 ? -0.889 24.672 17.469 1 93.62 10 ASN B C 1
ATOM 2520 O O . ASN B 1 10 ? -0.164 25.484 16.906 1 93.62 10 ASN B O 1
ATOM 2524 N N . PRO B 1 11 ? -2.154 24.469 17.156 1 96 11 PRO B N 1
ATOM 2525 C CA . PRO B 1 11 ? -2.668 25.062 15.922 1 96 11 PRO B CA 1
ATOM 2526 C C . PRO B 1 11 ? -2.965 26.547 16.062 1 96 11 PRO B C 1
ATOM 2528 O O . PRO B 1 11 ? -3.209 27.219 15.055 1 96 11 PRO B O 1
ATOM 2531 N N . LYS B 1 12 ? -2.965 27.078 17.281 1 97.25 12 LYS B N 1
ATOM 2532 C CA . LYS B 1 12 ? -3.299 28.5 17.438 1 97.25 12 LYS B CA 1
ATOM 2533 C C . LYS B 1 12 ? -2.363 29.375 16.625 1 97.25 12 LYS B C 1
ATOM 2535 O O . LYS B 1 12 ? -1.143 29.312 16.781 1 97.25 12 LYS B O 1
ATOM 2540 N N . GLY B 1 13 ? -2.959 30.141 15.766 1 97.94 13 GLY B N 1
ATOM 2541 C CA . GLY B 1 13 ? -2.207 31.078 14.953 1 97.94 13 GLY B CA 1
ATOM 2542 C C . GLY B 1 13 ? -1.473 30.406 13.797 1 97.94 13 GLY B C 1
ATOM 2543 O O . GLY B 1 13 ? -0.793 31.094 13.023 1 97.94 13 GLY B O 1
ATOM 2544 N N . GLN B 1 14 ? -1.566 29.156 13.672 1 98.12 14 GLN B N 1
ATOM 2545 C CA . GLN B 1 14 ? -0.908 28.422 12.594 1 98.12 14 GLN B CA 1
ATOM 2546 C C . GLN B 1 14 ? -1.873 28.156 11.445 1 98.12 14 GLN B C 1
ATOM 2548 O O . GLN B 1 14 ? -3.09 28.109 11.648 1 98.12 14 GLN B O 1
ATOM 2553 N N . HIS B 1 15 ? -1.348 28.062 10.25 1 98.75 15 HIS B N 1
ATOM 2554 C CA . HIS B 1 15 ? -2.139 27.797 9.055 1 98.75 15 HIS B CA 1
ATOM 2555 C C . HIS B 1 15 ? -2.289 26.297 8.828 1 98.75 15 HIS B C 1
ATOM 2557 O O . HIS B 1 15 ? -1.301 25.594 8.578 1 98.75 15 HIS B O 1
ATOM 2563 N N . CYS B 1 16 ? -3.533 25.797 8.922 1 98.94 16 CYS B N 1
ATOM 2564 C CA . CYS B 1 16 ? -3.869 24.391 8.711 1 98.94 16 CYS B CA 1
ATOM 2565 C C . CYS B 1 16 ? -4.609 24.219 7.387 1 98.94 16 CYS B C 1
ATOM 2567 O O . CYS B 1 16 ? -5.668 24.797 7.176 1 98.94 16 CYS B O 1
ATOM 2569 N N . TYR B 1 17 ? -4.012 23.422 6.516 1 98.94 17 TYR B N 1
ATOM 2570 C CA . TYR B 1 17 ? -4.559 23.062 5.211 1 98.94 17 TYR B CA 1
ATOM 2571 C C . TYR B 1 17 ? -5.195 21.672 5.254 1 98.94 17 TYR B C 1
ATOM 2573 O O . TYR B 1 17 ? -4.566 20.719 5.699 1 98.94 17 TYR B O 1
ATOM 2581 N N . ILE B 1 18 ? -6.43 21.578 4.789 1 98.94 18 ILE B N 1
ATOM 2582 C CA . ILE B 1 18 ? -7.137 20.297 4.871 1 98.94 18 ILE B CA 1
ATOM 2583 C C . ILE B 1 18 ? -7.668 19.906 3.49 1 98.94 18 ILE B C 1
ATOM 2585 O O . ILE B 1 18 ? -8.703 20.422 3.055 1 98.94 18 ILE B O 1
ATOM 2589 N N . GLY B 1 19 ? -6.918 19 2.809 1 98.88 19 GLY B N 1
ATOM 2590 C CA . GLY B 1 19 ? -7.539 18.359 1.66 1 98.88 19 GLY B CA 1
ATOM 2591 C C . GLY B 1 19 ? -8.695 17.453 2.035 1 98.88 19 GLY B C 1
ATOM 2592 O O . GLY B 1 19 ? -8.578 16.641 2.967 1 98.88 19 GLY B O 1
ATOM 2593 N N . GLY B 1 20 ? -9.75 17.516 1.29 1 98.25 20 GLY B N 1
ATOM 2594 C CA . GLY B 1 20 ? -10.945 16.781 1.678 1 98.25 20 GLY B CA 1
ATOM 2595 C C . GLY B 1 20 ? -11.672 17.406 2.859 1 98.25 20 GLY B C 1
ATOM 2596 O O . GLY B 1 20 ? -12.117 16.688 3.762 1 98.25 20 GLY B O 1
ATOM 2597 N N . GLY B 1 21 ? -11.75 18.703 2.891 1 98.44 21 GLY B N 1
ATOM 2598 C CA . GLY B 1 21 ? -12.25 19.391 4.07 1 98.44 21 GLY B CA 1
ATOM 2599 C C . GLY B 1 21 ? -13.719 19.75 3.979 1 98.44 21 GLY B C 1
ATOM 2600 O O . GLY B 1 21 ? -14.266 20.391 4.875 1 98.44 21 GLY B O 1
ATOM 2601 N N . SER B 1 22 ? -14.461 19.266 2.92 1 98.06 22 SER B N 1
ATOM 2602 C CA . SER B 1 22 ? -15.82 19.734 2.682 1 98.06 22 SER B CA 1
ATOM 2603 C C . SER B 1 22 ? -16.844 18.891 3.432 1 98.06 22 SER B C 1
ATOM 2605 O O . SER B 1 22 ? -18 19.281 3.568 1 98.06 22 SER B O 1
ATOM 2607 N N . GLN B 1 23 ? -16.453 17.703 3.92 1 97.19 23 GLN B N 1
ATOM 2608 C CA . GLN B 1 23 ? -17.375 16.828 4.652 1 97.19 23 GLN B CA 1
ATOM 2609 C C . GLN B 1 23 ? -16.609 15.836 5.52 1 97.19 23 GLN B C 1
ATOM 2611 O O . GLN B 1 23 ? -15.375 15.781 5.473 1 97.19 23 GLN B O 1
ATOM 2616 N N . GLY B 1 24 ? -17.328 15.156 6.371 1 97.69 24 GLY B N 1
ATOM 2617 C CA . GLY B 1 24 ? -16.781 14.047 7.125 1 97.69 24 GLY B CA 1
ATOM 2618 C C . GLY B 1 24 ? -15.664 14.453 8.062 1 97.69 24 GLY B C 1
ATOM 2619 O O . GLY B 1 24 ? -15.789 15.43 8.805 1 97.69 24 GLY B O 1
ATOM 2620 N N . LEU B 1 25 ? -14.633 13.656 8.086 1 98.5 25 LEU B N 1
ATOM 2621 C CA . LEU B 1 25 ? -13.484 13.859 8.961 1 98.5 25 LEU B CA 1
ATOM 2622 C C . LEU B 1 25 ? -12.844 15.219 8.711 1 98.5 25 LEU B C 1
ATOM 2624 O O . LEU B 1 25 ? -12.516 15.938 9.656 1 98.5 25 LEU B O 1
ATOM 2628 N N . GLY B 1 26 ? -12.656 15.578 7.418 1 98.81 26 GLY B N 1
ATOM 2629 C CA . GLY B 1 26 ? -12 16.828 7.086 1 98.81 26 GLY B CA 1
ATOM 2630 C C . GLY B 1 26 ? -12.758 18.047 7.594 1 98.81 26 GLY B C 1
ATOM 2631 O O . GLY B 1 26 ? -12.148 18.984 8.117 1 98.81 26 GLY B O 1
ATOM 2632 N N . LEU B 1 27 ? -14.039 18.016 7.438 1 98.88 27 LEU B N 1
ATOM 2633 C CA . LEU B 1 27 ? -14.852 19.125 7.91 1 98.88 27 LEU B CA 1
ATOM 2634 C C . LEU B 1 27 ? -14.812 19.219 9.43 1 98.88 27 LEU B C 1
ATOM 2636 O O . LEU B 1 27 ? -14.641 20.312 9.984 1 98.88 27 LEU B O 1
ATOM 2640 N N . ALA B 1 28 ? -14.961 18.078 10.078 1 98.88 28 ALA B N 1
ATOM 2641 C CA . ALA B 1 28 ? -14.898 18.047 11.539 1 98.88 28 ALA B CA 1
ATOM 2642 C C . ALA B 1 28 ? -13.555 18.562 12.039 1 98.88 28 ALA B C 1
ATOM 2644 O O . ALA B 1 28 ? -13.492 19.281 13.039 1 98.88 28 ALA B O 1
ATOM 2645 N N . LEU B 1 29 ? -12.531 18.188 11.359 1 98.94 29 LEU B N 1
ATOM 2646 C CA . LEU B 1 29 ? -11.195 18.641 11.703 1 98.94 29 LEU B CA 1
ATOM 2647 C C . LEU B 1 29 ? -11.07 20.156 11.523 1 98.94 29 LEU B C 1
ATOM 2649 O O . LEU B 1 29 ? -10.492 20.828 12.375 1 98.94 29 LEU B O 1
ATOM 2653 N N . GLY B 1 30 ? -11.57 20.656 10.391 1 98.94 30 GLY B N 1
ATOM 2654 C CA . GLY B 1 30 ? -11.562 22.094 10.18 1 98.94 30 GLY B CA 1
ATOM 2655 C C . GLY B 1 30 ? -12.242 22.875 11.289 1 98.94 30 GLY B C 1
ATOM 2656 O O . GLY B 1 30 ? -11.719 23.875 11.766 1 98.94 30 GLY B O 1
ATOM 2657 N N . CYS B 1 31 ? -13.406 22.375 11.695 1 98.94 31 CYS B N 1
ATOM 2658 C CA . CYS B 1 31 ? -14.148 23 12.789 1 98.94 31 CYS B CA 1
ATOM 2659 C C . CYS B 1 31 ? -13.336 22.969 14.078 1 98.94 31 CYS B C 1
ATOM 2661 O O . CYS B 1 31 ? -13.227 23.984 14.773 1 98.94 31 CYS B O 1
ATOM 2663 N N . LEU B 1 32 ? -12.773 21.844 14.367 1 98.94 32 LEU B N 1
ATOM 2664 C CA . LEU B 1 32 ? -11.992 21.672 15.586 1 98.94 32 LEU B CA 1
ATOM 2665 C C . LEU B 1 32 ? -10.789 22.609 15.594 1 98.94 32 LEU B C 1
ATOM 2667 O O . LEU B 1 32 ? -10.508 23.25 16.609 1 98.94 32 LEU B O 1
ATOM 2671 N N . LEU B 1 33 ? -10.07 22.703 14.492 1 98.88 33 LEU B N 1
ATOM 2672 C CA . LEU B 1 33 ? -8.875 23.516 14.406 1 98.88 33 LEU B CA 1
ATOM 2673 C C . LEU B 1 33 ? -9.227 25 14.469 1 98.88 33 LEU B C 1
ATOM 2675 O O . LEU B 1 33 ? -8.5 25.797 15.086 1 98.88 33 LEU B O 1
ATOM 2679 N N . ALA B 1 34 ? -10.305 25.406 13.836 1 98.88 34 ALA B N 1
ATOM 2680 C CA . ALA B 1 34 ? -10.789 26.781 13.938 1 98.88 34 ALA B CA 1
ATOM 2681 C C . ALA B 1 34 ? -11.07 27.156 15.391 1 98.88 34 ALA B C 1
ATOM 2683 O O . ALA B 1 34 ? -10.664 28.219 15.852 1 98.88 34 ALA B O 1
ATOM 2684 N N . ALA B 1 35 ? -11.727 26.25 16.047 1 98.81 35 ALA B N 1
ATOM 2685 C CA . ALA B 1 35 ? -12.078 26.484 17.453 1 98.81 35 ALA B CA 1
ATOM 2686 C C . ALA B 1 35 ? -10.82 26.609 18.312 1 98.81 35 ALA B C 1
ATOM 2688 O O . ALA B 1 35 ? -10.859 27.219 19.391 1 98.81 35 ALA B O 1
ATOM 2689 N N . ARG B 1 36 ? -9.773 26.078 17.844 1 98.31 36 ARG B N 1
ATOM 2690 C CA . ARG B 1 36 ? -8.516 26.094 18.578 1 98.31 36 ARG B CA 1
ATOM 2691 C C . ARG B 1 36 ? -7.633 27.25 18.125 1 98.31 36 ARG B C 1
ATOM 2693 O O . ARG B 1 36 ? -6.457 27.328 18.484 1 98.31 36 ARG B O 1
ATOM 2700 N N . GLY B 1 37 ? -8.102 28.062 17.234 1 98.62 37 GLY B N 1
ATOM 2701 C CA . GLY B 1 37 ? -7.449 29.328 16.922 1 98.62 37 GLY B CA 1
ATOM 2702 C C . GLY B 1 37 ? -6.621 29.266 15.656 1 98.62 37 GLY B C 1
ATOM 2703 O O . GLY B 1 37 ? -5.895 30.219 15.336 1 98.62 37 GLY B O 1
ATOM 2704 N N . ALA B 1 38 ? -6.762 28.25 14.883 1 98.81 38 ALA B N 1
ATOM 2705 C CA . ALA B 1 38 ? -5.973 28.094 13.664 1 98.81 38 ALA B CA 1
ATOM 2706 C C . ALA B 1 38 ? -6.562 28.922 12.523 1 98.81 38 ALA B C 1
ATOM 2708 O O . ALA B 1 38 ? -7.75 29.234 12.531 1 98.81 38 ALA B O 1
ATOM 2709 N N . HIS B 1 39 ? -5.676 29.359 11.57 1 98.88 39 HIS B N 1
ATOM 2710 C CA . HIS B 1 39 ? -6.137 29.625 10.211 1 98.88 39 HIS B CA 1
ATOM 2711 C C . HIS B 1 39 ? -6.461 28.344 9.469 1 98.88 39 HIS B C 1
ATOM 2713 O O . HIS B 1 39 ? -5.719 27.359 9.562 1 98.88 39 HIS B O 1
ATOM 2719 N N . VAL B 1 40 ? -7.602 28.297 8.742 1 98.94 40 VAL B N 1
ATOM 2720 C CA . VAL B 1 40 ? -8.023 27.031 8.148 1 98.94 40 VAL B CA 1
ATOM 2721 C C . VAL B 1 40 ? -8.312 27.234 6.664 1 98.94 40 VAL B C 1
ATOM 2723 O O . VAL B 1 40 ? -9.07 28.125 6.289 1 98.94 40 VAL B O 1
ATOM 2726 N N . THR B 1 41 ? -7.684 26.469 5.809 1 98.94 41 THR B N 1
ATOM 2727 C CA . THR B 1 41 ? -8.039 26.344 4.398 1 98.94 41 THR B CA 1
ATOM 2728 C C . THR B 1 41 ? -8.508 24.922 4.078 1 98.94 41 THR B C 1
ATOM 2730 O O . THR B 1 41 ? -7.797 23.953 4.348 1 98.94 41 THR B O 1
ATOM 2733 N N . ILE B 1 42 ? -9.688 24.844 3.535 1 98.94 42 ILE B N 1
ATOM 2734 C CA . ILE B 1 42 ? -10.203 23.531 3.123 1 98.94 42 ILE B CA 1
ATOM 2735 C C . ILE B 1 42 ? -10.234 23.453 1.599 1 98.94 42 ILE B C 1
ATOM 2737 O O . ILE B 1 42 ? -10.492 24.453 0.921 1 98.94 42 ILE B O 1
ATOM 2741 N N . VAL B 1 43 ? -9.938 22.266 1.095 1 98.88 43 VAL B N 1
ATOM 2742 C CA . VAL B 1 43 ? -9.883 22.047 -0.348 1 98.88 43 VAL B CA 1
ATOM 2743 C C . VAL B 1 43 ? -10.711 20.828 -0.722 1 98.88 43 VAL B C 1
ATOM 2745 O O . VAL B 1 43 ? -10.656 19.797 -0.039 1 98.88 43 VAL B O 1
ATOM 2748 N N . SER B 1 44 ? -11.477 20.875 -1.683 1 98.19 44 SER B N 1
ATOM 2749 C CA . SER B 1 44 ? -12.203 19.781 -2.318 1 98.19 44 SER B CA 1
ATOM 2750 C C . SER B 1 44 ? -12.633 20.141 -3.734 1 98.19 44 SER B C 1
ATOM 2752 O O . SER B 1 44 ? -12.281 21.203 -4.238 1 98.19 44 SER B O 1
ATOM 2754 N N . ARG B 1 45 ? -13.398 19.359 -4.355 1 95.88 45 ARG B N 1
ATOM 2755 C CA . ARG B 1 45 ? -13.727 19.578 -5.762 1 95.88 45 ARG B CA 1
ATOM 2756 C C . ARG B 1 45 ? -14.992 20.422 -5.902 1 95.88 45 ARG B C 1
ATOM 2758 O O . ARG B 1 45 ? -15.109 21.219 -6.836 1 95.88 45 ARG B O 1
ATOM 2765 N N . ASN B 1 46 ? -15.898 20.234 -4.969 1 96.56 46 ASN B N 1
ATOM 2766 C CA . ASN B 1 46 ? -17.25 20.781 -5.125 1 96.56 46 ASN B CA 1
ATOM 2767 C C . ASN B 1 46 ? -17.391 22.125 -4.41 1 96.56 46 ASN B C 1
ATOM 2769 O O . ASN B 1 46 ? -17.469 22.172 -3.184 1 96.56 46 ASN B O 1
ATOM 2773 N N . GLN B 1 47 ? -17.641 23.156 -5.211 1 97.88 47 GLN B N 1
ATOM 2774 C CA . GLN B 1 47 ? -17.688 24.5 -4.648 1 97.88 47 GLN B CA 1
ATOM 2775 C C . GLN B 1 47 ? -18.875 24.641 -3.699 1 97.88 47 GLN B C 1
ATOM 2777 O O . GLN B 1 47 ? -18.75 25.266 -2.639 1 97.88 47 GLN B O 1
ATOM 2782 N N . LYS B 1 48 ? -19.984 24.078 -4.09 1 98.12 48 LYS B N 1
ATOM 2783 C CA . LYS B 1 48 ? -21.172 24.203 -3.254 1 98.12 48 LYS B CA 1
ATOM 2784 C C . LYS B 1 48 ? -20.938 23.578 -1.88 1 98.12 48 LYS B C 1
ATOM 2786 O O . LYS B 1 48 ? -21.266 24.188 -0.856 1 98.12 48 LYS B O 1
ATOM 2791 N N . LYS B 1 49 ? -20.422 22.391 -1.812 1 97.81 49 LYS B N 1
ATOM 2792 C CA . LYS B 1 49 ? -20.109 21.734 -0.551 1 97.81 49 LYS B CA 1
ATOM 2793 C C . LYS B 1 49 ? -19.078 22.516 0.249 1 97.81 49 LYS B C 1
ATOM 2795 O O . LYS B 1 49 ? -19.141 22.562 1.479 1 97.81 49 LYS B O 1
ATOM 2800 N N . LEU B 1 50 ? -18.188 23.078 -0.481 1 98.62 50 LEU B N 1
ATOM 2801 C CA . LEU B 1 50 ? -17.141 23.891 0.153 1 98.62 50 LEU B CA 1
ATOM 2802 C C . LEU B 1 50 ? -17.734 25.125 0.815 1 98.62 50 LEU B C 1
ATOM 2804 O O . LEU B 1 50 ? -17.328 25.5 1.92 1 98.62 50 LEU B O 1
ATOM 2808 N N . ASP B 1 51 ? -18.625 25.75 0.113 1 98.5 51 ASP B N 1
ATOM 2809 C CA . ASP B 1 51 ? -19.281 26.938 0.667 1 98.5 51 ASP B CA 1
ATOM 2810 C C . ASP B 1 51 ? -20.031 26.609 1.955 1 98.5 51 ASP B C 1
ATOM 2812 O O . ASP B 1 51 ? -19.922 27.344 2.945 1 98.5 51 ASP B O 1
ATOM 2816 N N . GLU B 1 52 ? -20.719 25.5 1.932 1 98.69 52 GLU B N 1
ATOM 2817 C CA . GLU B 1 52 ? -21.453 25.062 3.115 1 98.69 52 GLU B CA 1
ATOM 2818 C C . GLU B 1 52 ? -20.5 24.719 4.254 1 98.69 52 GLU B C 1
ATOM 2820 O O . GLU B 1 52 ? -20.75 25.047 5.41 1 98.69 52 GLU B O 1
ATOM 2825 N N . ALA B 1 53 ? -19.453 24.078 3.939 1 98.81 53 ALA B N 1
ATOM 2826 C CA . ALA B 1 53 ? -18.438 23.703 4.93 1 98.81 53 ALA B CA 1
ATOM 2827 C C . ALA B 1 53 ? -17.797 24.938 5.555 1 98.81 53 ALA B C 1
ATOM 2829 O O . ALA B 1 53 ? -17.594 24.984 6.77 1 98.81 53 ALA B O 1
ATOM 2830 N N . LEU B 1 54 ? -17.453 25.875 4.707 1 98.81 54 LEU B N 1
ATOM 2831 C CA . LEU B 1 54 ? -16.812 27.078 5.199 1 98.81 54 LEU B CA 1
ATOM 2832 C C . LEU B 1 54 ? -17.734 27.844 6.133 1 98.81 54 LEU B C 1
ATOM 2834 O O . LEU B 1 54 ? -17.297 28.422 7.129 1 98.81 54 LEU B O 1
ATOM 2838 N N . GLU B 1 55 ? -19.016 27.906 5.777 1 98.81 55 GLU B N 1
ATOM 2839 C CA . GLU B 1 55 ? -20 28.531 6.652 1 98.81 55 GLU B CA 1
ATOM 2840 C C . GLU B 1 55 ? -20 27.875 8.031 1 98.81 55 GLU B C 1
ATOM 2842 O O . GLU B 1 55 ? -20.078 28.562 9.047 1 98.81 55 GLU B O 1
ATOM 2847 N N . LYS B 1 56 ? -19.969 26.578 8.008 1 98.81 56 LYS B N 1
ATOM 2848 C CA . LYS B 1 56 ? -19.938 25.859 9.281 1 98.81 56 LYS B CA 1
ATOM 2849 C C . LYS B 1 56 ? -18.656 26.172 10.055 1 98.81 56 LYS B C 1
ATOM 2851 O O . LYS B 1 56 ? -18.688 26.438 11.258 1 98.81 56 LYS B O 1
ATOM 2856 N N . ILE B 1 57 ? -17.531 26.188 9.445 1 98.94 57 ILE B N 1
ATOM 2857 C CA . ILE B 1 57 ? -16.234 26.453 10.078 1 98.94 57 ILE B CA 1
ATOM 2858 C C . ILE B 1 57 ? -16.219 27.859 10.672 1 98.94 57 ILE B C 1
ATOM 2860 O O . ILE B 1 57 ? -15.688 28.078 11.758 1 98.94 57 ILE B O 1
ATOM 2864 N N . GLU B 1 58 ? -16.859 28.812 10.008 1 98.81 58 GLU B N 1
ATOM 2865 C CA . GLU B 1 58 ? -16.938 30.203 10.445 1 98.81 58 GLU B CA 1
ATOM 2866 C C . GLU B 1 58 ? -17.594 30.312 11.82 1 98.81 58 GLU B C 1
ATOM 2868 O O . GLU B 1 58 ? -17.25 31.188 12.609 1 98.81 58 GLU B O 1
ATOM 2873 N N . THR B 1 59 ? -18.484 29.406 12.094 1 98.75 59 THR B N 1
ATOM 2874 C CA . THR B 1 59 ? -19.188 29.438 13.367 1 98.75 59 THR B CA 1
ATOM 2875 C C . THR B 1 59 ? -18.266 29.094 14.523 1 98.75 59 THR B C 1
ATOM 2877 O O . THR B 1 59 ? -18.594 29.312 15.688 1 98.75 59 THR B O 1
ATOM 2880 N N . PHE B 1 60 ? -17.062 28.594 14.25 1 98.81 60 PHE B N 1
ATOM 2881 C CA . PHE B 1 60 ? -16.125 28.172 15.281 1 98.81 60 PHE B CA 1
ATOM 2882 C C . PHE B 1 60 ? -14.992 29.188 15.43 1 98.81 60 PHE B C 1
ATOM 2884 O O . PHE B 1 60 ? -14.031 28.953 16.156 1 98.81 60 PHE B O 1
ATOM 2891 N N . ARG B 1 61 ? -15.055 30.328 14.719 1 98.56 61 ARG B N 1
ATOM 2892 C CA . ARG B 1 61 ? -14.039 31.375 14.812 1 98.56 61 ARG B CA 1
ATOM 2893 C C . ARG B 1 61 ? -13.914 31.891 16.25 1 98.56 61 ARG B C 1
ATOM 2895 O O . ARG B 1 61 ? -14.922 32.156 16.906 1 98.56 61 ARG B O 1
ATOM 2902 N N . THR B 1 62 ? -12.688 32.031 16.672 1 98.38 62 THR B N 1
ATOM 2903 C CA . THR B 1 62 ? -12.461 32.469 18.047 1 98.38 62 THR B CA 1
ATOM 2904 C C . THR B 1 62 ? -11.812 33.875 18.047 1 98.38 62 THR B C 1
ATOM 2906 O O . THR B 1 62 ? -11.773 34.531 19.078 1 98.38 62 THR B O 1
ATOM 2909 N N . SER B 1 63 ? -11.281 34.25 16.875 1 97.94 63 SER B N 1
ATOM 2910 C CA . SER B 1 63 ? -10.648 35.531 16.719 1 97.94 63 SER B CA 1
ATOM 2911 C C . SER B 1 63 ? -10.883 36.094 15.312 1 97.94 63 SER B C 1
ATOM 2913 O O . SER B 1 63 ? -10.852 35.344 14.328 1 97.94 63 SER B O 1
ATOM 2915 N N . PRO B 1 64 ? -11.039 37.438 15.188 1 97.19 64 PRO B N 1
ATOM 2916 C CA . PRO B 1 64 ? -11.242 38.031 13.875 1 97.19 64 PRO B CA 1
ATOM 2917 C C . PRO B 1 64 ? -10.008 37.938 12.977 1 97.19 64 PRO B C 1
ATOM 2919 O O . PRO B 1 64 ? -10.109 38.062 11.758 1 97.19 64 PRO B O 1
ATOM 2922 N N . SER B 1 65 ? -8.922 37.688 13.602 1 97.38 65 SER B N 1
ATOM 2923 C CA . SER B 1 65 ? -7.68 37.625 12.844 1 97.38 65 SER B CA 1
ATOM 2924 C C . SER B 1 65 ? -7.531 36.281 12.117 1 97.38 65 SER B C 1
ATOM 2926 O O . SER B 1 65 ? -6.699 36.156 11.219 1 97.38 65 SER B O 1
ATOM 2928 N N . GLN B 1 66 ? -8.32 35.281 12.539 1 98.56 66 GLN B N 1
ATOM 2929 C CA . GLN B 1 66 ? -8.25 33.969 11.875 1 98.56 66 GLN B CA 1
ATOM 2930 C C . GLN B 1 66 ? -8.656 34.094 10.414 1 98.56 66 GLN B C 1
ATOM 2932 O O . GLN B 1 66 ? -9.602 34.812 10.078 1 98.56 66 GLN B O 1
ATOM 2937 N N . LYS B 1 67 ? -7.922 33.438 9.547 1 98.75 67 LYS B N 1
ATOM 2938 C CA . LYS B 1 67 ? -8.242 33.375 8.117 1 98.75 67 LYS B CA 1
ATOM 2939 C C . LYS B 1 67 ? -8.812 32 7.746 1 98.75 67 LYS B C 1
ATOM 2941 O O . LYS B 1 67 ? -8.211 30.969 8.031 1 98.75 67 LYS B O 1
ATOM 2946 N N . PHE B 1 68 ? -10.008 32.031 7.199 1 98.81 68 PHE B N 1
ATOM 2947 C CA . PHE B 1 68 ? -10.648 30.812 6.691 1 98.81 68 PHE B CA 1
ATOM 2948 C C . PHE B 1 68 ? -10.867 30.922 5.184 1 98.81 68 PHE B C 1
ATOM 2950 O O . PHE B 1 68 ? -11.25 31.969 4.676 1 98.81 68 PHE B O 1
ATOM 2957 N N . ALA B 1 69 ? -10.516 29.891 4.461 1 98.69 69 ALA B N 1
ATOM 2958 C CA . ALA B 1 69 ? -10.711 29.875 3.014 1 98.69 69 ALA B CA 1
ATOM 2959 C C . ALA B 1 69 ? -11.125 28.484 2.527 1 98.69 69 ALA B C 1
ATOM 2961 O O . ALA B 1 69 ? -10.805 27.484 3.158 1 98.69 69 ALA B O 1
ATOM 2962 N N . SER B 1 70 ? -11.898 28.453 1.543 1 98.69 70 SER B N 1
ATOM 2963 C CA . SER B 1 70 ? -12.219 27.234 0.807 1 98.69 70 SER B CA 1
ATOM 2964 C C . SER B 1 70 ? -11.766 27.328 -0.647 1 98.69 70 SER B C 1
ATOM 2966 O O . SER B 1 70 ? -11.867 28.391 -1.261 1 98.69 70 SER B O 1
ATOM 2968 N N . LEU B 1 71 ? -11.141 26.297 -1.165 1 98.81 71 LEU B N 1
ATOM 2969 C CA . LEU B 1 71 ? -10.586 26.266 -2.516 1 98.81 71 LEU B CA 1
ATOM 2970 C C . LEU B 1 71 ? -11.102 25.047 -3.283 1 98.81 71 LEU B C 1
ATOM 2972 O O . LEU B 1 71 ? -11.008 23.922 -2.799 1 98.81 71 LEU B O 1
ATOM 2976 N N . ALA B 1 72 ? -11.656 25.281 -4.492 1 98.81 72 ALA B N 1
ATOM 2977 C CA . ALA B 1 72 ? -12.172 24.203 -5.32 1 98.81 72 ALA B CA 1
ATOM 2978 C C . ALA B 1 72 ? -11.125 23.719 -6.316 1 98.81 72 ALA B C 1
ATOM 2980 O O . ALA B 1 72 ? -10.953 24.297 -7.387 1 98.81 72 ALA B O 1
ATOM 2981 N N . TYR B 1 73 ? -10.383 22.641 -5.992 1 98.75 73 TYR B N 1
ATOM 2982 C CA . TYR B 1 73 ? -9.375 22.016 -6.84 1 98.75 73 TYR B CA 1
ATOM 2983 C C . TYR B 1 73 ? -9.492 20.5 -6.801 1 98.75 73 TYR B C 1
ATOM 2985 O O . TYR B 1 73 ? -9.906 19.922 -5.793 1 98.75 73 TYR B O 1
ATOM 2993 N N . ASP B 1 74 ? -9.188 19.859 -7.887 1 98.5 74 ASP B N 1
ATOM 2994 C CA . ASP B 1 74 ? -9.07 18.406 -7.938 1 98.5 74 ASP B CA 1
ATOM 2995 C C . ASP B 1 74 ? -7.699 17.938 -7.461 1 98.5 74 ASP B C 1
ATOM 2997 O O . ASP B 1 74 ? -6.707 18.078 -8.188 1 98.5 74 ASP B O 1
ATOM 3001 N N . LEU B 1 75 ? -7.676 17.359 -6.312 1 98.62 75 LEU B N 1
ATOM 3002 C CA . LEU B 1 75 ? -6.406 16.984 -5.699 1 98.62 75 LEU B CA 1
ATOM 3003 C C . LEU B 1 75 ? -5.898 15.656 -6.25 1 98.62 75 LEU B C 1
ATOM 3005 O O . LEU B 1 75 ? -4.812 15.203 -5.887 1 98.62 75 LEU B O 1
ATOM 3009 N N . SER B 1 76 ? -6.652 14.953 -7.133 1 98.31 76 SER B N 1
ATOM 3010 C CA . SER B 1 76 ? -6.188 13.719 -7.75 1 98.31 76 SER B CA 1
ATOM 3011 C C . SER B 1 76 ? -5.258 14 -8.93 1 98.31 76 SER B C 1
ATOM 3013 O O . SER B 1 76 ? -4.754 13.078 -9.562 1 98.31 76 SER B O 1
ATOM 3015 N N . SER B 1 77 ? -5.047 15.258 -9.227 1 98.19 77 SER B N 1
ATOM 3016 C CA . SER B 1 77 ? -4.102 15.656 -10.266 1 98.19 77 SER B CA 1
ATOM 3017 C C . SER B 1 77 ? -2.938 16.453 -9.68 1 98.19 77 SER B C 1
ATOM 3019 O O . SER B 1 77 ? -3.107 17.172 -8.695 1 98.19 77 SER B O 1
ATOM 3021 N N . VAL B 1 78 ? -1.796 16.328 -10.32 1 97.94 78 VAL B N 1
ATOM 3022 C CA . VAL B 1 78 ? -0.599 17.047 -9.891 1 97.94 78 VAL B CA 1
ATOM 3023 C C . VAL B 1 78 ? -0.857 18.562 -9.93 1 97.94 78 VAL B C 1
ATOM 3025 O O . VAL B 1 78 ? -0.585 19.266 -8.953 1 97.94 78 VAL B O 1
ATOM 3028 N N . ASP B 1 79 ? -1.409 19 -11.008 1 98.38 79 ASP B N 1
ATOM 3029 C CA . ASP B 1 79 ? -1.674 20.422 -11.203 1 98.38 79 ASP B CA 1
ATOM 3030 C C . ASP B 1 79 ? -2.656 20.953 -10.164 1 98.38 79 ASP B C 1
ATOM 3032 O O . ASP B 1 79 ? -2.451 22.031 -9.594 1 98.38 79 ASP B O 1
ATOM 3036 N N . GLY B 1 80 ? -3.707 20.188 -9.938 1 98.75 80 GLY B N 1
ATOM 3037 C CA . GLY B 1 80 ? -4.688 20.594 -8.945 1 98.75 80 GLY B CA 1
ATOM 3038 C C . GLY B 1 80 ? -4.098 20.75 -7.551 1 98.75 80 GLY B C 1
ATOM 3039 O O . GLY B 1 80 ? -4.383 21.734 -6.859 1 98.75 80 GLY B O 1
ATOM 3040 N N . ALA B 1 81 ? -3.258 19.875 -7.117 1 98.81 81 ALA B N 1
ATOM 3041 C CA . ALA B 1 81 ? -2.65 19.906 -5.789 1 98.81 81 ALA B CA 1
ATOM 3042 C C . ALA B 1 81 ? -1.671 21.078 -5.672 1 98.81 81 ALA B C 1
ATOM 3044 O O . ALA B 1 81 ? -1.617 21.75 -4.641 1 98.81 81 ALA B O 1
ATOM 3045 N N . GLU B 1 82 ? -0.885 21.297 -6.727 1 98.62 82 GLU B N 1
ATOM 3046 C CA . GLU B 1 82 ? 0.074 22.406 -6.73 1 98.62 82 GLU B CA 1
ATOM 3047 C C . GLU B 1 82 ? -0.635 23.75 -6.67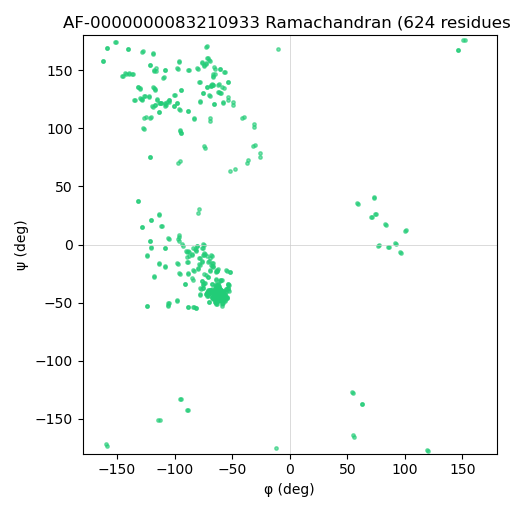2 1 98.62 82 GLU B C 1
ATOM 3049 O O . GLU B 1 82 ? -0.263 24.625 -5.879 1 98.62 82 GLU B O 1
ATOM 3054 N N . LYS B 1 83 ? -1.616 23.906 -7.48 1 98.81 83 LYS B N 1
ATOM 3055 C CA . LYS B 1 83 ? -2.352 25.172 -7.531 1 98.81 83 LYS B CA 1
ATOM 3056 C C . LYS B 1 83 ? -3.1 25.422 -6.223 1 98.81 83 LYS B C 1
ATOM 3058 O O . LYS B 1 83 ? -3.197 26.562 -5.77 1 98.81 83 LYS B O 1
ATOM 3063 N N . ALA B 1 84 ? -3.656 24.359 -5.664 1 98.88 84 ALA B N 1
ATOM 3064 C CA . ALA B 1 84 ? -4.344 24.5 -4.379 1 98.88 84 ALA B CA 1
ATOM 3065 C C . ALA B 1 84 ? -3.391 25 -3.299 1 98.88 84 ALA B C 1
ATOM 3067 O O . ALA B 1 84 ? -3.748 25.859 -2.498 1 98.88 84 ALA B O 1
ATOM 3068 N N . MET B 1 85 ? -2.189 24.469 -3.268 1 98.88 85 MET B N 1
ATOM 3069 C CA . MET B 1 85 ? -1.198 24.844 -2.266 1 98.88 85 MET B CA 1
ATOM 3070 C C . MET B 1 85 ? -0.756 26.281 -2.453 1 98.88 85 MET B C 1
ATOM 3072 O O . MET B 1 85 ? -0.618 27.031 -1.479 1 98.88 85 MET B O 1
ATOM 3076 N N . ASP B 1 86 ? -0.562 26.672 -3.705 1 98.75 86 ASP B N 1
ATOM 3077 C CA . ASP B 1 86 ? -0.203 28.047 -4.016 1 98.75 86 ASP B CA 1
ATOM 3078 C C . ASP B 1 86 ? -1.302 29.016 -3.576 1 98.75 86 ASP B C 1
ATOM 3080 O O . ASP B 1 86 ? -1.021 30.031 -2.955 1 98.75 86 ASP B O 1
ATOM 3084 N N . ALA B 1 87 ? -2.488 28.656 -3.939 1 98.88 87 ALA B N 1
ATOM 3085 C CA . ALA B 1 87 ? -3.625 29.5 -3.586 1 98.88 87 ALA B CA 1
ATOM 3086 C C . ALA B 1 87 ? -3.766 29.625 -2.07 1 98.88 87 ALA B C 1
ATOM 3088 O O . ALA B 1 87 ? -4.094 30.703 -1.558 1 98.88 87 ALA B O 1
ATOM 3089 N N . ALA B 1 88 ? -3.555 28.531 -1.36 1 98.88 88 ALA B N 1
ATOM 3090 C CA . ALA B 1 88 ? -3.65 28.531 0.097 1 98.88 88 ALA B CA 1
ATOM 3091 C C . ALA B 1 88 ? -2.578 29.422 0.717 1 98.88 88 ALA B C 1
ATOM 3093 O O . ALA B 1 88 ? -2.789 30.016 1.778 1 98.88 88 ALA B O 1
ATOM 3094 N N . ALA B 1 89 ? -1.46 29.547 0.073 1 98.69 89 ALA B N 1
ATOM 3095 C CA . ALA B 1 89 ? -0.307 30.266 0.604 1 98.69 89 ALA B CA 1
ATOM 3096 C C . ALA B 1 89 ? -0.429 31.766 0.337 1 98.69 89 ALA B C 1
ATOM 3098 O O . ALA B 1 89 ? 0.212 32.562 1.01 1 98.69 89 ALA B O 1
ATOM 3099 N N . GLU B 1 90 ? -1.198 32.125 -0.622 1 98.38 90 GLU B N 1
ATOM 3100 C CA . GLU B 1 90 ? -1.269 33.5 -1.12 1 98.38 90 GLU B CA 1
ATOM 3101 C C . GLU B 1 90 ? -1.612 34.469 -0 1 98.38 90 GLU B C 1
ATOM 3103 O O . GLU B 1 90 ? -0.931 35.5 0.179 1 98.38 90 GLU B O 1
ATOM 3108 N N . PRO B 1 91 ? -2.645 34.188 0.826 1 97.94 91 PRO B N 1
ATOM 3109 C CA . PRO B 1 91 ? -2.998 35.156 1.884 1 97.94 91 PRO B CA 1
ATOM 3110 C C . PRO B 1 91 ? -1.922 35.25 2.961 1 97.94 91 PRO B C 1
ATOM 3112 O O . PRO B 1 91 ? -1.995 36.125 3.826 1 97.94 91 PRO B O 1
ATOM 3115 N N . PHE B 1 92 ? -0.984 34.406 2.922 1 98.25 92 PHE B N 1
ATOM 3116 C CA . PHE B 1 92 ? 0.062 34.375 3.938 1 98.25 92 PHE B CA 1
ATOM 3117 C C . PHE B 1 92 ? 1.411 34.75 3.342 1 98.25 92 PHE B C 1
ATOM 3119 O O . PHE B 1 92 ? 2.451 34.25 3.777 1 98.25 92 PHE B O 1
ATOM 3126 N N . GLY B 1 93 ? 1.379 35.531 2.252 1 98 93 GLY B N 1
ATOM 3127 C CA . GLY B 1 93 ? 2.596 36.031 1.621 1 98 93 GLY B CA 1
ATOM 3128 C C . GLY B 1 93 ? 3.377 34.938 0.912 1 98 93 GLY B C 1
ATOM 3129 O O . GLY B 1 93 ? 4.605 34.969 0.855 1 98 93 GLY B O 1
ATOM 3130 N N . GLY B 1 94 ? 2.723 33.875 0.528 1 98.12 94 GLY B N 1
ATOM 3131 C CA . GLY B 1 94 ? 3.367 32.781 -0.2 1 98.12 94 GLY B CA 1
ATOM 3132 C C . GLY B 1 94 ? 3.906 31.703 0.706 1 98.12 94 GLY B C 1
ATOM 3133 O O . GLY B 1 94 ? 4.43 30.688 0.228 1 98.12 94 GLY B O 1
ATOM 3134 N N . LYS B 1 95 ? 3.703 31.891 2.006 1 98.44 95 LYS B N 1
ATOM 3135 C CA . LYS B 1 95 ? 4.184 30.875 2.934 1 98.44 95 LYS B CA 1
ATOM 3136 C C . LYS B 1 95 ? 3.289 29.641 2.906 1 98.44 95 LYS B C 1
ATOM 3138 O O . LYS B 1 95 ? 2.066 29.75 3.02 1 98.44 95 LYS B O 1
ATOM 3143 N N . VAL B 1 96 ? 3.9 28.516 2.771 1 98.56 96 VAL B N 1
ATOM 3144 C CA . VAL B 1 96 ? 3.18 27.25 2.762 1 98.56 96 VAL B CA 1
ATOM 3145 C C . VAL B 1 96 ? 2.539 27.016 4.129 1 98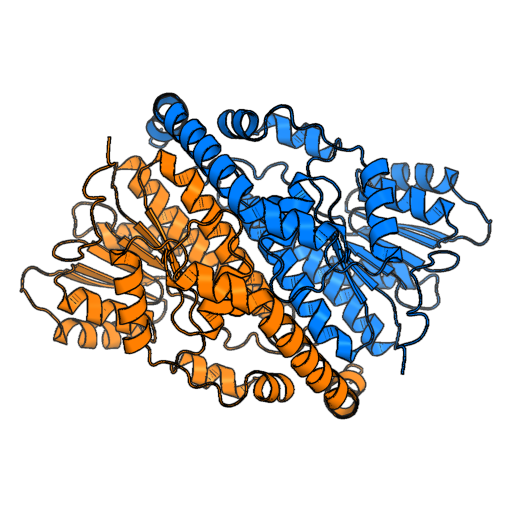.56 96 VAL B C 1
ATOM 3147 O O . VAL B 1 96 ? 3.045 27.484 5.148 1 98.56 96 VAL B O 1
ATOM 3150 N N . PRO B 1 97 ? 1.413 26.281 4.152 1 98.88 97 PRO B N 1
ATOM 3151 C CA . PRO B 1 97 ? 0.76 25.969 5.426 1 98.88 97 PRO B CA 1
ATOM 3152 C C . PRO B 1 97 ? 1.689 25.266 6.414 1 98.88 97 PRO B C 1
ATOM 3154 O O . PRO B 1 97 ? 2.547 24.484 6.004 1 98.88 97 PRO B O 1
ATOM 3157 N N . ASP B 1 98 ? 1.462 25.531 7.727 1 98.62 98 ASP B N 1
ATOM 3158 C CA . ASP B 1 98 ? 2.262 24.922 8.781 1 98.62 98 ASP B CA 1
ATOM 3159 C C . ASP B 1 98 ? 1.938 23.438 8.93 1 98.62 98 ASP B C 1
ATOM 3161 O O . ASP B 1 98 ? 2.828 22.625 9.195 1 98.62 98 ASP B O 1
ATOM 3165 N N . HIS B 1 99 ? 0.684 23.109 8.844 1 98.81 99 HIS B N 1
ATOM 3166 C CA . HIS B 1 99 ? 0.194 21.734 8.977 1 98.81 99 HIS B CA 1
ATOM 3167 C C . HIS B 1 99 ? -0.739 21.375 7.824 1 98.81 99 HIS B C 1
ATOM 3169 O O . HIS B 1 99 ? -1.688 22.109 7.535 1 98.81 99 HIS B O 1
ATOM 3175 N N . VAL B 1 100 ? -0.438 20.297 7.148 1 98.94 100 VAL B N 1
ATOM 3176 C CA . VAL B 1 100 ? -1.197 19.859 5.98 1 98.94 100 VAL B CA 1
ATOM 3177 C C . VAL B 1 100 ? -1.828 18.5 6.25 1 98.94 100 VAL B C 1
ATOM 3179 O O . VAL B 1 100 ? -1.127 17.531 6.566 1 98.94 100 VAL B O 1
ATOM 3182 N N . PHE B 1 101 ? -3.156 18.5 6.164 1 98.94 101 PHE B N 1
ATOM 3183 C CA . PHE B 1 101 ? -3.928 17.281 6.387 1 98.94 101 PHE B CA 1
ATOM 3184 C C . PHE B 1 101 ? -4.508 16.75 5.074 1 98.94 101 PHE B C 1
ATOM 3186 O O . PHE B 1 101 ? -5.199 17.484 4.363 1 98.94 101 PHE B O 1
ATOM 3193 N N . SER B 1 102 ? -4.172 15.547 4.727 1 98.88 102 SER B N 1
ATOM 3194 C CA . SER B 1 102 ? -4.816 14.867 3.607 1 98.88 102 SER B CA 1
ATOM 3195 C C . SER B 1 102 ? -5.961 13.984 4.086 1 98.88 102 SER B C 1
ATOM 3197 O O . SER B 1 102 ? -5.742 12.828 4.461 1 98.88 102 SER B O 1
ATOM 3199 N N . CYS B 1 103 ? -7.168 14.477 4 1 98.62 103 CYS B N 1
ATOM 3200 C CA . CYS B 1 103 ? -8.352 13.766 4.469 1 98.62 103 CYS B CA 1
ATOM 3201 C C . CYS B 1 103 ? -9.234 13.352 3.299 1 98.62 103 CYS B C 1
ATOM 3203 O O . CYS B 1 103 ? -10.422 13.07 3.482 1 98.62 103 CYS B O 1
ATOM 3205 N N . THR B 1 104 ? -8.633 13.398 2.123 1 96.38 104 THR B N 1
ATOM 3206 C CA . THR B 1 104 ? -9.344 12.93 0.938 1 96.38 104 THR B CA 1
ATOM 3207 C C . THR B 1 104 ? -9.461 11.406 0.937 1 96.38 104 THR B C 1
ATOM 3209 O O . THR B 1 104 ? -8.68 10.719 1.596 1 96.38 104 THR B O 1
ATOM 3212 N N . GLY B 1 105 ? -10.461 10.969 0.216 1 94.88 105 GLY B N 1
ATOM 3213 C CA . GLY B 1 105 ? -10.547 9.539 -0.005 1 94.88 105 GLY B CA 1
ATOM 3214 C C . GLY B 1 105 ? -11.828 8.922 0.535 1 94.88 105 GLY B C 1
ATOM 3215 O O . GLY B 1 105 ? -12.695 9.641 1.031 1 94.88 105 GLY B O 1
ATOM 3216 N N . GLY B 1 106 ? -11.945 7.594 0.424 1 95.31 106 GLY B N 1
ATOM 3217 C CA . GLY B 1 106 ? -13.094 6.789 0.822 1 95.31 106 GLY B CA 1
ATOM 3218 C C . GLY B 1 106 ? -13.258 5.535 -0.015 1 95.31 106 GLY B C 1
ATOM 3219 O O . GLY B 1 106 ? -12.492 5.301 -0.954 1 95.31 106 GLY B O 1
ATOM 3220 N N . ALA B 1 107 ? -14.219 4.801 0.395 1 96.62 107 ALA B N 1
ATOM 3221 C CA . ALA B 1 107 ? -14.391 3.498 -0.244 1 96.62 107 ALA B CA 1
ATOM 3222 C C . ALA B 1 107 ? -15.625 3.482 -1.134 1 96.62 107 ALA B C 1
ATOM 3224 O O . ALA B 1 107 ? -15.891 2.496 -1.825 1 96.62 107 ALA B O 1
ATOM 3225 N N . ALA B 1 108 ? -16.359 4.578 -1.147 1 94.25 108 ALA B N 1
ATOM 3226 C CA . ALA B 1 108 ? -17.578 4.625 -1.934 1 94.25 108 ALA B CA 1
ATOM 3227 C C . ALA B 1 108 ? -17.297 4.395 -3.414 1 94.25 108 ALA B C 1
ATOM 3229 O O . ALA B 1 108 ? -16.391 5.008 -3.982 1 94.25 108 ALA B O 1
ATOM 3230 N N . GLY B 1 109 ? -18.062 3.496 -3.959 1 94.12 109 GLY B N 1
ATOM 3231 C CA . GLY B 1 109 ? -17.984 3.252 -5.391 1 94.12 109 GLY B CA 1
ATOM 3232 C C . GLY B 1 109 ? -16.891 2.258 -5.77 1 94.12 109 GLY B C 1
ATOM 3233 O O . GLY B 1 109 ? -16.75 1.918 -6.941 1 94.12 109 GLY B O 1
ATOM 3234 N N . ILE B 1 110 ? -16.109 1.756 -4.805 1 96 110 ILE B N 1
ATOM 3235 C CA . ILE B 1 110 ? -15.016 0.873 -5.176 1 96 110 ILE B CA 1
ATOM 3236 C C . ILE B 1 110 ? -15.094 -0.418 -4.363 1 96 110 ILE B C 1
ATOM 3238 O O . ILE B 1 110 ? -14.102 -1.143 -4.242 1 96 110 ILE B O 1
ATOM 3242 N N . LEU B 1 111 ? -16.172 -0.691 -3.734 1 96.56 111 LEU B N 1
ATOM 3243 C CA . LEU B 1 111 ? -16.375 -1.901 -2.945 1 96.56 111 LEU B CA 1
ATOM 3244 C C . LEU B 1 111 ? -16.906 -3.039 -3.814 1 96.56 111 LEU B C 1
ATOM 3246 O O . LEU B 1 111 ? -17.594 -2.799 -4.801 1 96.56 111 LEU B O 1
ATOM 3250 N N . GLY B 1 112 ? -16.594 -4.262 -3.467 1 96.25 112 GLY B N 1
ATOM 3251 C CA . GLY B 1 112 ? -16.969 -5.469 -4.176 1 96.25 112 GLY B CA 1
ATOM 3252 C C . GLY B 1 112 ? -15.922 -6.559 -4.113 1 96.25 112 GLY B C 1
ATOM 3253 O O . GLY B 1 112 ? -14.797 -6.316 -3.672 1 96.25 112 GLY B O 1
ATOM 3254 N N . TYR B 1 113 ? -16.312 -7.773 -4.523 1 97 113 TYR B N 1
ATOM 3255 C CA . TYR B 1 113 ? -15.32 -8.836 -4.633 1 97 113 TYR B CA 1
ATOM 3256 C C . TYR B 1 113 ? -14.312 -8.531 -5.734 1 97 113 TYR B C 1
ATOM 3258 O O . TYR B 1 113 ? -14.672 -7.98 -6.777 1 97 113 TYR B O 1
ATOM 3266 N N . PHE B 1 114 ? -13.109 -8.938 -5.547 1 98.06 114 PHE B N 1
ATOM 3267 C CA . PHE B 1 114 ? -12.016 -8.586 -6.438 1 98.06 114 PHE B CA 1
ATOM 3268 C C . PHE B 1 114 ? -12.312 -9.023 -7.867 1 98.06 114 PHE B C 1
ATOM 3270 O O . PHE B 1 114 ? -12.086 -8.273 -8.812 1 98.06 114 PHE B O 1
ATOM 3277 N N . ILE B 1 115 ? -12.875 -10.172 -8.055 1 96.81 115 ILE B N 1
ATOM 3278 C CA . ILE B 1 115 ? -13.078 -10.742 -9.383 1 96.81 115 ILE B CA 1
ATOM 3279 C C . ILE B 1 115 ? -14.219 -10.008 -10.086 1 96.81 115 ILE B C 1
ATOM 3281 O O . ILE B 1 115 ? -14.422 -10.172 -11.289 1 96.81 115 ILE B O 1
ATOM 3285 N N . GLU B 1 116 ? -14.938 -9.102 -9.359 1 95.19 116 GLU B N 1
ATOM 3286 C CA . GLU B 1 116 ? -16.062 -8.367 -9.93 1 95.19 116 GLU B CA 1
ATOM 3287 C C . GLU B 1 116 ? -15.703 -6.895 -10.148 1 95.19 116 GLU B C 1
ATOM 3289 O O . GLU B 1 116 ? -16.406 -6.176 -10.852 1 95.19 116 GLU B O 1
ATOM 3294 N N . LEU B 1 117 ? -14.703 -6.453 -9.492 1 96.5 117 LEU B N 1
ATOM 3295 C CA . LEU B 1 117 ? -14.336 -5.051 -9.633 1 96.5 117 LEU B CA 1
ATOM 3296 C C . LEU B 1 117 ? -13.953 -4.734 -11.07 1 96.5 117 LEU B C 1
ATOM 3298 O O . LEU B 1 117 ? -13.203 -5.488 -11.695 1 96.5 117 LEU B O 1
ATOM 3302 N N . THR B 1 118 ? -14.516 -3.654 -11.609 1 97.06 118 THR B N 1
ATOM 3303 C CA . THR B 1 118 ? -14.148 -3.205 -12.953 1 97.06 118 THR B CA 1
ATOM 3304 C C . THR B 1 118 ? -12.789 -2.5 -12.93 1 97.06 118 THR B C 1
ATOM 3306 O O . THR B 1 118 ? -12.367 -1.997 -11.891 1 97.06 118 THR B O 1
ATOM 3309 N N . PRO B 1 119 ? -12.117 -2.465 -14.086 1 98.25 119 PRO B N 1
ATOM 3310 C CA . PRO B 1 119 ? -10.875 -1.688 -14.148 1 98.25 119 PRO B CA 1
ATOM 3311 C C . PRO B 1 119 ? -11.062 -0.242 -13.695 1 98.25 119 PRO B C 1
ATOM 3313 O O . PRO B 1 119 ? -10.188 0.318 -13.031 1 98.25 119 PRO B O 1
ATOM 3316 N N . ASP B 1 120 ? -12.164 0.326 -14.016 1 98.06 120 ASP B N 1
ATOM 3317 C CA . ASP B 1 120 ? -12.43 1.711 -13.641 1 98.06 120 ASP B CA 1
ATOM 3318 C C . ASP B 1 120 ? -12.523 1.854 -12.125 1 98.06 120 ASP B C 1
ATOM 3320 O O . ASP B 1 120 ? -12.023 2.828 -11.555 1 98.06 120 ASP B O 1
ATOM 3324 N N . GLN B 1 121 ? -13.172 0.974 -11.438 1 97.81 121 GLN B N 1
ATOM 3325 C CA . GLN B 1 121 ? -13.266 0.999 -9.977 1 97.81 121 GLN B CA 1
ATOM 3326 C C . GLN B 1 121 ? -11.891 0.875 -9.336 1 97.81 121 GLN B C 1
ATOM 3328 O O . GLN B 1 121 ? -11.586 1.572 -8.367 1 97.81 121 GLN B O 1
ATOM 3333 N N . LEU B 1 122 ? -11.117 -0.04 -9.875 1 98.62 122 LEU B N 1
ATOM 3334 C CA . LEU B 1 122 ? -9.766 -0.228 -9.359 1 98.62 122 LEU B CA 1
ATOM 3335 C C . LEU B 1 122 ? -8.93 1.034 -9.547 1 98.62 122 LEU B C 1
ATOM 3337 O O . LEU B 1 122 ? -8.227 1.459 -8.633 1 98.62 122 LEU B O 1
ATOM 3341 N N . LYS B 1 123 ? -9.008 1.63 -10.688 1 98.5 123 LYS B N 1
ATOM 3342 C CA . LYS B 1 123 ? -8.2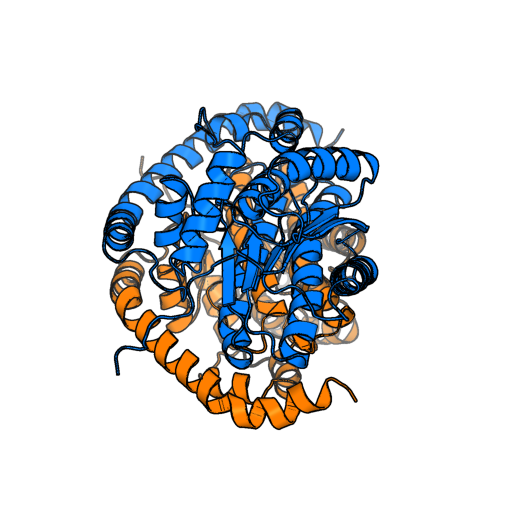81 2.865 -10.961 1 98.5 123 LYS B CA 1
ATOM 3343 C C . LYS B 1 123 ? -8.789 4.008 -10.086 1 98.5 123 LYS B C 1
ATOM 3345 O O . LYS B 1 123 ? -8.008 4.824 -9.602 1 98.5 123 LYS B O 1
ATOM 3350 N N . GLN B 1 124 ? -10.062 4.059 -9.914 1 97.94 124 GLN B N 1
ATOM 3351 C CA . GLN B 1 124 ? -10.672 5.09 -9.07 1 97.94 124 GLN B CA 1
ATOM 3352 C C . GLN B 1 124 ? -10.148 5.008 -7.641 1 97.94 124 GLN B C 1
ATOM 3354 O O . GLN B 1 124 ? -9.938 6.031 -6.992 1 97.94 124 GLN B O 1
ATOM 3359 N N . SER B 1 125 ? -10 3.844 -7.152 1 98.31 125 SER B N 1
ATOM 3360 C CA . SER B 1 125 ? -9.484 3.662 -5.801 1 98.31 125 SER B CA 1
ATOM 3361 C C . SER B 1 125 ? -8.133 4.34 -5.629 1 98.31 125 SER B C 1
ATOM 3363 O O . SER B 1 125 ? -7.883 4.992 -4.613 1 98.31 125 SER B O 1
ATOM 3365 N N . VAL B 1 126 ? -7.262 4.188 -6.613 1 98.75 126 VAL B N 1
ATOM 3366 C CA . VAL B 1 126 ? -5.926 4.773 -6.57 1 98.75 126 VAL B CA 1
ATOM 3367 C C . VAL B 1 126 ? -6.023 6.293 -6.711 1 98.75 126 VAL B C 1
ATOM 3369 O O . VAL B 1 126 ? -5.367 7.035 -5.977 1 98.75 126 VAL B O 1
ATOM 3372 N N . ASP B 1 127 ? -6.859 6.75 -7.578 1 98.19 127 ASP B N 1
ATOM 3373 C CA . ASP B 1 127 ? -6.988 8.172 -7.871 1 98.19 127 ASP B CA 1
ATOM 3374 C C . ASP B 1 127 ? -7.496 8.938 -6.652 1 98.19 127 ASP B C 1
ATOM 3376 O O . ASP B 1 127 ? -6.914 9.953 -6.266 1 98.19 127 ASP B O 1
ATOM 3380 N N . VAL B 1 128 ? -8.477 8.438 -6.008 1 97.12 128 VAL B N 1
ATOM 3381 C CA . VAL B 1 128 ? -9.188 9.227 -5.008 1 97.12 128 VAL B CA 1
ATOM 3382 C C . VAL B 1 128 ? -8.508 9.078 -3.65 1 97.12 128 VAL B C 1
ATOM 3384 O O . VAL B 1 128 ? -8.641 9.938 -2.781 1 97.12 128 VAL B O 1
ATOM 3387 N N . ASN B 1 129 ? -7.82 7.98 -3.496 1 98.56 129 ASN B N 1
ATOM 3388 C CA . ASN B 1 129 ? -7.223 7.746 -2.188 1 98.56 129 ASN B CA 1
ATOM 3389 C C . ASN B 1 129 ? -5.715 7.969 -2.213 1 98.56 129 ASN B C 1
ATOM 3391 O O . ASN B 1 129 ? -5.188 8.758 -1.428 1 98.56 129 ASN B O 1
ATOM 3395 N N . TYR B 1 130 ? -5.02 7.344 -3.111 1 98.88 130 TYR B N 1
ATOM 3396 C CA . TYR B 1 130 ? -3.562 7.336 -3.094 1 98.88 130 TYR B CA 1
ATOM 3397 C C . TYR B 1 130 ? -3.006 8.609 -3.715 1 98.88 130 TYR B C 1
ATOM 3399 O O . TYR B 1 130 ? -2.197 9.312 -3.098 1 98.88 130 TYR B O 1
ATOM 3407 N N . TRP B 1 131 ? -3.414 8.914 -4.953 1 98.88 131 TRP B N 1
ATOM 3408 C CA . TRP B 1 131 ? -2.836 10.062 -5.652 1 98.88 131 TRP B CA 1
ATOM 3409 C C . TRP B 1 131 ? -3.174 11.367 -4.938 1 98.88 131 TRP B C 1
ATOM 3411 O O . TRP B 1 131 ? -2.348 12.273 -4.879 1 98.88 131 TRP B O 1
ATOM 3421 N N . THR B 1 132 ? -4.344 11.469 -4.371 1 98.81 132 THR B N 1
ATOM 3422 C CA . THR B 1 132 ? -4.668 12.672 -3.617 1 98.81 132 THR B CA 1
ATOM 3423 C C . THR B 1 132 ? -3.705 12.852 -2.447 1 98.81 132 THR B C 1
ATOM 3425 O O . THR B 1 132 ? -3.262 13.969 -2.168 1 98.81 132 THR B O 1
ATOM 3428 N N . ALA B 1 133 ? -3.373 11.781 -1.781 1 98.88 133 ALA B N 1
ATOM 3429 C CA . ALA B 1 133 ? -2.424 11.844 -0.672 1 98.88 133 ALA B CA 1
ATOM 3430 C C . ALA B 1 133 ? -1.023 12.188 -1.165 1 98.88 133 ALA B C 1
ATOM 3432 O O . ALA B 1 133 ? -0.357 13.055 -0.595 1 98.88 133 ALA B O 1
ATOM 3433 N N . VAL B 1 134 ? -0.59 11.547 -2.244 1 98.94 134 VAL B N 1
ATOM 3434 C CA . VAL B 1 134 ? 0.76 11.727 -2.77 1 98.94 134 VAL B CA 1
ATOM 3435 C C . VAL B 1 134 ? 0.948 13.164 -3.246 1 98.94 134 VAL B C 1
ATOM 3437 O O . VAL B 1 134 ? 1.938 13.812 -2.902 1 98.94 134 VAL B O 1
ATOM 3440 N N . TRP B 1 135 ? 0.019 13.641 -4.027 1 98.88 135 TRP B N 1
ATOM 3441 C CA . TRP B 1 135 ? 0.164 14.969 -4.625 1 98.88 135 TRP B CA 1
ATOM 3442 C C . TRP B 1 135 ? 0.082 16.062 -3.562 1 98.88 135 TRP B C 1
ATOM 3444 O O . TRP B 1 135 ? 0.823 17.047 -3.615 1 98.88 135 TRP B O 1
ATOM 3454 N N . THR B 1 136 ? -0.807 15.875 -2.588 1 98.88 136 THR B N 1
ATOM 3455 C CA . THR B 1 136 ? -0.888 16.828 -1.492 1 98.88 136 THR B CA 1
ATOM 3456 C C . THR B 1 136 ? 0.409 16.844 -0.689 1 98.88 136 THR B C 1
ATOM 3458 O O . THR B 1 136 ? 0.952 17.922 -0.397 1 98.88 136 THR B O 1
ATOM 3461 N N . ALA B 1 137 ? 0.891 15.703 -0.366 1 98.88 137 ALA B N 1
ATOM 3462 C CA . ALA B 1 137 ? 2.135 15.594 0.394 1 98.88 137 ALA B CA 1
ATOM 3463 C C . ALA B 1 137 ? 3.303 16.203 -0.38 1 98.88 137 ALA B C 1
ATOM 3465 O O . ALA B 1 137 ? 4.141 16.906 0.194 1 98.88 137 ALA B O 1
ATOM 3466 N N . ARG B 1 138 ? 3.387 15.906 -1.653 1 98.5 138 ARG B N 1
ATOM 3467 C CA . ARG B 1 138 ? 4.48 16.391 -2.484 1 98.5 138 ARG B CA 1
ATOM 3468 C C . ARG B 1 138 ? 4.457 17.922 -2.576 1 98.5 138 ARG B C 1
ATOM 3470 O O . ARG B 1 138 ? 5.496 18.578 -2.426 1 98.5 138 ARG B O 1
ATOM 3477 N N . ALA B 1 139 ? 3.281 18.469 -2.869 1 98.56 139 ALA B N 1
ATOM 3478 C CA . ALA B 1 139 ? 3.135 19.922 -2.973 1 98.56 139 ALA B CA 1
ATOM 3479 C C . ALA B 1 139 ? 3.545 20.609 -1.673 1 98.56 139 ALA B C 1
ATOM 3481 O O . ALA B 1 139 ? 4.25 21.609 -1.693 1 98.56 139 ALA B O 1
ATOM 3482 N N . ALA B 1 140 ? 3.133 20.047 -0.587 1 98.75 140 ALA B N 1
ATOM 3483 C CA . ALA B 1 140 ? 3.434 20.609 0.724 1 98.75 140 ALA B CA 1
ATOM 3484 C C . ALA B 1 140 ? 4.914 20.469 1.061 1 98.75 140 ALA B C 1
ATOM 3486 O O . ALA B 1 140 ? 5.582 21.438 1.406 1 98.75 140 ALA B O 1
ATOM 3487 N N . ALA B 1 141 ? 5.449 19.281 0.899 1 98.25 141 ALA B N 1
ATOM 3488 C CA . ALA B 1 141 ? 6.797 18.938 1.358 1 98.25 141 ALA B CA 1
ATOM 3489 C C . ALA B 1 141 ? 7.852 19.734 0.591 1 98.25 141 ALA B C 1
ATOM 3491 O O . ALA B 1 141 ? 8.836 20.188 1.173 1 98.25 141 ALA B O 1
ATOM 3492 N N . ARG B 1 142 ? 7.656 19.844 -0.691 1 96.62 142 ARG B N 1
ATOM 3493 C CA . ARG B 1 142 ? 8.602 20.594 -1.505 1 96.62 142 ARG B CA 1
ATOM 3494 C C . ARG B 1 142 ? 8.703 22.031 -1.031 1 96.62 142 ARG B C 1
ATOM 3496 O O . ARG B 1 142 ? 9.805 22.578 -0.885 1 96.62 142 ARG B O 1
ATOM 3503 N N . ARG B 1 143 ? 7.633 22.641 -0.761 1 97 143 ARG B N 1
ATOM 3504 C CA . ARG B 1 143 ? 7.59 24.031 -0.326 1 97 143 ARG B CA 1
ATOM 3505 C C . ARG B 1 143 ? 8.102 24.172 1.104 1 97 143 ARG B C 1
ATOM 3507 O O . ARG B 1 143 ? 8.836 25.125 1.416 1 97 143 ARG B O 1
ATOM 3514 N N . MET B 1 144 ? 7.676 23.234 1.982 1 97.75 144 MET B N 1
ATOM 3515 C CA . MET B 1 144 ? 8.156 23.266 3.361 1 97.75 144 MET B CA 1
ATOM 3516 C C . MET B 1 144 ? 9.68 23.156 3.41 1 97.75 144 MET B C 1
ATOM 3518 O O . MET B 1 144 ? 10.336 23.891 4.145 1 97.75 144 MET B O 1
ATOM 3522 N N . ALA B 1 145 ? 10.164 22.203 2.639 1 96.38 145 ALA B N 1
ATOM 3523 C CA . ALA B 1 145 ? 11.609 22 2.604 1 96.38 145 ALA B CA 1
ATOM 3524 C C . ALA B 1 145 ? 12.32 23.234 2.07 1 96.38 145 ALA B C 1
ATOM 3526 O O . ALA B 1 145 ? 13.336 23.672 2.627 1 96.38 145 ALA B O 1
ATOM 3527 N N . LYS B 1 146 ? 11.812 23.812 1.043 1 94.44 146 LYS B N 1
ATOM 3528 C CA . LYS B 1 146 ? 12.406 24.984 0.404 1 94.44 146 LYS B CA 1
ATOM 3529 C C . LYS B 1 146 ? 12.367 26.188 1.326 1 94.44 146 LYS B C 1
ATOM 3531 O O . LYS B 1 146 ? 13.336 26.953 1.415 1 94.44 146 LYS B O 1
ATOM 3536 N N . GLN B 1 147 ? 11.242 26.359 1.988 1 95.81 147 GLN B N 1
ATOM 3537 C CA . GLN B 1 147 ? 11.016 27.547 2.797 1 95.81 147 GLN B CA 1
ATOM 3538 C C . GLN B 1 147 ? 11.539 27.359 4.219 1 95.81 147 GLN B C 1
ATOM 3540 O O . GLN B 1 147 ? 11.609 28.312 4.992 1 95.81 147 GLN B O 1
ATOM 3545 N N . GLY B 1 148 ? 11.906 26.125 4.555 1 95.25 148 GLY B N 1
ATOM 3546 C CA . GLY B 1 148 ? 12.383 25.828 5.898 1 95.25 148 GLY B CA 1
ATOM 3547 C C . GLY B 1 148 ? 11.273 25.797 6.93 1 95.25 148 GLY B C 1
ATOM 3548 O O . GLY B 1 148 ? 11.492 26.172 8.086 1 95.25 148 GLY B O 1
ATOM 3549 N N . VAL B 1 149 ? 10.086 25.5 6.516 1 95.81 149 VAL B N 1
ATOM 3550 C CA . VAL B 1 149 ? 8.953 25.391 7.43 1 95.81 149 VAL B CA 1
ATOM 3551 C C . VAL B 1 149 ? 9.008 24.062 8.156 1 95.81 149 VAL B C 1
ATOM 3553 O O . VAL B 1 149 ? 9.031 23 7.523 1 95.81 149 VAL B O 1
ATOM 3556 N N . ARG B 1 150 ? 9.023 24.141 9.477 1 94.25 150 ARG B N 1
ATOM 3557 C CA . ARG B 1 150 ? 9.07 22.953 10.32 1 94.25 150 ARG B CA 1
ATOM 3558 C C . ARG B 1 150 ? 7.668 22.562 10.797 1 94.25 150 ARG B C 1
ATOM 3560 O O . ARG B 1 150 ? 7.375 22.625 11.992 1 94.25 150 ARG B O 1
ATOM 3567 N N . GLY B 1 151 ? 6.844 22.078 9.914 1 96.06 151 GLY B N 1
ATOM 3568 C CA . GLY B 1 151 ? 5.465 21.719 10.203 1 96.06 151 GLY B CA 1
ATOM 3569 C C . GLY B 1 151 ? 5.207 20.234 10.117 1 96.06 151 GLY B C 1
ATOM 3570 O O . GLY B 1 151 ? 6.047 19.422 10.516 1 96.06 151 GLY B O 1
ATOM 3571 N N . SER B 1 152 ? 3.932 19.922 9.766 1 98.38 152 SER B N 1
ATOM 3572 C CA . SER B 1 152 ? 3.592 18.5 9.711 1 98.38 152 SER B CA 1
ATOM 3573 C C . SER B 1 152 ? 2.705 18.188 8.516 1 98.38 152 SER B C 1
ATOM 3575 O O . SER B 1 152 ? 2.008 19.062 8 1 98.38 152 SER B O 1
ATOM 3577 N N . ILE B 1 153 ? 2.879 17.062 8.023 1 98.81 153 ILE B N 1
ATOM 3578 C CA . ILE B 1 153 ? 2.014 16.453 7.023 1 98.81 153 ILE B CA 1
ATOM 3579 C C . ILE B 1 153 ? 1.302 15.242 7.625 1 98.81 153 ILE B C 1
ATOM 3581 O O . ILE B 1 153 ? 1.947 14.344 8.164 1 98.81 153 ILE B O 1
ATOM 3585 N N . VAL B 1 154 ? -0.007 15.242 7.621 1 98.94 154 VAL B N 1
ATOM 3586 C CA . VAL B 1 154 ? -0.838 14.195 8.195 1 98.94 154 VAL B CA 1
ATOM 3587 C C . VAL B 1 154 ? -1.606 13.477 7.09 1 98.94 154 VAL B C 1
ATOM 3589 O O . VAL B 1 154 ? -2.422 14.086 6.395 1 98.94 154 VAL B O 1
ATOM 3592 N N . LEU B 1 155 ? -1.309 12.227 6.879 1 98.94 155 LEU B N 1
ATOM 3593 C CA . LEU B 1 155 ? -2.025 11.406 5.906 1 98.94 155 LEU B CA 1
ATOM 3594 C C . LEU B 1 155 ? -3.125 10.594 6.586 1 98.94 155 LEU B C 1
ATOM 3596 O O . LEU B 1 155 ? -3.094 10.391 7.801 1 98.94 155 LEU B O 1
ATOM 3600 N N . THR B 1 156 ? -4.094 10.203 5.797 1 98.88 156 THR B N 1
ATOM 3601 C CA . THR B 1 156 ? -5.195 9.406 6.332 1 98.88 156 THR B CA 1
ATOM 3602 C C . THR B 1 156 ? -5.293 8.062 5.617 1 98.88 156 THR B C 1
ATOM 3604 O O . THR B 1 156 ? -5.625 8.008 4.434 1 98.88 156 THR B O 1
ATOM 3607 N N . SER B 1 157 ? -4.957 7.062 6.309 1 98.69 157 SER B N 1
ATOM 3608 C CA . SER B 1 157 ? -5.172 5.691 5.863 1 98.69 157 SER B CA 1
ATOM 3609 C C . SER B 1 157 ? -6.477 5.129 6.418 1 98.69 157 SER B C 1
ATOM 3611 O O . SER B 1 157 ? -7.527 5.766 6.32 1 98.69 157 SER B O 1
ATOM 3613 N N . SER B 1 158 ? -6.5 3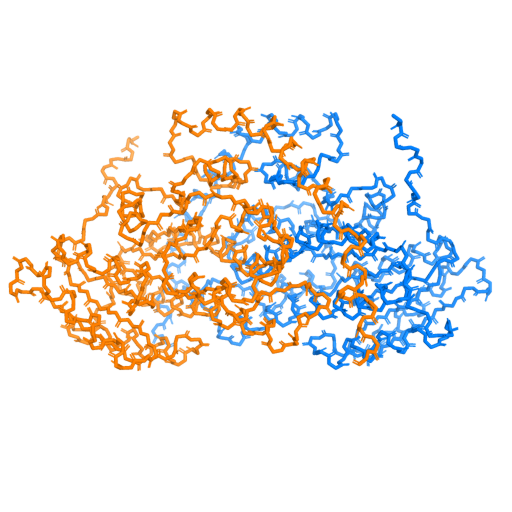.973 6.938 1 98.12 158 SER B N 1
ATOM 3614 C CA . SER B 1 158 ? -7.594 3.215 7.539 1 98.12 158 SER B CA 1
ATOM 3615 C C . SER B 1 158 ? -7.066 2.076 8.406 1 98.12 158 SER B C 1
ATOM 3617 O O . SER B 1 158 ? -5.91 1.671 8.273 1 98.12 158 SER B O 1
ATOM 3619 N N . VAL B 1 159 ? -7.883 1.641 9.305 1 97.25 159 VAL B N 1
ATOM 3620 C CA . VAL B 1 159 ? -7.492 0.411 9.992 1 97.25 159 VAL B CA 1
ATOM 3621 C C . VAL B 1 159 ? -7.242 -0.692 8.961 1 97.25 159 VAL B C 1
ATOM 3623 O O . VAL B 1 159 ? -6.473 -1.622 9.219 1 97.25 159 VAL B O 1
ATOM 3626 N N . LEU B 1 160 ? -7.812 -0.553 7.785 1 97.69 160 LEU B N 1
ATOM 3627 C CA . LEU B 1 160 ? -7.594 -1.523 6.719 1 97.69 160 LEU B CA 1
ATOM 3628 C C . LEU B 1 160 ? -6.211 -1.354 6.105 1 97.69 160 LEU B C 1
ATOM 3630 O O . LEU B 1 160 ? -5.828 -2.105 5.207 1 97.69 160 LEU B O 1
ATOM 3634 N N . GLY B 1 161 ? -5.484 -0.433 6.594 1 98.38 161 GLY B N 1
ATOM 3635 C CA . GLY B 1 161 ? -4.055 -0.373 6.324 1 98.38 161 GLY B CA 1
ATOM 3636 C C . GLY B 1 161 ? -3.258 -1.395 7.113 1 98.38 161 GLY B C 1
ATOM 3637 O O . GLY B 1 161 ? -2.049 -1.533 6.918 1 98.38 161 GLY B O 1
ATOM 3638 N N . PHE B 1 162 ? -4.012 -2.178 8.008 1 97.81 162 PHE B N 1
ATOM 3639 C CA . PHE B 1 162 ? -3.344 -3.162 8.852 1 97.81 162 PHE B CA 1
ATOM 3640 C C . PHE B 1 162 ? -3.844 -4.566 8.539 1 97.81 162 PHE B C 1
ATOM 3642 O O . PHE B 1 162 ? -3.15 -5.551 8.805 1 97.81 162 PHE B O 1
ATOM 3649 N N . PHE B 1 163 ? -5.062 -4.684 8.07 1 96.62 163 PHE B N 1
ATOM 3650 C CA . PHE B 1 163 ? -5.645 -5.996 7.809 1 96.62 163 PHE B CA 1
ATOM 3651 C C . PHE B 1 163 ? -6.668 -5.922 6.684 1 96.62 163 PHE B C 1
ATOM 3653 O O . PHE B 1 163 ? -6.977 -4.836 6.188 1 96.62 163 PHE B O 1
ATOM 3660 N N . ALA B 1 164 ? -7.156 -7.09 6.309 1 96.88 164 ALA B N 1
ATOM 3661 C CA . ALA B 1 164 ? -8.039 -7.164 5.148 1 96.88 164 ALA B CA 1
ATOM 3662 C C . ALA B 1 164 ? -9.422 -7.68 5.539 1 96.88 164 ALA B C 1
ATOM 3664 O O . ALA B 1 164 ? -9.555 -8.438 6.504 1 96.88 164 ALA B O 1
ATOM 3665 N N . VAL B 1 165 ? -10.375 -7.246 4.844 1 96.25 165 VAL B N 1
ATOM 3666 C CA . VAL B 1 165 ? -11.758 -7.711 4.887 1 96.25 165 VAL B CA 1
ATOM 3667 C C . VAL B 1 165 ? -12.266 -7.965 3.467 1 96.25 165 VAL B C 1
ATOM 3669 O O . VAL B 1 165 ? -12.016 -7.164 2.562 1 96.25 165 VAL B O 1
ATOM 3672 N N . PRO B 1 166 ? -12.969 -9.125 3.246 1 97.25 166 PRO B N 1
ATOM 3673 C CA . PRO B 1 166 ? -13.516 -9.344 1.905 1 97.25 166 PRO B CA 1
ATOM 3674 C C . PRO B 1 166 ? -14.383 -8.18 1.427 1 97.25 166 PRO B C 1
ATOM 3676 O O . PRO B 1 166 ? -15.156 -7.617 2.207 1 97.25 166 PRO B O 1
ATOM 3679 N N . GLY B 1 167 ? -14.242 -7.84 0.177 1 97.19 167 GLY B N 1
ATOM 3680 C CA . GLY B 1 167 ? -15.023 -6.75 -0.392 1 97.19 167 GLY B CA 1
ATOM 3681 C C . GLY B 1 167 ? -14.273 -5.43 -0.409 1 97.19 167 GLY B C 1
ATOM 3682 O O . GLY B 1 167 ? -14.703 -4.477 -1.057 1 97.19 167 GLY B O 1
ATOM 3683 N N . TYR B 1 168 ? -13.07 -5.379 0.22 1 97.94 168 TYR B N 1
ATOM 3684 C CA . TYR B 1 168 ? -12.32 -4.137 0.353 1 97.94 168 TYR B CA 1
ATOM 3685 C C . TYR B 1 168 ? -10.953 -4.258 -0.311 1 97.94 168 TYR B C 1
ATOM 3687 O O . TYR B 1 168 ? -10.031 -3.496 0.004 1 97.94 168 TYR B O 1
ATOM 3695 N N . SER B 1 169 ? -10.797 -5.188 -1.222 1 98.31 169 SER B N 1
ATOM 3696 C CA . SER B 1 169 ? -9.469 -5.512 -1.731 1 98.31 169 SER B CA 1
ATOM 3697 C C . SER B 1 169 ? -8.797 -4.281 -2.334 1 98.31 169 SER B C 1
ATOM 3699 O O . SER B 1 169 ? -7.641 -3.982 -2.018 1 98.31 169 SER B O 1
ATOM 3701 N N . ALA B 1 170 ? -9.523 -3.5 -3.213 1 98.19 170 ALA B N 1
ATOM 3702 C CA . ALA B 1 170 ? -8.969 -2.303 -3.834 1 98.19 170 ALA B CA 1
ATOM 3703 C C . ALA B 1 170 ? -8.633 -1.246 -2.787 1 98.19 170 ALA B C 1
ATOM 3705 O O . ALA B 1 170 ? -7.551 -0.653 -2.818 1 98.19 170 ALA B O 1
ATOM 3706 N N . TYR B 1 171 ? -9.531 -1.045 -1.841 1 98.38 171 TYR B N 1
ATOM 3707 C CA . TYR B 1 171 ? -9.383 -0.054 -0.781 1 98.38 171 TYR B CA 1
ATOM 3708 C C . TYR B 1 171 ? -8.242 -0.43 0.16 1 98.38 171 TYR B C 1
ATOM 3710 O O . TYR B 1 171 ? -7.406 0.41 0.497 1 98.38 171 TYR B O 1
ATOM 3718 N N . THR B 1 172 ? -8.188 -1.691 0.571 1 98.75 172 THR B N 1
ATOM 3719 C CA . THR B 1 172 ? -7.156 -2.189 1.474 1 98.75 172 THR B CA 1
ATOM 3720 C C . THR B 1 172 ? -5.77 -2.004 0.863 1 98.75 172 THR B C 1
ATOM 3722 O O . THR B 1 172 ? -4.84 -1.556 1.54 1 98.75 172 THR B O 1
ATOM 3725 N N . ALA B 1 173 ? -5.609 -2.311 -0.411 1 98.88 173 ALA B N 1
ATOM 3726 C CA . ALA B 1 173 ? -4.316 -2.164 -1.081 1 98.88 173 ALA B CA 1
ATOM 3727 C C . ALA B 1 173 ? -3.832 -0.719 -1.028 1 98.88 173 ALA B C 1
ATOM 3729 O O . ALA B 1 173 ? -2.693 -0.454 -0.638 1 98.88 173 ALA B O 1
ATOM 3730 N N . VAL B 1 174 ? -4.656 0.214 -1.318 1 98.75 174 VAL B N 1
ATOM 3731 C CA . VAL B 1 174 ? -4.242 1.609 -1.424 1 98.75 174 VAL B CA 1
ATOM 3732 C C . VAL B 1 174 ? -4.023 2.191 -0.029 1 98.75 174 VAL B C 1
ATOM 3734 O O . VAL B 1 174 ? -3.154 3.041 0.168 1 98.75 174 VAL B O 1
ATOM 3737 N N . LYS B 1 175 ? -4.812 1.763 0.941 1 98.88 175 LYS B N 1
ATOM 3738 C CA . LYS B 1 175 ? -4.621 2.258 2.301 1 98.88 175 LYS B CA 1
ATOM 3739 C C . LYS B 1 175 ? -3.346 1.687 2.918 1 98.88 175 LYS B C 1
ATOM 3741 O O . LYS B 1 175 ? -2.709 2.336 3.75 1 98.88 175 LYS B O 1
ATOM 3746 N N . HIS B 1 176 ? -2.936 0.488 2.482 1 98.88 176 HIS B N 1
ATOM 3747 C CA . HIS B 1 176 ? -1.594 0.016 2.805 1 98.88 176 HIS B CA 1
ATOM 3748 C C . HIS B 1 176 ? -0.53 0.889 2.146 1 98.88 176 HIS B C 1
ATOM 3750 O O . HIS B 1 176 ? 0.514 1.158 2.744 1 98.88 176 HIS B O 1
ATOM 3756 N N . ALA B 1 177 ? -0.801 1.25 0.929 1 98.94 177 ALA B N 1
ATOM 3757 C CA . ALA B 1 177 ? 0.146 2.115 0.231 1 98.94 177 ALA B CA 1
ATOM 3758 C C . ALA B 1 177 ? 0.366 3.418 0.996 1 98.94 177 ALA B C 1
ATOM 3760 O O . ALA B 1 177 ? 1.5 3.885 1.123 1 98.94 177 ALA B O 1
ATOM 3761 N N . ILE B 1 178 ? -0.697 4.004 1.482 1 98.94 178 ILE B N 1
ATOM 3762 C CA . ILE B 1 178 ? -0.614 5.262 2.221 1 98.94 178 ILE B CA 1
ATOM 3763 C C . ILE B 1 178 ? 0.183 5.051 3.506 1 98.94 178 ILE B C 1
ATOM 3765 O O . ILE B 1 178 ? 0.969 5.914 3.904 1 98.94 178 ILE B O 1
ATOM 3769 N N . ARG B 1 179 ? -0.023 3.959 4.148 1 98.69 179 ARG B N 1
ATOM 3770 C CA . ARG B 1 179 ? 0.773 3.641 5.328 1 98.69 179 ARG B CA 1
ATOM 3771 C C . ARG B 1 179 ? 2.258 3.586 4.988 1 98.69 179 ARG B C 1
ATOM 3773 O O . ARG B 1 179 ? 3.088 4.145 5.711 1 98.69 179 ARG B O 1
ATOM 3780 N N . GLY B 1 180 ? 2.588 2.816 3.916 1 98.69 180 GLY B N 1
ATOM 3781 C CA . GLY B 1 180 ? 3.973 2.744 3.48 1 98.69 180 GLY B CA 1
ATOM 3782 C C . GLY B 1 180 ? 4.559 4.094 3.119 1 98.69 180 GLY B C 1
ATOM 3783 O O . GLY B 1 180 ? 5.719 4.375 3.42 1 98.69 180 GLY B O 1
ATOM 3784 N N . LEU B 1 181 ? 3.744 4.891 2.465 1 98.88 181 LEU B N 1
ATOM 3785 C CA . LEU B 1 181 ? 4.16 6.246 2.129 1 98.88 181 LEU B CA 1
ATOM 3786 C C . LEU B 1 181 ? 4.469 7.051 3.387 1 98.88 181 LEU B C 1
ATOM 3788 O O . LEU B 1 181 ? 5.5 7.719 3.463 1 98.88 181 LEU B O 1
ATOM 3792 N N . ALA B 1 182 ? 3.562 6.98 4.352 1 98.81 182 ALA B N 1
ATOM 3793 C CA . ALA B 1 182 ? 3.736 7.719 5.602 1 98.81 182 ALA B CA 1
ATOM 3794 C C . ALA B 1 182 ? 5.027 7.312 6.305 1 98.81 182 ALA B C 1
ATOM 3796 O O . ALA B 1 182 ? 5.77 8.164 6.793 1 98.81 182 ALA B O 1
ATOM 3797 N N . GLU B 1 183 ? 5.27 6.066 6.344 1 98 183 GLU B N 1
ATOM 3798 C CA . GLU B 1 183 ? 6.492 5.574 6.977 1 98 183 GLU B CA 1
ATOM 3799 C C . GLU B 1 183 ? 7.73 6.078 6.242 1 98 183 GLU B C 1
ATOM 3801 O O . GLU B 1 183 ? 8.719 6.453 6.875 1 98 183 GLU B O 1
ATOM 3806 N N . SER B 1 184 ? 7.676 6.035 4.957 1 98.5 184 SER B N 1
ATOM 3807 C CA . SER B 1 184 ? 8.789 6.492 4.137 1 98.5 184 SER B CA 1
ATOM 3808 C C . SER B 1 184 ? 9.055 7.98 4.34 1 98.5 184 SER B C 1
ATOM 3810 O O . SER B 1 184 ? 10.203 8.398 4.496 1 98.5 184 SER B O 1
ATOM 3812 N N . LEU B 1 185 ? 7.973 8.719 4.32 1 98.75 185 LEU B N 1
ATOM 3813 C CA . LEU B 1 185 ? 8.125 10.164 4.473 1 98.75 185 LEU B CA 1
ATOM 3814 C C . LEU B 1 185 ? 8.609 10.516 5.875 1 98.75 185 LEU B C 1
ATOM 3816 O O . LEU B 1 185 ? 9.422 11.422 6.047 1 98.75 185 LEU B O 1
ATOM 3820 N N . ARG B 1 186 ? 8.078 9.82 6.891 1 97.94 186 ARG B N 1
ATOM 3821 C CA . ARG B 1 186 ? 8.477 10.07 8.273 1 97.94 186 ARG B CA 1
ATOM 3822 C C . ARG B 1 186 ? 9.984 9.969 8.438 1 97.94 186 ARG B C 1
ATOM 3824 O O . ARG B 1 186 ? 10.609 10.844 9.031 1 97.94 186 ARG B O 1
ATOM 3831 N N . ILE B 1 187 ? 10.523 8.906 7.844 1 97.38 187 ILE B N 1
ATOM 3832 C CA . ILE B 1 187 ? 11.953 8.664 8.039 1 97.38 187 ILE B CA 1
ATOM 3833 C C . ILE B 1 187 ? 12.758 9.594 7.141 1 97.38 187 ILE B C 1
ATOM 3835 O O . ILE B 1 187 ? 13.758 10.172 7.574 1 97.38 187 ILE B O 1
ATOM 3839 N N . GLU B 1 188 ? 12.414 9.789 5.949 1 97.94 188 GLU B N 1
ATOM 3840 C CA . GLU B 1 188 ? 13.133 10.625 4.996 1 97.94 188 GLU B CA 1
ATOM 3841 C C . GLU B 1 188 ? 13.07 12.102 5.402 1 97.94 188 GLU B C 1
ATOM 3843 O O . GLU B 1 188 ? 14.047 12.836 5.242 1 97.94 188 GLU B O 1
ATOM 3848 N N . PHE B 1 189 ? 11.969 12.57 6.004 1 98.12 189 PHE B N 1
ATOM 3849 C CA . PHE B 1 189 ? 11.742 13.984 6.281 1 98.12 189 PHE B CA 1
ATOM 3850 C C . PHE B 1 189 ? 12.477 14.414 7.547 1 98.12 189 PHE B C 1
ATOM 3852 O O . PHE B 1 189 ? 12.469 15.594 7.898 1 98.12 189 PHE B O 1
ATOM 3859 N N . LEU B 1 190 ? 13.078 13.445 8.211 1 97.5 190 LEU B N 1
ATOM 3860 C CA . LEU B 1 190 ? 14.055 13.852 9.211 1 97.5 190 LEU B CA 1
ATOM 3861 C C . LEU B 1 190 ? 15.078 14.82 8.625 1 97.5 190 LEU B C 1
ATOM 3863 O O . LEU B 1 190 ? 15.641 15.641 9.344 1 97.5 190 LEU B O 1
ATOM 3867 N N . LEU B 1 191 ? 15.227 14.742 7.324 1 97.44 191 LEU B N 1
ATOM 3868 C CA . LEU B 1 191 ? 16.156 15.602 6.605 1 97.44 191 LEU B CA 1
ATOM 3869 C C . LEU B 1 191 ? 15.68 17.047 6.605 1 97.44 191 LEU B C 1
ATOM 3871 O O . LEU B 1 191 ? 16.469 17.969 6.375 1 97.44 191 LEU B O 1
ATOM 3875 N N . TYR B 1 192 ? 14.375 17.25 6.801 1 96.25 192 TYR B N 1
ATOM 3876 C CA . TYR B 1 192 ? 13.781 18.578 6.613 1 96.25 192 TYR B CA 1
ATOM 3877 C C . TYR B 1 192 ? 13.133 19.062 7.898 1 96.25 192 TYR B C 1
ATOM 3879 O O . TYR B 1 192 ? 12.578 20.172 7.938 1 96.25 192 TYR B O 1
ATOM 3887 N N . ASN B 1 193 ? 13.141 18.297 8.914 1 95.31 193 ASN B N 1
ATOM 3888 C CA . ASN B 1 193 ? 12.445 18.594 10.164 1 95.31 193 ASN B CA 1
ATOM 3889 C C . ASN B 1 193 ? 10.953 18.781 9.938 1 95.31 193 ASN B C 1
ATOM 3891 O O . ASN B 1 193 ? 10.359 19.75 10.445 1 95.31 193 ASN B O 1
ATOM 3895 N N . ILE B 1 194 ? 10.375 18.078 9.07 1 97.5 194 ILE B N 1
ATOM 3896 C CA . ILE B 1 194 ? 8.938 17.984 8.836 1 97.5 194 ILE B CA 1
ATOM 3897 C C . ILE B 1 194 ? 8.383 16.75 9.516 1 97.5 194 ILE B C 1
ATOM 3899 O O . ILE B 1 194 ? 8.859 15.633 9.289 1 97.5 194 ILE B O 1
ATOM 3903 N N . ASN B 1 195 ? 7.414 16.906 10.422 1 97.81 195 ASN B N 1
ATOM 3904 C CA . ASN B 1 195 ? 6.77 15.773 11.078 1 97.81 195 ASN B CA 1
ATOM 3905 C C . ASN B 1 195 ? 5.738 15.117 10.164 1 97.81 195 ASN B C 1
ATOM 3907 O O . ASN B 1 195 ? 5.027 15.805 9.43 1 97.81 195 ASN B O 1
ATOM 3911 N N . VAL B 1 196 ? 5.703 13.773 10.203 1 98.56 196 VAL B N 1
ATOM 3912 C CA . VAL B 1 196 ? 4.715 13.031 9.43 1 98.56 196 VAL B CA 1
ATOM 3913 C C . VAL B 1 196 ? 3.883 12.156 10.367 1 98.56 196 VAL B C 1
ATOM 3915 O O . VAL B 1 196 ? 4.43 11.453 11.227 1 98.56 196 VAL B O 1
ATOM 3918 N N . HIS B 1 197 ? 2.578 12.281 10.266 1 98.5 197 HIS B N 1
ATOM 3919 C CA . HIS B 1 197 ? 1.625 11.43 10.969 1 98.5 197 HIS B CA 1
ATOM 3920 C C . HIS B 1 197 ? 0.706 10.703 9.992 1 98.5 197 HIS B C 1
ATOM 3922 O O . HIS B 1 197 ? 0.52 11.156 8.859 1 98.5 197 HIS B O 1
ATOM 3928 N N . CYS B 1 198 ? 0.219 9.625 10.422 1 98.75 198 CYS B N 1
ATOM 3929 C CA . CYS B 1 198 ? -0.776 8.898 9.648 1 98.75 198 CYS B CA 1
ATOM 3930 C C . CYS B 1 198 ? -1.93 8.438 10.531 1 98.75 198 CYS B C 1
ATOM 3932 O O . CYS B 1 198 ? -1.711 7.836 11.586 1 98.75 198 CYS B O 1
ATOM 3934 N N . TYR B 1 199 ? -3.096 8.812 10.164 1 98.81 199 TYR B N 1
ATOM 3935 C CA . TYR B 1 199 ? -4.297 8.453 10.906 1 98.81 199 TYR B CA 1
ATOM 3936 C C . TYR B 1 199 ? -4.938 7.195 10.328 1 98.81 199 TYR B C 1
ATOM 3938 O O . TYR B 1 199 ? -5.062 7.059 9.102 1 98.81 199 TYR B O 1
ATOM 3946 N N . PHE B 1 200 ? -5.305 6.223 11.203 1 98.5 200 PHE B N 1
ATOM 3947 C CA . PHE B 1 200 ? -5.914 4.957 10.805 1 98.5 200 PHE B CA 1
ATOM 3948 C C . PHE B 1 200 ? -7.277 4.785 11.461 1 98.5 200 PHE B C 1
ATOM 3950 O O . PHE B 1 200 ? -7.449 3.947 12.352 1 98.5 200 PHE B O 1
ATOM 3957 N N . PRO B 1 201 ? -8.227 5.496 10.945 1 97.5 201 PRO B N 1
ATOM 3958 C CA . PRO B 1 201 ? -9.562 5.363 11.531 1 97.5 201 PRO B CA 1
ATOM 3959 C C . PRO B 1 201 ? -10.25 4.055 11.148 1 97.5 201 PRO B C 1
ATOM 3961 O O . PRO B 1 201 ? -9.914 3.457 10.125 1 97.5 201 PRO B O 1
ATOM 3964 N N . ALA B 1 202 ? -11.141 3.68 12.039 1 95.12 202 ALA B N 1
ATOM 3965 C CA . ALA B 1 202 ? -12.102 2.639 11.688 1 95.12 202 ALA B CA 1
ATOM 3966 C C . ALA B 1 202 ? -13.352 3.244 11.055 1 95.12 202 ALA B C 1
ATOM 3968 O O . ALA B 1 202 ? -13.258 4.152 10.219 1 95.12 202 ALA B O 1
ATOM 3969 N N . THR B 1 203 ? -14.492 2.697 11.352 1 94.19 203 THR B N 1
ATOM 3970 C CA . THR B 1 203 ? -15.734 3.195 10.758 1 94.19 203 THR B CA 1
ATOM 3971 C C . THR B 1 203 ? -16.031 4.617 11.234 1 94.19 203 THR B C 1
ATOM 3973 O O . THR B 1 203 ? -16.016 4.891 12.438 1 94.19 203 THR B O 1
ATOM 3976 N N . ILE B 1 204 ? -16.125 5.516 10.312 1 95.69 204 ILE B N 1
ATOM 3977 C CA . ILE B 1 204 ? -16.578 6.871 10.586 1 95.69 204 ILE B CA 1
ATOM 3978 C C . ILE B 1 204 ? -18.016 7.051 10.07 1 95.69 204 ILE B C 1
ATOM 3980 O O . ILE B 1 204 ? -18.281 6.797 8.891 1 95.69 204 ILE B O 1
ATOM 3984 N N . TYR B 1 205 ? -18.953 7.469 10.93 1 94.88 205 TYR B N 1
ATOM 3985 C CA . TYR B 1 205 ? -20.312 7.75 10.508 1 94.88 205 TYR B CA 1
ATOM 3986 C C . TYR B 1 205 ? -20.391 9.055 9.727 1 94.88 205 TYR B C 1
ATOM 3988 O O . TYR B 1 205 ? -20.734 10.102 10.281 1 94.88 205 TYR B O 1
ATOM 3996 N N . SER B 1 206 ? -20.094 8.984 8.438 1 94.81 206 SER B N 1
ATOM 3997 C CA . SER B 1 206 ? -20.016 10.117 7.523 1 94.81 206 SER B CA 1
ATOM 3998 C C . SER B 1 206 ? -20.875 9.898 6.289 1 94.81 206 SER B C 1
ATOM 4000 O O . SER B 1 206 ? -21.391 8.797 6.066 1 94.81 206 SER B O 1
ATOM 4002 N N . PRO B 1 207 ? -21.109 10.984 5.516 1 91.62 207 PRO B N 1
ATOM 4003 C CA . PRO B 1 207 ? -21.828 10.789 4.254 1 91.62 207 PRO B CA 1
ATOM 4004 C C . PRO B 1 207 ? -21.188 9.734 3.359 1 91.62 207 PRO B C 1
ATOM 4006 O O . PRO B 1 207 ? -21.875 8.992 2.666 1 91.62 207 PRO B O 1
ATOM 4009 N N . GLY B 1 208 ? -19.875 9.664 3.416 1 90.94 208 GLY B N 1
ATOM 4010 C CA . GLY B 1 208 ? -19.188 8.625 2.672 1 90.94 208 GLY B CA 1
ATOM 4011 C C . GLY B 1 208 ? -19.562 7.219 3.113 1 90.94 208 GLY B C 1
ATOM 4012 O O . GLY B 1 208 ? -19.75 6.328 2.279 1 90.94 208 GLY B O 1
ATOM 4013 N N . PHE B 1 209 ? -19.734 7.062 4.355 1 92.5 209 PHE B N 1
ATOM 4014 C CA . PHE B 1 209 ? -20.125 5.777 4.926 1 92.5 209 PHE B CA 1
ATOM 4015 C C . PHE B 1 209 ? -21.5 5.371 4.434 1 92.5 209 PHE B C 1
ATOM 4017 O O . PHE B 1 209 ? -21.734 4.207 4.094 1 92.5 209 PHE B O 1
ATOM 4024 N N . GLU B 1 210 ? -22.359 6.324 4.391 1 92.69 210 GLU B N 1
ATOM 4025 C CA . GLU B 1 210 ? -23.703 6.055 3.912 1 92.69 210 GLU B CA 1
ATOM 4026 C C . GLU B 1 210 ? -23.688 5.578 2.463 1 92.69 210 GLU B C 1
ATOM 4028 O O . GLU B 1 210 ? -24.422 4.652 2.102 1 92.69 210 GLU B O 1
ATOM 4033 N N . GLU B 1 211 ? -22.922 6.23 1.68 1 93.19 211 GLU B N 1
ATOM 4034 C CA . GLU B 1 211 ? -22.812 5.852 0.275 1 93.19 211 GLU B CA 1
ATOM 4035 C C . GLU B 1 211 ? -22.219 4.449 0.128 1 93.19 211 GLU B C 1
ATOM 4037 O O . GLU B 1 211 ? -22.641 3.68 -0.735 1 93.19 211 GLU B O 1
ATOM 4042 N N . GLU B 1 212 ? -21.219 4.102 0.945 1 92.25 212 GLU B N 1
ATOM 4043 C CA . GLU B 1 212 ? -20.578 2.795 0.937 1 92.25 212 GLU B CA 1
ATOM 4044 C C . GLU B 1 212 ? -21.562 1.678 1.228 1 92.25 212 GLU B C 1
ATOM 4046 O O . GLU B 1 212 ? -21.5 0.606 0.623 1 92.25 212 GLU B O 1
ATOM 4051 N N . GLN B 1 213 ? -22.469 1.949 2.139 1 91.25 213 GLN B N 1
ATOM 4052 C CA . GLN B 1 213 ? -23.406 0.929 2.588 1 91.25 213 GLN B CA 1
ATOM 4053 C C . GLN B 1 213 ? -24.297 0.456 1.439 1 91.25 213 GLN B C 1
ATOM 4055 O O . GLN B 1 213 ? -24.797 -0.672 1.457 1 91.25 213 GLN B O 1
ATOM 4060 N N . LYS B 1 214 ? -24.406 1.255 0.435 1 90.81 214 LYS B N 1
ATOM 4061 C CA . LYS B 1 214 ? -25.297 0.945 -0.676 1 90.81 214 LYS B CA 1
ATOM 4062 C C . LYS B 1 214 ? -24.719 -0.157 -1.558 1 90.81 214 LYS B C 1
ATOM 4064 O O . LYS B 1 214 ? -25.469 -0.891 -2.211 1 90.81 214 LYS B O 1
ATOM 4069 N N . SER B 1 215 ? -23.453 -0.306 -1.578 1 89.75 215 SER B N 1
ATOM 4070 C CA . SER B 1 215 ? -22.828 -1.234 -2.512 1 89.75 215 SER B CA 1
ATOM 4071 C C . SER B 1 215 ? -22.016 -2.297 -1.775 1 89.75 215 SER B C 1
ATOM 4073 O O . SER B 1 215 ? -21.469 -3.207 -2.398 1 89.75 215 SER B O 1
ATOM 4075 N N . LYS B 1 216 ? -22.031 -2.271 -0.505 1 93.12 216 LYS B N 1
ATOM 4076 C CA . LYS B 1 216 ? -21.234 -3.195 0.288 1 93.12 216 LYS B CA 1
ATOM 4077 C C . LYS B 1 216 ? -21.766 -4.621 0.183 1 93.12 216 LYS B C 1
ATOM 4079 O O . LYS B 1 216 ? -22.953 -4.859 0.4 1 93.12 216 LYS B O 1
ATOM 4084 N N . PRO B 1 217 ? -20.844 -5.605 -0.163 1 93.88 217 PRO B N 1
ATOM 4085 C CA . PRO B 1 217 ? -21.312 -6.996 -0.216 1 93.88 217 PRO B CA 1
ATOM 4086 C C . PRO B 1 217 ? -21.844 -7.492 1.124 1 93.88 217 PRO B C 1
ATOM 4088 O O . PRO B 1 217 ? -21.375 -7.062 2.18 1 93.88 217 PRO B O 1
ATOM 4091 N N . GLU B 1 218 ? -22.75 -8.398 1.088 1 93.5 218 GLU B N 1
ATOM 4092 C CA . GLU B 1 218 ? -23.375 -8.945 2.293 1 93.5 218 GLU B CA 1
ATOM 4093 C C . GLU B 1 218 ? -22.328 -9.57 3.213 1 93.5 218 GLU B C 1
ATOM 4095 O O . GLU B 1 218 ? -22.359 -9.375 4.43 1 93.5 218 GLU B O 1
ATOM 4100 N N . LEU B 1 219 ? -21.422 -10.328 2.633 1 95.56 219 LEU B N 1
ATOM 4101 C CA . LEU B 1 219 ? -20.375 -10.969 3.416 1 95.56 219 LEU B CA 1
ATOM 4102 C C . LEU B 1 219 ? -19.562 -9.93 4.176 1 95.56 219 LEU B C 1
ATOM 4104 O O . LEU B 1 219 ? -19.156 -10.164 5.32 1 95.56 219 LEU B O 1
ATOM 4108 N N . THR B 1 220 ? -19.25 -8.812 3.547 1 95.06 220 THR B N 1
ATOM 4109 C CA . THR B 1 220 ? -18.516 -7.727 4.18 1 95.06 220 THR B CA 1
ATOM 4110 C C . THR B 1 220 ? -19.25 -7.203 5.402 1 95.06 220 THR B C 1
ATOM 4112 O O . THR B 1 220 ? -18.656 -6.984 6.457 1 95.06 220 THR B O 1
ATOM 4115 N N . LYS B 1 221 ? -20.562 -6.992 5.238 1 93 221 LYS B N 1
ATOM 4116 C CA . LYS B 1 221 ? -21.391 -6.512 6.34 1 93 221 LYS B CA 1
ATOM 4117 C C . LYS B 1 221 ? -21.375 -7.496 7.504 1 93 221 LYS B C 1
ATOM 4119 O O . LYS B 1 221 ? -21.344 -7.09 8.672 1 93 221 LYS B O 1
ATOM 4124 N N . ILE B 1 222 ? -21.391 -8.766 7.199 1 92.31 222 ILE B N 1
ATOM 4125 C CA . ILE B 1 222 ? -21.375 -9.812 8.211 1 92.31 222 ILE B CA 1
ATOM 4126 C C . ILE B 1 222 ? -20.078 -9.766 9 1 92.31 222 ILE B C 1
ATOM 4128 O O . ILE B 1 222 ? -20.078 -9.805 10.227 1 92.31 222 ILE B O 1
ATOM 4132 N N . ILE B 1 223 ? -18.984 -9.648 8.344 1 92.38 223 ILE B N 1
ATOM 4133 C CA . ILE B 1 223 ? -17.656 -9.688 8.961 1 92.38 223 ILE B CA 1
ATOM 4134 C C . ILE B 1 223 ? -17.438 -8.414 9.766 1 92.38 223 ILE B C 1
ATOM 4136 O O . ILE B 1 223 ? -16.875 -8.469 10.867 1 92.38 223 ILE B O 1
ATOM 4140 N N . GLU B 1 224 ? -17.797 -7.262 9.211 1 87.5 224 GLU B N 1
ATOM 4141 C CA . GLU B 1 224 ? -17.656 -6 9.93 1 87.5 224 GLU B CA 1
ATOM 4142 C C . GLU B 1 224 ? -18.547 -5.965 11.164 1 87.5 224 GLU B C 1
ATOM 4144 O O . GLU B 1 224 ? -18.219 -5.332 12.164 1 87.5 224 GLU B O 1
ATOM 4149 N N . GLY B 1 225 ? -19.578 -6.785 11.094 1 78.44 225 GLY B N 1
ATOM 4150 C CA . GLY B 1 225 ? -20.516 -6.816 12.203 1 78.44 225 GLY B CA 1
ATOM 4151 C C . GLY B 1 225 ? -21.094 -5.457 12.531 1 78.44 225 GLY B C 1
ATOM 4152 O O . GLY B 1 225 ? -21.094 -4.555 11.688 1 78.44 225 GLY B O 1
ATOM 4153 N N . ALA B 1 226 ? -21.734 -5.43 13.797 1 60.25 226 ALA B N 1
ATOM 4154 C CA . ALA B 1 226 ? -22.328 -4.211 14.336 1 60.25 226 ALA B CA 1
ATOM 4155 C C . ALA B 1 226 ? -21.266 -3.303 14.945 1 60.25 226 ALA B C 1
ATOM 4157 O O . ALA B 1 226 ? -21.344 -2.947 16.125 1 60.25 226 ALA B O 1
ATOM 4158 N N . ASP B 1 227 ? -20.047 -3.434 14.414 1 62.56 227 ASP B N 1
ATOM 4159 C CA . ASP B 1 227 ? -18.984 -2.623 15.008 1 62.56 227 ASP B CA 1
ATOM 4160 C C . ASP B 1 227 ? -19.422 -1.161 15.125 1 62.56 227 ASP B C 1
ATOM 4162 O O . ASP B 1 227 ? -19.984 -0.6 14.195 1 62.56 227 ASP B O 1
ATOM 4166 N N . GLU B 1 228 ? -19.406 -0.648 16.281 1 77.75 228 GLU B N 1
ATOM 4167 C CA . GLU B 1 228 ? -19.766 0.735 16.578 1 77.75 228 GLU B CA 1
ATOM 4168 C C . GLU B 1 228 ? -18.734 1.709 16.016 1 77.75 228 GLU B C 1
ATOM 4170 O O . GLU B 1 228 ? -17.547 1.593 16.312 1 77.75 228 GLU B O 1
ATOM 4175 N N . GLY B 1 229 ? -19.016 2.48 14.984 1 90.88 229 GLY B N 1
ATOM 4176 C CA . GLY B 1 229 ? -18.219 3.543 14.383 1 90.88 229 GLY B CA 1
ATOM 4177 C C . GLY B 1 229 ? -18.172 4.801 15.234 1 90.88 229 GLY B C 1
ATOM 4178 O O . GLY B 1 229 ? -18.641 4.805 16.375 1 90.88 229 GLY B O 1
ATOM 4179 N N . LEU B 1 230 ? -17.344 5.707 14.883 1 96.31 230 LEU B N 1
ATOM 4180 C CA . LEU B 1 230 ? -17.203 7.02 15.508 1 96.31 230 LEU B CA 1
ATOM 4181 C C . LEU B 1 230 ? -17.734 8.117 14.602 1 96.31 230 LEU B C 1
ATOM 4183 O O . LEU B 1 230 ? -17.75 7.969 13.375 1 96.31 230 LEU B O 1
ATOM 4187 N N . THR B 1 231 ? -18.219 9.18 15.25 1 97.38 231 THR B N 1
ATOM 4188 C CA . THR B 1 231 ? -18.578 10.352 14.461 1 97.38 231 THR B CA 1
ATOM 4189 C C . THR B 1 231 ? -17.344 11.055 13.93 1 97.38 231 THR B C 1
ATOM 4191 O O . THR B 1 231 ? -16.25 10.883 14.469 1 97.38 231 THR B O 1
ATOM 4194 N N . PRO B 1 232 ? -17.516 11.867 12.891 1 98.25 232 PRO B N 1
ATOM 4195 C CA . PRO B 1 232 ? -16.391 12.648 12.391 1 98.25 232 PRO B CA 1
ATOM 4196 C C . PRO B 1 232 ? -15.742 13.508 13.469 1 98.25 232 PRO B C 1
ATOM 4198 O O . PRO B 1 232 ? -14.516 13.617 13.531 1 98.25 232 PRO B O 1
ATOM 4201 N N . GLU B 1 233 ? -16.516 14.078 14.359 1 98.5 233 GLU B N 1
ATOM 4202 C CA . GLU B 1 233 ? -16.016 14.945 15.422 1 98.5 233 GLU B CA 1
ATOM 4203 C C . GLU B 1 233 ? -15.156 14.156 16.406 1 98.5 233 GLU B C 1
ATOM 4205 O O . GLU B 1 233 ? -14.109 14.633 16.859 1 98.5 233 GLU B O 1
ATOM 4210 N N . GLN B 1 234 ? -15.625 12.977 16.766 1 98.12 234 GLN B N 1
ATOM 4211 C CA . GLN B 1 234 ? -14.859 12.117 17.656 1 98.12 234 GLN B CA 1
ATOM 4212 C C . GLN B 1 234 ? -13.516 11.727 17.031 1 98.12 234 GLN B C 1
ATOM 4214 O O . GLN B 1 234 ? -12.492 11.711 17.719 1 98.12 234 GLN B O 1
ATOM 4219 N N . CYS B 1 235 ? -13.539 11.422 15.766 1 98.38 235 CYS B N 1
ATOM 4220 C CA . CYS B 1 235 ? -12.328 11.062 15.047 1 98.38 235 CYS B CA 1
ATOM 4221 C C . CYS B 1 235 ? -11.359 12.234 14.984 1 98.38 235 CYS B C 1
ATOM 4223 O O . CYS B 1 235 ? -10.156 12.07 15.203 1 98.38 235 CYS B O 1
ATOM 4225 N N . ALA B 1 236 ? -11.898 13.43 14.664 1 98.69 236 ALA B N 1
ATOM 4226 C CA . ALA B 1 236 ? -11.062 14.625 14.594 1 98.69 236 ALA B CA 1
ATOM 4227 C C . ALA B 1 236 ? -10.367 14.883 15.93 1 98.69 236 ALA B C 1
ATOM 4229 O O . ALA B 1 236 ? -9.18 15.227 15.961 1 98.69 236 ALA B O 1
ATOM 4230 N N . LEU B 1 237 ? -11.094 14.727 16.984 1 98.44 237 LEU B N 1
ATOM 4231 C CA . LEU B 1 237 ? -10.539 14.945 18.328 1 98.44 237 LEU B CA 1
ATOM 4232 C C . LEU B 1 237 ? -9.406 13.961 18.609 1 98.44 237 LEU B C 1
ATOM 4234 O O . LEU B 1 237 ? -8.352 14.352 19.109 1 98.44 237 LEU B O 1
ATOM 4238 N N . ARG B 1 238 ? -9.625 12.734 18.312 1 97.69 238 ARG B N 1
ATOM 4239 C CA . ARG B 1 238 ? -8.609 11.711 18.547 1 97.69 238 ARG B CA 1
ATOM 4240 C C . ARG B 1 238 ? -7.383 11.938 17.672 1 97.69 238 ARG B C 1
ATOM 4242 O O . ARG B 1 238 ? -6.254 11.703 18.109 1 97.69 238 ARG B O 1
ATOM 4249 N N . LEU B 1 239 ? -7.652 12.32 16.453 1 98.44 239 LEU B N 1
ATOM 4250 C CA . LEU B 1 239 ? -6.555 12.641 15.547 1 98.44 239 LEU B CA 1
ATOM 4251 C C . LEU B 1 239 ? -5.688 13.758 16.109 1 98.44 239 LEU B C 1
ATOM 4253 O O . LEU B 1 239 ? -4.465 13.609 16.219 1 98.44 239 LEU B O 1
ATOM 4257 N N . VAL B 1 240 ? -6.277 14.875 16.516 1 98.44 240 VAL B N 1
ATOM 4258 C CA . VAL B 1 240 ? -5.547 16.047 17 1 98.44 240 VAL B CA 1
ATOM 4259 C C . VAL B 1 240 ? -4.812 15.688 18.297 1 98.44 240 VAL B C 1
ATOM 4261 O O . VAL B 1 240 ? -3.656 16.062 18.484 1 98.44 240 VAL B O 1
ATOM 4264 N N . ARG B 1 241 ? -5.453 14.906 19.172 1 97.25 241 ARG B N 1
ATOM 4265 C CA . ARG B 1 241 ? -4.801 14.469 20.406 1 97.25 241 ARG B CA 1
ATOM 4266 C C . ARG B 1 241 ? -3.568 13.625 20.094 1 97.25 241 ARG B C 1
ATOM 4268 O O . ARG B 1 241 ? -2.541 13.758 20.766 1 97.25 241 ARG B O 1
ATOM 4275 N N . GLY B 1 242 ? -3.707 12.719 19.109 1 97 242 GLY B N 1
ATOM 4276 C CA . GLY B 1 242 ? -2.561 11.922 18.703 1 97 242 GLY B CA 1
ATOM 4277 C C . GLY B 1 242 ? -1.399 12.766 18.203 1 97 242 GLY B C 1
ATOM 4278 O O . GLY B 1 242 ? -0.245 12.5 18.547 1 97 242 GLY B O 1
ATOM 4279 N N . ILE B 1 243 ? -1.732 13.75 17.406 1 97.75 243 ILE B N 1
ATOM 4280 C CA . ILE B 1 243 ? -0.708 14.648 16.875 1 97.75 243 ILE B CA 1
ATOM 4281 C C . ILE B 1 243 ? -0.033 15.391 18.031 1 97.75 243 ILE B C 1
ATOM 4283 O O . ILE B 1 243 ? 1.194 15.508 18.062 1 97.75 243 ILE B O 1
ATOM 4287 N N . GLU B 1 244 ? -0.821 15.867 18.953 1 96.62 244 GLU B N 1
ATOM 4288 C CA . GLU B 1 244 ? -0.314 16.609 20.094 1 96.62 244 GLU B CA 1
ATOM 4289 C C . GLU B 1 244 ? 0.638 15.766 20.938 1 96.62 244 GLU B C 1
ATOM 4291 O O . GLU B 1 244 ? 1.591 16.281 21.516 1 96.62 244 GLU B O 1
ATOM 4296 N N . LYS B 1 245 ? 0.408 14.508 20.938 1 94.94 245 LYS B N 1
ATOM 4297 C CA . LYS B 1 245 ? 1.239 13.594 21.719 1 94.94 245 LYS B CA 1
ATOM 4298 C C . LYS B 1 245 ? 2.441 13.117 20.906 1 94.94 245 LYS B C 1
ATOM 4300 O O . LYS B 1 245 ? 3.273 12.359 21.391 1 94.94 245 LYS B O 1
ATOM 4305 N N . GLY B 1 246 ? 2.496 13.484 19.656 1 94.62 246 GLY B N 1
ATOM 4306 C CA . GLY B 1 246 ? 3.625 13.148 18.797 1 94.62 246 GLY B CA 1
ATOM 4307 C C . GLY B 1 246 ? 3.531 11.758 18.203 1 94.62 246 GLY B C 1
ATOM 4308 O O . GLY B 1 246 ? 4.531 11.211 17.734 1 94.62 246 GLY B O 1
ATOM 4309 N N . HIS B 1 247 ? 2.348 11.172 18.219 1 96.25 247 HIS B N 1
ATOM 4310 C CA . HIS B 1 247 ? 2.18 9.828 17.656 1 96.25 247 HIS B CA 1
ATOM 4311 C C . HIS B 1 247 ? 2.352 9.836 16.141 1 96.25 247 HIS B C 1
ATOM 4313 O O . HIS B 1 247 ? 1.872 10.75 15.469 1 96.25 247 HIS B O 1
ATOM 4319 N N . VAL B 1 248 ? 3.084 8.836 15.664 1 96.31 248 VAL B N 1
ATOM 4320 C CA . VAL B 1 248 ? 3.299 8.711 14.227 1 96.31 248 VAL B CA 1
ATOM 4321 C C . VAL B 1 248 ? 2.109 7.992 13.586 1 96.31 248 VAL B C 1
ATOM 4323 O O . VAL B 1 248 ? 1.536 8.477 12.609 1 96.31 248 VAL B O 1
ATOM 4326 N N . MET B 1 249 ? 1.788 6.84 14.094 1 97.88 249 MET B N 1
ATOM 4327 C CA . MET B 1 249 ? 0.586 6.121 13.68 1 97.88 249 MET B CA 1
ATOM 4328 C C . MET B 1 249 ? -0.535 6.309 14.703 1 97.88 249 MET B C 1
ATOM 4330 O O . MET B 1 249 ? -0.425 5.863 15.844 1 97.88 249 MET B O 1
ATOM 4334 N N . ILE B 1 250 ? -1.631 6.891 14.258 1 98.12 250 ILE B N 1
ATOM 4335 C CA . ILE B 1 250 ? -2.715 7.262 15.164 1 98.12 250 ILE B CA 1
ATOM 4336 C C . ILE B 1 250 ? -3.934 6.383 14.891 1 98.12 250 ILE B C 1
ATOM 4338 O O . ILE B 1 250 ? -4.406 6.297 13.758 1 98.12 250 ILE B O 1
ATOM 4342 N N . THR B 1 251 ? -4.375 5.695 15.844 1 97 251 THR B N 1
ATOM 4343 C CA . THR B 1 251 ? -5.605 4.91 15.781 1 97 251 THR B CA 1
ATOM 4344 C C . THR B 1 251 ? -6.613 5.406 16.812 1 97 251 THR B C 1
ATOM 4346 O O . THR B 1 251 ? -6.254 6.137 17.734 1 97 251 THR B O 1
ATOM 4349 N N . SER B 1 252 ? -7.918 4.988 16.656 1 93.19 252 SER B N 1
ATOM 4350 C CA . SER B 1 252 ? -8.953 5.602 17.484 1 93.19 252 SER B CA 1
ATOM 4351 C C . SER B 1 252 ? -9.734 4.551 18.266 1 93.19 252 SER B C 1
ATOM 4353 O O . SER B 1 252 ? -10.547 4.887 19.125 1 93.19 252 SER B O 1
ATOM 4355 N N . ASP B 1 253 ? -9.531 3.301 17.953 1 91.19 253 ASP B N 1
ATOM 4356 C CA . ASP B 1 253 ? -10.359 2.27 18.578 1 91.19 253 ASP B CA 1
ATOM 4357 C C . ASP B 1 253 ? -9.523 1.038 18.922 1 91.19 253 ASP B C 1
ATOM 4359 O O . ASP B 1 253 ? -8.391 0.894 18.469 1 91.19 253 ASP B O 1
ATOM 4363 N N . PRO B 1 254 ? -10.117 0.141 19.719 1 91.44 254 PRO B N 1
ATOM 4364 C CA . PRO B 1 254 ? -9.367 -1.018 20.203 1 91.44 254 PRO B CA 1
ATOM 4365 C C . PRO B 1 254 ? -8.867 -1.915 19.078 1 91.44 254 PRO B C 1
ATOM 4367 O O . PRO B 1 254 ? -7.766 -2.461 19.156 1 91.44 254 PRO B O 1
ATOM 4370 N N . ILE B 1 255 ? -9.688 -2.07 18.078 1 91.62 255 ILE B N 1
ATOM 4371 C CA . ILE B 1 255 ? -9.273 -2.9 16.953 1 91.62 255 ILE B CA 1
ATOM 4372 C C . ILE B 1 255 ? -8.062 -2.281 16.281 1 91.62 255 ILE B C 1
ATOM 4374 O O . ILE B 1 255 ? -7.117 -2.986 15.914 1 91.62 255 ILE B O 1
ATOM 4378 N N . GLY B 1 256 ? -8.141 -0.962 16.047 1 94.88 256 GLY B N 1
ATOM 4379 C CA . GLY B 1 256 ? -7.004 -0.252 15.492 1 94.88 256 GLY B CA 1
ATOM 4380 C C . GLY B 1 256 ? -5.754 -0.358 16.344 1 94.88 256 GLY B C 1
ATOM 4381 O O . GLY B 1 256 ? -4.652 -0.553 15.828 1 94.88 256 GLY B O 1
ATOM 4382 N N . HIS B 1 257 ? -5.926 -0.249 17.703 1 95.75 257 HIS B N 1
ATOM 4383 C CA . HIS B 1 257 ? -4.789 -0.379 18.594 1 95.75 257 HIS B CA 1
ATOM 4384 C C . HIS B 1 257 ? -4.168 -1.77 18.516 1 95.75 257 HIS B C 1
ATOM 4386 O O . HIS B 1 257 ? -2.943 -1.908 18.516 1 95.75 257 HIS B O 1
ATOM 4392 N N . LEU B 1 258 ? -5.047 -2.727 18.438 1 95.19 258 LEU B N 1
ATOM 4393 C CA . LEU B 1 258 ? -4.598 -4.113 18.406 1 95.19 258 LEU B CA 1
ATOM 4394 C C . LEU B 1 258 ? -3.783 -4.387 17.141 1 95.19 258 LEU B C 1
ATOM 4396 O O . LEU B 1 258 ? -2.666 -4.906 17.219 1 95.19 258 LEU B O 1
ATOM 4400 N N . PHE B 1 259 ? -4.312 -4.035 16.031 1 96.38 259 PHE B N 1
ATOM 4401 C CA . PHE B 1 259 ? -3.65 -4.363 14.773 1 96.38 259 PHE B CA 1
ATOM 4402 C C . PHE B 1 259 ? -2.447 -3.457 14.539 1 96.38 259 PHE B C 1
ATOM 4404 O O . PHE B 1 259 ? -1.445 -3.881 13.961 1 96.38 259 PHE B O 1
ATOM 4411 N N . ARG B 1 260 ? -2.572 -2.166 14.93 1 96.75 260 ARG B N 1
ATOM 4412 C CA . ARG B 1 260 ? -1.406 -1.292 14.844 1 96.75 260 ARG B CA 1
ATOM 4413 C C . ARG B 1 260 ? -0.211 -1.904 15.57 1 96.75 260 ARG B C 1
ATOM 4415 O O . ARG B 1 260 ? 0.917 -1.846 15.078 1 96.75 260 ARG B O 1
ATOM 4422 N N . ASN B 1 261 ? -0.446 -2.539 16.734 1 95.62 261 ASN B N 1
ATOM 4423 C CA . ASN B 1 261 ? 0.647 -3.08 17.531 1 95.62 261 ASN B CA 1
ATOM 4424 C C . ASN B 1 261 ? 1.129 -4.422 16.984 1 95.62 261 ASN B C 1
ATOM 4426 O O . ASN B 1 261 ? 2.23 -4.867 17.312 1 95.62 261 ASN B O 1
ATOM 4430 N N . SER B 1 262 ? 0.322 -5.102 16.219 1 95.31 262 SER B N 1
ATOM 4431 C CA . SER B 1 262 ? 0.748 -6.332 15.562 1 95.31 262 SER B CA 1
ATOM 4432 C C . SER B 1 262 ? 1.46 -6.035 14.25 1 95.31 262 SER B C 1
ATOM 4434 O O . SER B 1 262 ? 2.025 -6.934 13.625 1 95.31 262 SER B O 1
ATOM 4436 N N . MET B 1 263 ? 1.422 -4.754 13.828 1 96.75 263 MET B N 1
ATOM 4437 C CA . MET B 1 263 ? 2.012 -4.316 12.562 1 96.75 263 MET B CA 1
ATOM 4438 C C . MET B 1 263 ? 2.873 -3.072 12.766 1 96.75 263 MET B C 1
ATOM 4440 O O . MET B 1 263 ? 2.854 -2.156 11.945 1 96.75 263 MET B O 1
ATOM 4444 N N . ARG B 1 264 ? 3.533 -2.979 13.781 1 94.25 264 ARG B N 1
ATOM 4445 C CA . ARG B 1 264 ? 4.258 -1.766 14.141 1 94.25 264 ARG B CA 1
ATOM 4446 C C . ARG B 1 264 ? 5.453 -1.547 13.227 1 94.25 264 ARG B C 1
ATOM 4448 O O . ARG B 1 264 ? 5.742 -0.416 12.828 1 94.25 264 ARG B O 1
ATOM 4455 N N . GLY B 1 265 ? 6.168 -2.672 12.898 1 93.31 265 GLY B N 1
ATOM 4456 C CA . GLY B 1 265 ? 7.367 -2.525 12.094 1 93.31 265 GLY B CA 1
ATOM 4457 C C . GLY B 1 265 ? 8.359 -1.54 12.68 1 93.31 265 GLY B C 1
ATOM 4458 O O . GLY B 1 265 ? 8.695 -1.618 13.859 1 93.31 265 GLY B O 1
ATOM 4459 N N . MET B 1 266 ? 8.773 -0.586 11.898 1 93.38 266 MET B N 1
ATOM 4460 C CA . MET B 1 266 ? 9.82 0.337 12.328 1 93.38 266 MET B CA 1
ATOM 4461 C C . MET B 1 266 ? 9.219 1.553 13.023 1 93.38 266 MET B C 1
ATOM 4463 O O . MET B 1 266 ? 9.953 2.406 13.531 1 93.38 266 MET B O 1
ATOM 4467 N N . SER B 1 267 ? 7.898 1.614 13.016 1 93.19 267 SER B N 1
ATOM 4468 C CA . SER B 1 267 ? 7.262 2.775 13.625 1 93.19 267 SER B CA 1
ATOM 4469 C C . SER B 1 267 ? 7.484 2.803 15.133 1 93.19 267 SER B C 1
ATOM 4471 O O . SER B 1 267 ? 7.457 1.758 15.789 1 93.19 267 SER B O 1
ATOM 4473 N N . PRO B 1 268 ? 7.645 4.008 15.703 1 92.31 268 PRO B N 1
ATOM 4474 C CA . PRO B 1 268 ? 7.84 4.102 17.156 1 92.31 268 PRO B CA 1
ATOM 4475 C C . PRO B 1 268 ? 6.578 3.744 17.938 1 92.31 268 PRO B C 1
ATOM 4477 O O . PRO B 1 268 ? 5.469 3.836 17.406 1 92.31 268 PRO B O 1
ATOM 4480 N N . VAL B 1 269 ? 6.832 3.371 19.188 1 90.19 269 VAL B N 1
ATOM 4481 C CA . VAL B 1 269 ? 5.734 3.146 20.125 1 90.19 269 VAL B CA 1
ATOM 4482 C C . VAL B 1 269 ? 5.039 4.469 20.422 1 90.19 269 VAL B C 1
ATOM 4484 O O . VAL B 1 269 ? 5.695 5.5 20.578 1 90.19 269 VAL B O 1
ATOM 4487 N N . SER B 1 270 ? 3.74 4.406 20.453 1 89.12 270 SER B N 1
ATOM 4488 C CA . SER B 1 270 ? 2.963 5.609 20.734 1 89.12 270 SER B CA 1
ATOM 4489 C C . SER B 1 270 ? 2.746 5.781 22.234 1 89.12 270 SER B C 1
ATOM 4491 O O . SER B 1 270 ? 2.961 6.867 22.781 1 89.12 270 SER B O 1
ATOM 4493 N N . ASN B 1 271 ? 2.246 4.793 22.844 1 90.38 271 ASN B N 1
ATOM 4494 C CA . ASN B 1 271 ? 1.981 4.762 24.281 1 90.38 271 ASN B CA 1
ATOM 4495 C C . ASN B 1 271 ? 2.771 3.654 24.969 1 90.38 271 ASN B C 1
ATOM 4497 O O . ASN B 1 271 ? 2.482 2.471 24.781 1 90.38 271 ASN B O 1
ATOM 4501 N N . TYR B 1 272 ? 3.652 3.984 25.891 1 91 272 TYR B N 1
ATOM 4502 C CA . TYR B 1 272 ? 4.605 3.051 26.484 1 91 272 TYR B CA 1
ATOM 4503 C C . TYR B 1 272 ? 3.92 2.121 27.469 1 91 272 TYR B C 1
ATOM 4505 O O . TYR B 1 272 ? 4.492 1.106 27.891 1 91 272 TYR B O 1
ATOM 4513 N N . ILE B 1 273 ? 2.732 2.355 27.781 1 91.12 273 ILE B N 1
ATOM 4514 C CA . ILE B 1 273 ? 1.99 1.493 28.688 1 91.12 273 ILE B CA 1
ATOM 4515 C C . ILE B 1 273 ? 0.992 0.646 27.906 1 91.12 273 ILE B C 1
ATOM 4517 O O . ILE B 1 273 ? 1.02 -0.585 27.969 1 91.12 273 ILE B O 1
ATOM 4521 N N . LEU B 1 274 ? 0.194 1.279 27.062 1 91.38 274 LEU B N 1
ATOM 4522 C CA . LEU B 1 274 ? -0.904 0.592 26.391 1 91.38 274 LEU B CA 1
ATOM 4523 C C . LEU B 1 274 ? -0.388 -0.253 25.219 1 91.38 274 LEU B C 1
ATOM 4525 O O . LEU B 1 274 ? -0.906 -1.342 24.969 1 91.38 274 LEU B O 1
ATOM 4529 N N . ASP B 1 275 ? 0.589 0.261 24.531 1 93.25 275 ASP B N 1
ATOM 4530 C CA . ASP B 1 275 ? 1.053 -0.436 23.328 1 93.25 275 ASP B CA 1
ATOM 4531 C C . ASP B 1 275 ? 1.623 -1.808 23.672 1 93.25 275 ASP B C 1
ATOM 4533 O O . ASP B 1 275 ? 1.316 -2.801 23.016 1 93.25 275 ASP B O 1
ATOM 4537 N N . PRO B 1 276 ? 2.418 -1.904 24.812 1 90.62 276 PRO B N 1
ATOM 4538 C CA . PRO B 1 276 ? 2.889 -3.236 25.203 1 90.62 276 PRO B CA 1
ATOM 4539 C C . PRO B 1 276 ? 1.748 -4.184 25.562 1 90.62 276 PRO B C 1
ATOM 4541 O O . PRO B 1 276 ? 1.83 -5.387 25.297 1 90.62 276 PRO B O 1
ATOM 4544 N N . ILE B 1 277 ? 0.736 -3.727 26.125 1 93.94 277 ILE B N 1
ATOM 4545 C CA . ILE B 1 277 ? -0.417 -4.551 26.484 1 93.94 277 ILE B CA 1
ATOM 4546 C C . ILE B 1 277 ? -1.076 -5.082 25.203 1 93.94 277 ILE B C 1
ATOM 4548 O O . ILE B 1 277 ? -1.336 -6.281 25.094 1 93.94 277 ILE B O 1
ATOM 4552 N N . PHE B 1 278 ? -1.325 -4.176 24.281 1 94.31 278 PHE B N 1
ATOM 4553 C CA . PHE B 1 278 ? -1.924 -4.598 23.016 1 94.31 278 PHE B CA 1
ATOM 4554 C C . PHE B 1 278 ? -1.004 -5.562 22.281 1 94.31 278 PHE B C 1
ATOM 4556 O O . PHE B 1 278 ? -1.472 -6.504 21.641 1 94.31 278 PHE B O 1
ATOM 4563 N N . ALA B 1 279 ? 0.262 -5.281 22.359 1 91.69 279 ALA B N 1
ATOM 4564 C CA . ALA B 1 279 ? 1.242 -6.141 21.703 1 91.69 279 ALA B CA 1
ATOM 4565 C C . ALA B 1 279 ? 1.222 -7.547 22.281 1 91.69 279 ALA B C 1
ATOM 4567 O O . ALA B 1 279 ? 1.442 -8.531 21.578 1 91.69 279 ALA B O 1
ATOM 4568 N N . ALA B 1 280 ? 0.966 -7.668 23.547 1 92.31 280 ALA B N 1
ATOM 4569 C CA . ALA B 1 280 ? 0.92 -8.961 24.234 1 92.31 280 ALA B CA 1
ATOM 4570 C C . ALA B 1 280 ? -0.371 -9.703 23.906 1 92.31 280 ALA B C 1
ATOM 4572 O O . ALA B 1 280 ? -0.378 -10.93 23.812 1 92.31 280 ALA B O 1
ATOM 4573 N N . VAL B 1 281 ? -1.431 -9.008 23.672 1 95.25 281 VAL B N 1
ATOM 4574 C CA . VAL B 1 281 ? -2.75 -9.586 23.453 1 95.25 281 VAL B CA 1
ATOM 4575 C C . VAL B 1 281 ? -2.9 -9.992 21.984 1 95.25 281 VAL B C 1
ATOM 4577 O O . VAL B 1 281 ? -3.574 -10.977 21.672 1 95.25 281 VAL B O 1
ATOM 4580 N N . ALA B 1 282 ? -2.229 -9.273 21.109 1 94.06 282 ALA B N 1
ATOM 4581 C CA . ALA B 1 282 ? -2.43 -9.383 19.672 1 94.06 282 ALA B CA 1
ATOM 4582 C C . ALA B 1 282 ? -2.146 -10.797 19.172 1 94.06 282 ALA B C 1
ATOM 4584 O O . ALA B 1 282 ? -2.938 -11.375 18.422 1 94.06 282 ALA B O 1
ATOM 4585 N N . PRO B 1 283 ? -1.089 -11.469 19.656 1 91.19 283 PRO B N 1
ATOM 4586 C CA . PRO B 1 283 ? -0.775 -12.805 19.141 1 91.19 283 PRO B CA 1
ATOM 4587 C C . PRO B 1 283 ? -1.834 -13.836 19.516 1 91.19 283 PRO B C 1
ATOM 4589 O O . PRO B 1 283 ? -1.896 -14.906 18.891 1 91.19 283 PRO B O 1
ATOM 4592 N N . ILE B 1 284 ? -2.67 -13.586 20.422 1 94.06 284 ILE B N 1
ATOM 4593 C CA . ILE B 1 284 ? -3.738 -14.484 20.828 1 94.06 284 ILE B CA 1
ATOM 4594 C C . ILE B 1 284 ? -5.043 -14.086 20.141 1 94.06 284 ILE B C 1
ATOM 4596 O O . ILE B 1 284 ? -5.719 -14.93 19.547 1 94.06 284 ILE B O 1
ATOM 4600 N N . ALA B 1 285 ? -5.367 -12.812 20.203 1 96.06 285 ALA B N 1
ATOM 4601 C CA . ALA B 1 285 ? -6.656 -12.312 19.734 1 96.06 285 ALA B CA 1
ATOM 4602 C C . ALA B 1 285 ? -6.754 -12.383 18.203 1 96.06 285 ALA B C 1
ATOM 4604 O O . ALA B 1 285 ? -7.809 -12.719 17.656 1 96.06 285 ALA B O 1
ATOM 4605 N N . ILE B 1 286 ? -5.688 -12.086 17.531 1 95.38 286 ILE B N 1
ATOM 4606 C CA . ILE B 1 286 ? -5.742 -11.93 16.078 1 95.38 286 ILE B CA 1
ATOM 4607 C C . ILE B 1 286 ? -5.918 -13.297 15.422 1 95.38 286 ILE B C 1
ATOM 4609 O O . ILE B 1 286 ? -6.746 -13.453 14.523 1 95.38 286 ILE B O 1
ATOM 4613 N N . PRO B 1 287 ? -5.207 -14.359 15.898 1 94.31 287 PRO B N 1
ATOM 4614 C CA . PRO B 1 287 ? -5.484 -15.68 15.32 1 94.31 287 PRO B CA 1
ATOM 4615 C C . PRO B 1 287 ? -6.926 -16.125 15.547 1 94.31 287 PRO B C 1
ATOM 4617 O O . PRO B 1 287 ? -7.52 -16.781 14.68 1 94.31 287 PRO B O 1
ATOM 4620 N N . ILE B 1 288 ? -7.484 -15.844 16.625 1 95.69 288 ILE B N 1
ATOM 4621 C CA . ILE B 1 288 ? -8.875 -16.172 16.906 1 95.69 288 ILE B CA 1
ATOM 4622 C C . ILE B 1 288 ? -9.789 -15.43 15.945 1 95.69 288 ILE B C 1
ATOM 4624 O O . ILE B 1 288 ? -10.688 -16.016 15.336 1 95.69 288 ILE B O 1
ATOM 4628 N N . TRP B 1 289 ? -9.523 -14.133 15.844 1 93.69 289 TRP B N 1
ATOM 4629 C CA . TRP B 1 289 ? -10.289 -13.312 14.898 1 93.69 289 TRP B CA 1
ATOM 4630 C C . TRP B 1 289 ? -10.18 -13.867 13.484 1 93.69 289 TRP B C 1
ATOM 4632 O O . TRP B 1 289 ? -11.172 -13.914 12.75 1 93.69 289 TRP B O 1
ATOM 4642 N N . ARG B 1 290 ? -9.023 -14.234 13.07 1 94.44 290 ARG B N 1
ATOM 4643 C CA . ARG B 1 290 ? -8.781 -14.789 11.742 1 94.44 290 ARG B CA 1
ATOM 4644 C C . ARG B 1 290 ? -9.602 -16.062 11.516 1 94.44 290 ARG B C 1
ATOM 4646 O O . ARG B 1 290 ? -10.234 -16.219 10.469 1 94.44 290 ARG B O 1
ATOM 4653 N N . LYS B 1 291 ? -9.594 -16.969 12.492 1 95.75 291 LYS B N 1
ATOM 4654 C CA . LYS B 1 291 ? -10.336 -18.219 12.375 1 95.75 291 LYS B CA 1
ATOM 4655 C C . LYS B 1 291 ? -11.828 -17.969 12.234 1 95.75 291 LYS B C 1
ATOM 4657 O O . LYS B 1 291 ? -12.5 -18.625 11.438 1 95.75 291 LYS B O 1
ATOM 4662 N N . ILE B 1 292 ? -12.297 -17.062 13.039 1 95.12 292 ILE B N 1
ATOM 4663 C CA . ILE B 1 292 ? -13.711 -16.719 12.984 1 95.12 292 ILE B CA 1
ATOM 4664 C C . ILE B 1 292 ? -14.055 -16.141 11.617 1 95.12 292 ILE B C 1
ATOM 4666 O O . ILE B 1 292 ? -15.055 -16.531 11 1 95.12 292 ILE B O 1
ATOM 4670 N N . THR B 1 293 ? -13.234 -15.203 11.164 1 95.19 293 THR B N 1
ATOM 4671 C CA . THR B 1 293 ? -13.445 -14.562 9.875 1 95.19 293 THR B CA 1
ATOM 4672 C C . THR B 1 293 ? -13.391 -15.586 8.742 1 95.19 293 THR B C 1
ATOM 4674 O O . THR B 1 293 ? -14.25 -15.586 7.855 1 95.19 293 THR B O 1
ATOM 4677 N N . GLU B 1 294 ? -12.398 -16.469 8.766 1 96.38 294 GLU B N 1
ATOM 4678 C CA . GLU B 1 294 ? -12.258 -17.5 7.734 1 96.38 294 GLU B CA 1
ATOM 4679 C C . GLU B 1 294 ? -13.461 -18.438 7.734 1 96.38 294 GLU B C 1
ATOM 4681 O O . GLU B 1 294 ? -13.914 -18.875 6.676 1 96.38 294 GLU B O 1
ATOM 4686 N N . TYR B 1 295 ? -13.938 -18.734 8.906 1 96.88 295 TYR B N 1
ATOM 4687 C CA . TYR B 1 295 ? -15.133 -19.547 9.016 1 96.88 295 TYR B CA 1
ATOM 4688 C C . TYR B 1 295 ? -16.328 -18.859 8.375 1 96.88 295 TYR B C 1
ATOM 4690 O O . TYR B 1 295 ? -17.109 -19.484 7.648 1 96.88 295 TYR B O 1
ATOM 4698 N N . GLN B 1 296 ? -16.469 -17.609 8.688 1 96.56 296 GLN B N 1
ATOM 4699 C CA . GLN B 1 296 ? -17.578 -16.844 8.109 1 96.56 296 GLN B CA 1
ATOM 4700 C C . GLN B 1 296 ? -17.5 -16.812 6.586 1 96.56 296 GLN B C 1
ATOM 4702 O O . GLN B 1 296 ? -18.516 -16.922 5.898 1 96.56 296 GLN B O 1
ATOM 4707 N N . ILE B 1 297 ? -16.344 -16.688 6.066 1 97.44 297 ILE B N 1
ATOM 4708 C CA . ILE B 1 297 ? -16.141 -16.641 4.625 1 97.44 297 ILE B CA 1
ATOM 4709 C C . ILE B 1 297 ? -16.5 -17.984 4.004 1 97.44 297 ILE B C 1
ATOM 4711 O O . ILE B 1 297 ? -17.266 -18.047 3.035 1 97.44 297 ILE B O 1
ATOM 4715 N N . ARG B 1 298 ? -16.016 -19.047 4.59 1 97.44 298 ARG B N 1
ATOM 4716 C CA . ARG B 1 298 ? -16.281 -20.375 4.062 1 97.44 298 ARG B CA 1
ATOM 4717 C C . ARG B 1 298 ? -17.766 -20.703 4.137 1 97.44 298 ARG B C 1
ATOM 4719 O O . ARG B 1 298 ? -18.297 -21.375 3.248 1 97.44 298 ARG B O 1
ATOM 4726 N N . SER B 1 299 ? -18.359 -20.234 5.199 1 97.31 299 SER B N 1
ATOM 4727 C CA . SER B 1 299 ? -19.781 -20.484 5.379 1 97.31 299 SER B CA 1
ATOM 4728 C C . SER B 1 299 ? -20.609 -19.75 4.324 1 97.31 299 SER B C 1
ATOM 4730 O O . SER B 1 299 ? -21.766 -20.109 4.074 1 97.31 299 SER B O 1
ATOM 4732 N N . HIS B 1 300 ? -20.031 -18.781 3.707 1 96.94 300 HIS B N 1
ATOM 4733 C CA . HIS B 1 300 ? -20.75 -17.953 2.742 1 96.94 300 HIS B CA 1
ATOM 4734 C C . HIS B 1 300 ? -20.578 -18.5 1.324 1 96.94 300 HIS B C 1
ATOM 4736 O O . HIS B 1 300 ? -21.156 -17.953 0.377 1 96.94 300 HIS B O 1
ATOM 4742 N N . ILE B 1 301 ? -19.844 -19.562 1.061 1 96.56 301 ILE B N 1
ATOM 4743 C CA . ILE B 1 301 ? -19.453 -20.094 -0.243 1 96.56 301 ILE B CA 1
ATOM 4744 C C . ILE B 1 301 ? -20.688 -20.469 -1.045 1 96.56 301 ILE B C 1
ATOM 4746 O O . ILE B 1 301 ? -20.828 -20.094 -2.211 1 96.56 301 ILE B O 1
ATOM 4750 N N . PRO B 1 302 ? -21.703 -21.156 -0.442 1 95.88 302 PRO B N 1
ATOM 4751 C CA . PRO B 1 302 ? -22.875 -21.531 -1.242 1 95.88 302 PRO B CA 1
ATOM 4752 C C . PRO B 1 302 ? -23.641 -20.328 -1.771 1 95.88 302 PRO B C 1
ATOM 4754 O O . PRO B 1 302 ? -24.016 -20.297 -2.941 1 95.88 302 PRO B O 1
ATOM 4757 N N . GLN B 1 303 ? -23.797 -19.375 -0.932 1 94.56 303 GLN B N 1
ATOM 4758 C CA . GLN B 1 303 ? -24.484 -18.156 -1.353 1 94.56 303 GLN B CA 1
ATOM 4759 C C . GLN B 1 303 ? -23.688 -17.406 -2.398 1 94.56 303 GLN B C 1
ATOM 4761 O O . GLN B 1 303 ? -24.234 -16.891 -3.371 1 94.56 303 GLN B O 1
ATOM 4766 N N . HIS B 1 304 ? -22.422 -17.297 -2.18 1 94.62 304 HIS B N 1
ATOM 4767 C CA . HIS B 1 304 ? -21.531 -16.609 -3.098 1 94.62 304 HIS B CA 1
ATOM 4768 C C . HIS B 1 304 ? -21.531 -17.266 -4.473 1 94.62 304 HIS B C 1
ATOM 4770 O O . HIS B 1 304 ? -21.484 -16.578 -5.496 1 94.62 304 HIS B O 1
ATOM 4776 N N . LYS B 1 305 ? -21.469 -18.562 -4.496 1 92.38 305 LYS B N 1
ATOM 4777 C CA . LYS B 1 305 ? -21.469 -19.281 -5.762 1 92.38 305 LYS B CA 1
ATOM 4778 C C . LYS B 1 305 ? -22.703 -18.922 -6.59 1 92.38 305 LYS B C 1
ATOM 4780 O O . LYS B 1 305 ? -22.594 -18.656 -7.789 1 92.38 305 LYS B O 1
ATOM 4785 N N . LYS B 1 306 ? -23.828 -18.797 -5.969 1 90 306 LYS B N 1
ATOM 4786 C CA . LYS B 1 306 ? -25.094 -18.5 -6.641 1 90 306 LYS B CA 1
ATOM 4787 C C . LYS B 1 306 ? -25.156 -17.047 -7.105 1 90 306 LYS B C 1
ATOM 4789 O O . LYS B 1 306 ? -25.625 -16.766 -8.203 1 90 306 LYS B O 1
ATOM 4794 N N . GLU B 1 307 ? -24.547 -16.203 -6.34 1 88.38 307 GLU B N 1
ATOM 4795 C CA . GLU B 1 307 ? -24.781 -14.781 -6.555 1 88.38 307 GLU B CA 1
ATOM 4796 C C . GLU B 1 307 ? -23.688 -14.172 -7.43 1 88.38 307 GLU B C 1
ATOM 4798 O O . GLU B 1 307 ? -23.906 -13.172 -8.109 1 88.38 307 GLU B O 1
ATOM 4803 N N . VAL B 1 308 ? -22.531 -14.828 -7.41 1 89.88 308 VAL B N 1
ATOM 4804 C CA . VAL B 1 308 ? -21.406 -14.156 -8.047 1 89.88 308 VAL B CA 1
ATOM 4805 C C . VAL B 1 308 ? -20.812 -15.062 -9.125 1 89.88 308 VAL B C 1
ATOM 4807 O O . VAL B 1 308 ? -20.75 -14.68 -10.297 1 89.88 308 VAL B O 1
ATOM 4810 N N . ILE B 1 309 ? -20.469 -16.266 -8.836 1 87.62 309 ILE B N 1
ATOM 4811 C CA . ILE B 1 309 ? -19.703 -17.125 -9.734 1 87.62 309 ILE B CA 1
ATOM 4812 C C . ILE B 1 309 ? -20.578 -17.578 -10.898 1 87.62 309 ILE B C 1
ATOM 4814 O O . ILE B 1 309 ? -20.172 -17.5 -12.055 1 87.62 309 ILE B O 1
ATOM 4818 N N . ASP B 1 310 ? -21.75 -17.922 -10.602 1 86.19 310 ASP B N 1
ATOM 4819 C CA . ASP B 1 310 ? -22.656 -18.438 -11.633 1 86.19 310 ASP B CA 1
ATOM 4820 C C . ASP B 1 310 ? -23.094 -17.328 -12.586 1 86.19 310 ASP B C 1
ATOM 4822 O O . ASP B 1 310 ? -23.547 -17.609 -13.695 1 86.19 310 ASP B O 1
ATOM 4826 N N . ARG B 1 311 ? -22.859 -16.047 -12.164 1 80.38 311 ARG B N 1
ATOM 4827 C CA . ARG B 1 311 ? -23.281 -14.922 -12.992 1 80.38 311 ARG B CA 1
ATOM 4828 C C . ARG B 1 311 ? -22.109 -14.398 -13.82 1 80.38 311 ARG B C 1
ATOM 4830 O O . ARG B 1 311 ? -22.281 -13.531 -14.68 1 80.38 311 ARG B O 1
ATOM 4837 N N . LEU B 1 312 ? -20.906 -14.773 -13.453 1 76.81 312 LEU B N 1
ATOM 4838 C CA . LEU B 1 312 ? -19.75 -14.234 -14.141 1 76.81 312 LEU B CA 1
ATOM 4839 C C . LEU B 1 312 ? -19.859 -14.445 -15.648 1 76.81 312 LEU B C 1
ATOM 4841 O O . LEU B 1 312 ? -19.344 -13.641 -16.438 1 76.81 312 LEU B O 1
ATOM 4845 N N . ASP B 1 313 ? -20.453 -15.562 -16.25 1 62.34 313 ASP B N 1
ATOM 4846 C CA . ASP B 1 313 ? -20.562 -15.844 -17.688 1 62.34 313 ASP B CA 1
ATOM 4847 C C . ASP B 1 313 ? -21.656 -14.984 -18.328 1 62.34 313 ASP B C 1
ATOM 4849 O O . ASP B 1 313 ? -21.812 -14.977 -19.547 1 62.34 313 ASP B O 1
ATOM 4853 N N . SER B 1 314 ? -22.625 -14.305 -17.5 1 48.75 314 SER B N 1
ATOM 4854 C CA . SER B 1 314 ? -23.797 -13.742 -18.172 1 48.75 314 SER B CA 1
ATOM 4855 C C . SER B 1 314 ? -23.531 -12.305 -18.625 1 48.75 314 SER B C 1
ATOM 4857 O O . SER B 1 314 ? -22.844 -11.555 -17.953 1 48.75 314 SER B O 1
#

Sequence (628 aa):
MLQFRKNRFNPKGQHCYIGGGSQGLGLALGCLLAARGAHVTIVSRNQKKLDEALEKIETFRTSPSQKFASLAYDLSSVDGAEKAMDAAAEPFGGKVPDHVFSCTGGAAGILGYFIELTPDQLKQSVDVNYWTAVWTARAAARRMAKQGVRGSIVLTSSVLGFFAVPGYSAYTAVKHAIRGLAESLRIEFLLYNINVHCYFPATIYSPGFEEEQKSKPELTKIIEGADEGLTPEQCALRLVRGIEKGHVMITSDPIGHLFRNSMRGMSPVSNYILDPIFAAVAPIAIPIWRKITEYQIRSHIPQHKKEVIDRLDSMLQFRKNRFNPKGQHCYIGGGSQGLGLALGCLLAARGAHVTIVSRNQKKLDEALEKIETFRTSPSQKFASLAYDLSSVDGAEKAMDAAAEPFGGKVPDHVFSCTGGAAGILGYFIELTPDQLKQSVDVNYWTAVWTARAAARRMAKQGVRGSIVLTSSVLGFFAVPGYSAYTAVKHAIRGLAESLRIEFLLYNINVHCYFPATIYSPGFEEEQKSKPELTKIIEGADEGLTPEQCALRLVRGIEKGHVMITSDPIGHLFRNSMRGMSPVSNYILDPIFAAVAPIAIPIWRKITEYQIRSHIPQHKKEVIDRLDS